Protein AF-A0A935D3E6-F1 (afdb_monomer_lite)

Structure (mmCIF, N/CA/C/O backbone):
data_AF-A0A935D3E6-F1
#
_entry.id   AF-A0A935D3E6-F1
#
loop_
_atom_site.group_PDB
_atom_site.id
_atom_site.type_symbol
_atom_site.label_atom_id
_atom_site.label_alt_id
_atom_site.label_comp_id
_atom_site.label_asym_id
_atom_site.label_entity_id
_atom_site.label_seq_id
_atom_site.pdbx_PDB_ins_code
_atom_site.Cartn_x
_atom_site.Cartn_y
_atom_site.Cartn_z
_atom_site.occupancy
_atom_site.B_iso_or_equiv
_atom_site.auth_seq_id
_atom_site.auth_comp_id
_atom_site.auth_asym_id
_atom_site.auth_atom_id
_atom_site.pdbx_PDB_model_num
ATOM 1 N N . MET A 1 1 ? -5.165 -22.686 18.728 1.00 29.72 1 MET A N 1
ATOM 2 C CA . MET A 1 1 ? -4.432 -23.888 19.200 1.00 29.72 1 MET A CA 1
ATOM 3 C C . MET A 1 1 ? -3.038 -23.470 19.650 1.00 29.72 1 MET A C 1
ATOM 5 O O . MET A 1 1 ? -2.345 -22.799 18.897 1.00 29.72 1 MET A O 1
ATOM 9 N N . ARG A 1 2 ? -2.690 -23.778 20.906 1.00 29.33 2 ARG A N 1
ATOM 10 C CA . ARG A 1 2 ? -1.507 -23.287 21.637 1.00 29.33 2 ARG A CA 1
ATOM 11 C C . ARG A 1 2 ? -0.188 -23.724 20.979 1.00 29.33 2 ARG A C 1
ATOM 13 O O . ARG A 1 2 ? -0.009 -24.909 20.715 1.00 29.33 2 ARG A O 1
ATOM 20 N N . LYS A 1 3 ? 0.756 -22.793 20.800 1.00 34.56 3 LYS A N 1
ATOM 21 C CA . LYS A 1 3 ? 2.188 -23.092 20.650 1.00 34.56 3 LYS A CA 1
ATOM 22 C C . LYS A 1 3 ? 2.952 -22.379 21.760 1.00 34.56 3 LYS A C 1
ATOM 24 O O . LYS A 1 3 ? 2.895 -21.163 21.886 1.00 34.56 3 LYS A O 1
ATOM 29 N N . SER A 1 4 ? 3.595 -23.198 22.580 1.00 35.12 4 SER A N 1
ATOM 30 C CA . SER A 1 4 ? 4.399 -22.864 23.747 1.00 35.12 4 SER A CA 1
ATOM 31 C C . SER A 1 4 ? 5.705 -22.176 23.359 1.00 35.12 4 SER A C 1
ATOM 33 O O . SER A 1 4 ? 6.450 -22.670 22.511 1.00 35.12 4 SER A O 1
ATOM 35 N N . TRP A 1 5 ? 5.994 -21.078 24.044 1.00 27.62 5 TRP A N 1
ATOM 36 C CA . TRP A 1 5 ? 7.284 -20.408 24.082 1.00 27.62 5 TRP A CA 1
ATOM 37 C C . TRP A 1 5 ? 7.993 -20.833 25.372 1.00 27.62 5 TRP A C 1
ATOM 39 O O . TRP A 1 5 ? 7.397 -20.705 26.435 1.00 27.62 5 TRP A O 1
ATOM 49 N N . LEU A 1 6 ? 9.201 -21.399 25.261 1.00 36.09 6 LEU A N 1
ATOM 50 C CA . LEU A 1 6 ? 10.349 -21.252 26.176 1.00 36.09 6 LEU A CA 1
ATOM 51 C C . LEU A 1 6 ? 11.446 -22.249 25.774 1.00 36.09 6 LEU A C 1
ATOM 53 O O . LEU A 1 6 ? 11.212 -23.448 25.627 1.00 36.09 6 LEU A O 1
ATOM 57 N N . GLY A 1 7 ? 12.650 -21.725 25.546 1.00 29.89 7 GLY A N 1
ATOM 58 C CA . GLY A 1 7 ? 13.807 -22.476 25.082 1.00 29.89 7 GLY A CA 1
ATOM 59 C C . GLY A 1 7 ? 14.902 -22.644 26.141 1.00 29.89 7 GLY A C 1
ATOM 60 O O . GLY A 1 7 ? 15.281 -21.678 26.786 1.00 29.89 7 GLY A O 1
ATOM 61 N N . ARG A 1 8 ? 15.471 -23.861 26.132 1.00 33.50 8 ARG A N 1
ATOM 62 C CA . ARG A 1 8 ? 16.902 -24.258 26.164 1.00 33.50 8 ARG A CA 1
ATOM 63 C C . ARG A 1 8 ? 17.737 -24.309 27.471 1.00 33.50 8 ARG A C 1
ATOM 65 O O . ARG A 1 8 ? 17.759 -23.387 28.270 1.00 33.50 8 ARG A O 1
ATOM 72 N N . VAL A 1 9 ? 18.607 -25.346 27.438 1.00 33.31 9 VAL A N 1
ATOM 73 C CA . VAL A 1 9 ? 19.883 -25.650 28.154 1.00 33.31 9 VAL A CA 1
ATOM 74 C C . VAL A 1 9 ? 19.744 -26.345 29.528 1.00 33.31 9 VAL A C 1
ATOM 76 O O . VAL A 1 9 ? 19.042 -25.830 30.377 1.00 33.31 9 VAL A O 1
ATOM 79 N N . GLY A 1 10 ? 20.377 -27.483 29.875 1.00 28.67 10 GLY A N 1
ATOM 80 C CA . GLY A 1 10 ? 21.282 -28.435 29.206 1.00 28.67 10 GLY A CA 1
ATOM 81 C C . GLY A 1 10 ? 21.818 -29.524 30.184 1.00 28.67 10 GLY A C 1
ATOM 82 O O . GLY A 1 10 ? 21.715 -29.361 31.392 1.00 28.67 10 GLY A O 1
ATOM 83 N N . LEU A 1 11 ? 22.439 -30.575 29.614 1.00 30.17 11 LEU A N 1
ATOM 84 C CA . LEU A 1 11 ? 23.416 -31.563 30.153 1.00 30.17 11 LEU A CA 1
ATOM 85 C C . LEU A 1 11 ? 23.023 -32.833 30.977 1.00 30.17 11 LEU A C 1
ATOM 87 O O . LEU A 1 11 ? 22.716 -32.788 32.158 1.00 30.17 11 LEU A O 1
ATOM 91 N N . VAL A 1 12 ? 23.167 -33.983 30.288 1.00 35.03 12 VAL A N 1
ATOM 92 C CA . VAL A 1 12 ? 23.831 -35.285 30.593 1.00 35.03 12 VAL A CA 1
ATOM 93 C C . VAL A 1 12 ? 24.153 -35.692 32.048 1.00 35.03 12 VAL A C 1
ATOM 95 O O . VAL A 1 12 ? 24.913 -35.014 32.730 1.00 35.03 12 VAL A O 1
ATOM 98 N N . GLY A 1 13 ? 23.778 -36.936 32.408 1.00 28.50 13 GLY A N 1
ATOM 99 C CA . GLY A 1 13 ? 24.487 -37.760 33.406 1.00 28.50 13 GLY A CA 1
ATOM 100 C C . GLY A 1 13 ? 23.639 -38.854 34.073 1.00 28.50 13 GLY A C 1
ATOM 101 O O . GLY A 1 13 ? 22.974 -38.594 35.066 1.00 28.50 13 GLY A O 1
ATOM 102 N N . LEU A 1 14 ? 23.677 -40.084 33.548 1.00 36.00 14 LEU A N 1
ATOM 103 C CA . LEU A 1 14 ? 23.120 -41.301 34.170 1.00 36.00 14 LEU A CA 1
ATOM 104 C C . LEU A 1 14 ? 24.262 -42.108 34.830 1.00 36.00 14 LEU A C 1
ATOM 106 O O . LEU A 1 14 ? 25.395 -42.009 34.364 1.00 36.00 14 LEU A O 1
ATOM 110 N N . VAL A 1 15 ? 23.908 -42.956 35.816 1.00 34.22 15 VAL A N 1
ATOM 111 C CA . VAL A 1 15 ? 24.715 -43.853 36.697 1.00 34.22 15 VAL A CA 1
ATOM 112 C C . VAL A 1 15 ? 24.998 -43.216 38.072 1.00 34.22 15 VAL A C 1
ATOM 114 O O . VAL A 1 15 ? 25.608 -42.164 38.136 1.00 34.22 15 VAL A O 1
ATOM 117 N N . GLY A 1 16 ? 24.640 -43.760 39.241 1.00 31.69 16 GLY A N 1
ATOM 118 C CA . GLY A 1 16 ? 23.977 -44.996 39.661 1.00 31.69 16 GLY A CA 1
ATOM 119 C C . GLY A 1 16 ? 24.201 -45.199 41.179 1.00 31.69 16 GLY A C 1
ATOM 120 O O . GLY A 1 16 ? 25.161 -44.666 41.730 1.00 31.69 16 GLY A O 1
ATOM 121 N N . SER A 1 17 ? 23.383 -46.056 41.802 1.00 32.25 17 SER A N 1
ATOM 122 C CA . SER A 1 17 ? 23.570 -46.718 43.119 1.00 32.25 17 SER A CA 1
ATOM 123 C C . SER A 1 17 ? 22.892 -46.111 44.359 1.00 32.25 17 SER A C 1
ATOM 125 O O . SER A 1 17 ? 22.979 -44.928 44.664 1.00 32.25 17 SER A O 1
ATOM 127 N N . ALA A 1 18 ? 22.211 -47.012 45.069 1.00 36.75 18 ALA A N 1
ATOM 128 C CA . ALA A 1 18 ? 21.289 -46.828 46.178 1.00 36.75 18 ALA A CA 1
ATOM 129 C C . ALA A 1 18 ? 21.960 -46.628 47.547 1.00 36.75 18 ALA A C 1
ATOM 131 O O . ALA A 1 18 ? 22.913 -47.337 47.857 1.00 36.75 18 ALA A O 1
ATOM 132 N N . VAL A 1 19 ? 21.352 -45.799 48.408 1.00 35.78 19 VAL A N 1
ATOM 133 C CA . VAL A 1 19 ? 21.358 -45.964 49.874 1.00 35.78 19 VAL A CA 1
ATOM 134 C C . VAL A 1 19 ? 20.002 -45.514 50.434 1.00 35.78 19 VAL A C 1
ATOM 136 O O . VAL A 1 19 ? 19.558 -44.390 50.217 1.00 35.78 19 VAL A O 1
ATOM 139 N N . LEU A 1 20 ? 19.351 -46.435 51.147 1.00 41.62 20 LEU A N 1
ATOM 140 C CA . LEU A 1 20 ? 18.170 -46.233 51.984 1.00 41.62 20 LEU A CA 1
ATOM 141 C C . LEU A 1 20 ? 18.471 -45.221 53.101 1.00 41.62 20 LEU A C 1
ATOM 143 O O . LEU A 1 20 ? 19.338 -45.464 53.936 1.00 41.62 20 LEU A O 1
ATOM 147 N N . GLY A 1 21 ? 17.716 -44.125 53.147 1.00 34.12 21 GLY A N 1
ATOM 148 C CA . GLY A 1 21 ? 17.751 -43.162 54.244 1.00 34.12 21 GLY A CA 1
ATOM 149 C C . GLY A 1 21 ? 16.425 -42.423 54.335 1.00 34.12 21 GLY A C 1
ATOM 150 O O . GLY A 1 21 ? 16.084 -41.641 53.454 1.00 34.12 21 GLY A O 1
ATOM 151 N N . SER A 1 22 ? 15.662 -42.719 55.384 1.00 44.81 22 SER A N 1
ATOM 152 C CA . SER A 1 22 ? 14.366 -42.128 55.707 1.00 44.81 22 SER A CA 1
ATOM 153 C C . SER A 1 22 ? 14.441 -40.599 55.745 1.00 44.81 22 SER A C 1
ATOM 155 O O . SER A 1 22 ? 14.956 -40.015 56.694 1.00 44.81 22 SER A O 1
ATOM 157 N N . GLY A 1 23 ? 13.897 -39.959 54.716 1.00 34.84 23 GLY A N 1
ATOM 158 C CA . GLY A 1 23 ? 13.690 -38.522 54.634 1.00 34.84 23 GLY A CA 1
ATOM 159 C C . GLY A 1 23 ? 12.299 -38.283 54.076 1.00 34.84 23 GLY A C 1
ATOM 160 O O . GLY A 1 23 ? 11.939 -38.839 53.042 1.00 34.84 23 GLY A O 1
ATOM 161 N N . VAL A 1 24 ? 11.505 -37.516 54.813 1.00 40.94 24 VAL A N 1
ATOM 162 C CA . VAL A 1 24 ? 10.175 -37.032 54.442 1.00 40.94 24 VAL A CA 1
ATOM 163 C C . VAL A 1 24 ? 10.158 -36.669 52.955 1.00 40.94 24 VAL A C 1
ATOM 165 O O . VAL A 1 24 ? 10.843 -35.736 52.539 1.00 40.94 24 VAL A O 1
ATOM 168 N N . LEU A 1 25 ? 9.381 -37.406 52.154 1.00 39.03 25 LEU A N 1
ATOM 169 C CA . LEU A 1 25 ? 8.974 -36.963 50.824 1.00 39.03 25 LEU A CA 1
ATOM 170 C C . LEU A 1 25 ? 8.091 -35.730 51.034 1.00 39.03 25 LEU A C 1
ATOM 172 O O . LEU A 1 25 ? 6.866 -35.820 51.089 1.00 39.03 25 LEU A O 1
ATOM 176 N N . ALA A 1 26 ? 8.730 -34.572 51.198 1.00 42.06 26 ALA A N 1
ATOM 177 C CA . ALA A 1 26 ? 8.132 -33.303 50.855 1.00 42.06 26 ALA A CA 1
ATOM 178 C C . ALA A 1 26 ? 7.821 -33.417 49.364 1.00 42.06 26 ALA A C 1
ATOM 180 O O . ALA A 1 26 ? 8.694 -33.233 48.518 1.00 42.06 26 ALA A O 1
ATOM 181 N N . GLY A 1 27 ? 6.595 -33.840 49.048 1.00 39.69 27 GLY A N 1
ATOM 182 C CA . GLY A 1 27 ? 6.067 -33.705 47.707 1.00 39.69 27 GLY A CA 1
ATOM 183 C C . GLY A 1 27 ? 6.248 -32.245 47.341 1.00 39.69 27 GLY A C 1
ATOM 184 O O . GLY A 1 27 ? 5.634 -31.381 47.966 1.00 39.69 27 GLY A O 1
ATOM 185 N N . CYS A 1 28 ? 7.152 -31.969 46.402 1.00 47.44 28 CYS A N 1
ATOM 186 C CA . CYS A 1 28 ? 7.252 -30.664 45.786 1.00 47.44 28 CYS A CA 1
ATOM 187 C C . CYS A 1 28 ? 5.848 -30.350 45.274 1.00 47.44 28 CYS A C 1
ATOM 189 O O . CYS A 1 28 ? 5.388 -30.955 44.304 1.00 47.44 28 CYS A O 1
ATOM 191 N N . ALA A 1 29 ? 5.136 -29.474 45.982 1.00 48.12 29 ALA A N 1
ATOM 192 C CA . ALA A 1 29 ? 3.941 -28.842 45.475 1.00 48.12 29 ALA A CA 1
ATOM 193 C C . ALA A 1 29 ? 4.409 -28.037 44.264 1.00 48.12 29 ALA A C 1
ATOM 195 O O . ALA A 1 29 ? 4.875 -26.911 44.407 1.00 48.12 29 ALA A O 1
ATOM 196 N N . GLY A 1 30 ? 4.413 -28.676 43.092 1.00 54.72 30 GLY A N 1
ATOM 197 C CA . GLY A 1 30 ? 4.689 -27.999 41.840 1.00 54.72 30 GLY A CA 1
ATOM 198 C C . GLY A 1 30 ? 3.721 -26.834 41.754 1.00 54.72 30 GLY A C 1
ATOM 199 O O . GLY A 1 30 ? 2.514 -27.033 41.930 1.00 54.72 30 GLY A O 1
ATOM 200 N N . GLU A 1 31 ? 4.261 -25.629 41.578 1.00 58.78 31 GLU A N 1
ATOM 201 C CA . GLU A 1 31 ? 3.466 -24.437 41.320 1.00 58.78 31 GLU A CA 1
ATOM 202 C C . GLU A 1 31 ? 2.494 -24.791 40.191 1.00 58.78 31 GLU A C 1
ATOM 204 O O . GLU A 1 31 ? 2.904 -25.164 39.091 1.00 58.78 31 GLU A O 1
ATOM 209 N N . ARG A 1 32 ? 1.198 -24.834 40.513 1.00 72.00 32 ARG A N 1
ATOM 210 C CA . ARG A 1 32 ? 0.170 -25.172 39.530 1.00 72.00 32 ARG A CA 1
ATOM 211 C C . ARG A 1 32 ? 0.182 -24.093 38.464 1.00 72.00 32 ARG A C 1
ATOM 213 O O . ARG A 1 32 ? 0.264 -22.919 38.816 1.00 72.00 32 ARG A O 1
ATOM 220 N N . ASP A 1 33 ? 0.009 -24.484 37.206 1.00 80.19 33 ASP A N 1
ATOM 221 C CA . ASP A 1 33 ? -0.129 -23.518 36.119 1.00 80.19 33 ASP A CA 1
ATOM 222 C C . ASP A 1 33 ? -1.155 -22.429 36.498 1.00 80.19 33 ASP A C 1
ATOM 224 O O . ASP A 1 33 ? -2.219 -22.756 37.047 1.00 80.19 33 ASP A O 1
ATOM 228 N N . PRO A 1 34 ? -0.847 -21.143 36.254 1.00 82.62 34 PRO A N 1
ATOM 229 C CA . PRO A 1 34 ? -1.747 -20.051 36.595 1.00 82.62 34 PRO A CA 1
ATOM 230 C C . PRO A 1 34 ? -3.110 -20.192 35.916 1.00 82.62 34 PRO A C 1
ATOM 232 O O . PRO A 1 34 ? -3.209 -20.533 34.735 1.00 82.62 34 PRO A O 1
ATOM 235 N N . ILE A 1 35 ? -4.176 -19.893 36.658 1.00 86.94 35 ILE A N 1
ATOM 236 C CA . ILE A 1 35 ? -5.536 -19.859 36.116 1.00 86.94 35 ILE A CA 1
ATOM 237 C C . ILE A 1 35 ? -5.714 -18.539 35.368 1.00 86.94 35 ILE A C 1
ATOM 239 O O . ILE A 1 35 ? -5.809 -17.481 35.985 1.00 86.94 35 ILE A O 1
ATOM 243 N N . ASP A 1 36 ? -5.780 -18.601 34.044 1.00 87.19 36 ASP A N 1
ATOM 244 C CA . ASP A 1 36 ? -5.978 -17.426 33.198 1.00 87.19 36 ASP A CA 1
ATOM 245 C C . ASP A 1 36 ? -7.469 -17.060 33.087 1.00 87.19 36 ASP A C 1
ATOM 247 O O . ASP A 1 36 ? -8.276 -17.858 32.604 1.00 87.19 36 ASP A O 1
ATOM 251 N N . ARG A 1 37 ? -7.841 -15.866 33.570 1.00 88.88 37 ARG A N 1
ATOM 252 C CA . ARG A 1 37 ? -9.196 -15.295 33.460 1.00 88.88 37 ARG A CA 1
ATOM 253 C C . ARG A 1 37 ? -9.287 -14.151 32.444 1.00 88.88 37 ARG A C 1
ATOM 255 O O . ARG A 1 37 ? -10.325 -13.484 32.381 1.00 88.88 37 ARG A O 1
ATOM 262 N N . THR A 1 38 ? -8.234 -13.908 31.664 1.00 87.69 38 THR A N 1
ATOM 263 C CA . THR A 1 38 ? -8.260 -12.904 30.596 1.00 87.69 38 THR A CA 1
ATOM 264 C C . THR A 1 38 ? -9.270 -13.284 29.516 1.00 87.69 38 THR A C 1
ATOM 266 O O . THR A 1 38 ? -9.507 -14.459 29.227 1.00 87.69 38 THR A O 1
ATOM 269 N N . GLN A 1 39 ? -9.926 -12.280 28.942 1.00 87.19 39 GLN A N 1
ATOM 270 C CA . GLN A 1 39 ? -10.925 -12.477 27.896 1.00 87.19 39 GLN A CA 1
ATOM 271 C C . GLN A 1 39 ? -10.264 -12.316 26.519 1.00 87.19 39 GLN A C 1
ATOM 273 O O . GLN A 1 39 ? -9.332 -11.533 26.367 1.00 87.19 39 GLN A O 1
ATOM 278 N N . GLN A 1 40 ? -10.762 -12.990 25.478 1.00 85.69 40 GLN A N 1
ATOM 279 C CA . GLN A 1 40 ? -10.201 -12.899 24.114 1.00 85.69 40 GLN A CA 1
ATOM 280 C C . GLN A 1 40 ? -10.164 -11.459 23.566 1.00 85.69 40 GLN A C 1
ATOM 282 O O . GLN A 1 40 ? -10.956 -10.631 23.987 1.00 85.69 40 GLN A O 1
ATOM 287 N N . GLY A 1 41 ? -9.312 -11.144 22.585 1.00 86.19 41 GLY A N 1
ATOM 288 C CA . GLY A 1 41 ? -9.282 -9.803 21.969 1.00 86.19 41 GLY A CA 1
ATOM 289 C C . GLY A 1 41 ? -8.489 -8.755 22.760 1.00 86.19 41 GLY A C 1
ATOM 290 O O . GLY A 1 41 ? -8.719 -7.556 22.609 1.00 86.19 41 GLY A O 1
ATOM 291 N N . VAL A 1 42 ? -7.558 -9.208 23.605 1.00 92.88 42 VAL A N 1
ATOM 292 C CA . VAL A 1 42 ? -6.542 -8.357 24.234 1.00 92.88 42 VAL A CA 1
ATOM 293 C C . VAL A 1 42 ? -5.583 -7.835 23.166 1.00 92.88 42 VAL A C 1
ATOM 295 O O . VAL A 1 42 ? -4.989 -8.620 22.428 1.00 92.88 42 VAL A O 1
ATOM 298 N N . LEU A 1 43 ? -5.397 -6.517 23.112 1.00 95.44 43 LEU A N 1
ATOM 299 C CA . LEU A 1 43 ? -4.457 -5.862 22.209 1.00 95.44 43 LEU A CA 1
ATOM 300 C C . LEU A 1 43 ? -3.382 -5.137 23.013 1.00 95.44 43 LEU A C 1
ATOM 302 O O . LEU A 1 43 ? -3.694 -4.327 23.888 1.00 95.44 43 LEU A O 1
ATOM 306 N N . ASN A 1 44 ? -2.114 -5.388 22.690 1.00 96.19 44 ASN A N 1
ATOM 307 C CA . ASN A 1 44 ? -1.012 -4.606 23.241 1.00 96.19 44 ASN A CA 1
ATOM 308 C C . ASN A 1 44 ? -1.011 -3.223 22.592 1.00 96.19 44 ASN A C 1
ATOM 310 O O . ASN A 1 44 ? -0.938 -3.112 21.367 1.00 96.19 44 ASN A O 1
ATOM 314 N N . LYS A 1 45 ? -1.041 -2.162 23.401 1.00 96.94 45 LYS A N 1
ATOM 315 C CA . LYS A 1 45 ? -0.997 -0.788 22.884 1.00 96.94 45 LYS A CA 1
ATOM 316 C C . LYS A 1 45 ? 0.272 -0.505 22.092 1.00 96.94 45 LYS A C 1
ATOM 318 O O . LYS A 1 45 ? 0.223 0.231 21.113 1.00 96.94 45 LYS A O 1
ATOM 323 N N . SER A 1 46 ? 1.374 -1.156 22.456 1.00 96.06 46 SER A N 1
ATOM 324 C CA . SER A 1 46 ? 2.656 -0.998 21.775 1.00 96.06 46 SER A CA 1
ATOM 325 C C . SER A 1 46 ? 2.663 -1.445 20.317 1.00 96.06 46 SER A C 1
ATOM 327 O O . SER A 1 46 ? 3.511 -1.012 19.541 1.00 96.06 46 SER A O 1
ATOM 329 N N . PHE A 1 47 ? 1.681 -2.251 19.903 1.00 95.81 47 PHE A N 1
ATOM 330 C CA . PHE A 1 47 ? 1.461 -2.536 18.490 1.00 95.81 47 PHE A CA 1
ATOM 331 C C . PHE A 1 47 ? 1.132 -1.260 17.690 1.00 95.81 47 PHE A C 1
ATOM 333 O O . PHE A 1 47 ? 1.502 -1.161 16.520 1.00 95.81 47 PHE A O 1
ATOM 340 N N . PHE A 1 48 ? 0.445 -0.302 18.316 1.00 96.50 48 PHE A N 1
ATOM 341 C CA . PHE A 1 48 ? -0.088 0.905 17.687 1.00 96.50 48 PHE A CA 1
ATOM 342 C C . PHE A 1 48 ? 0.771 2.152 17.938 1.00 96.50 48 PHE A C 1
ATOM 344 O O . PHE A 1 48 ? 0.878 2.976 17.036 1.00 96.50 48 PHE A O 1
ATOM 351 N N . VAL A 1 49 ? 1.361 2.281 19.136 1.00 95.56 49 VAL A N 1
ATOM 352 C CA . VAL A 1 49 ? 2.058 3.499 19.618 1.00 95.56 49 VAL A CA 1
ATOM 353 C C . VAL A 1 49 ? 3.457 3.218 20.198 1.00 95.56 49 VAL A C 1
ATOM 355 O O . VAL A 1 49 ? 3.902 3.854 21.142 1.00 95.56 49 VAL A O 1
ATOM 358 N N . GLY A 1 50 ? 4.136 2.181 19.700 1.00 93.19 50 GLY A N 1
ATOM 359 C CA . GLY A 1 50 ? 5.527 1.906 20.074 1.00 93.19 50 GLY A CA 1
ATOM 360 C C . GLY A 1 50 ? 5.712 1.364 21.497 1.00 93.19 50 GLY A C 1
ATOM 361 O O . GLY A 1 50 ? 4.768 1.139 22.253 1.00 93.19 50 GLY A O 1
ATOM 362 N N . ALA A 1 51 ? 6.957 1.062 21.870 1.00 92.56 51 ALA A N 1
ATOM 363 C CA . ALA A 1 51 ? 7.240 0.436 23.165 1.00 92.56 51 ALA A CA 1
ATOM 364 C C . ALA A 1 51 ? 7.014 1.397 24.344 1.00 92.56 51 ALA A C 1
ATOM 366 O O . ALA A 1 51 ? 6.622 0.963 25.429 1.00 92.56 51 ALA A O 1
ATOM 367 N N . ASN A 1 52 ? 7.257 2.691 24.131 1.00 93.81 52 ASN A N 1
ATOM 368 C CA . ASN A 1 52 ? 7.058 3.724 25.132 1.00 93.81 52 ASN A CA 1
ATOM 369 C C . ASN A 1 52 ? 5.732 4.456 24.895 1.00 93.81 52 ASN A C 1
ATOM 371 O O . ASN A 1 52 ? 5.664 5.366 24.085 1.00 93.81 52 ASN A O 1
ATOM 375 N N . LEU A 1 53 ? 4.699 4.120 25.670 1.00 93.94 53 LEU A N 1
ATOM 376 C CA . LEU A 1 53 ? 3.351 4.687 25.501 1.00 93.94 53 LEU A CA 1
ATOM 377 C C . LEU A 1 53 ? 3.260 6.213 25.719 1.00 93.94 53 LEU A C 1
ATOM 379 O O . LEU A 1 53 ? 2.229 6.810 25.411 1.00 93.94 53 LEU A O 1
ATOM 383 N N . GLU A 1 54 ? 4.289 6.839 26.30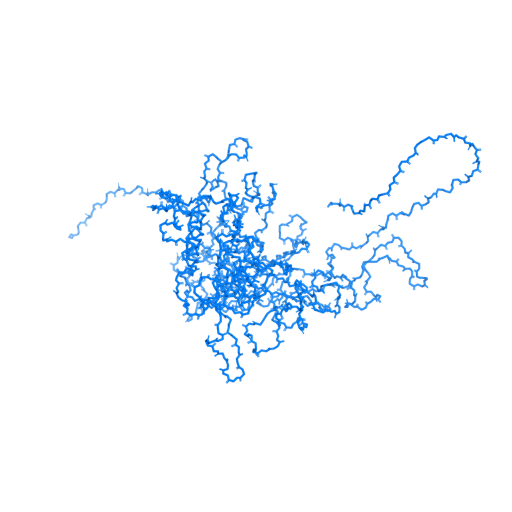0 1.00 90.69 54 GLU A N 1
ATOM 384 C CA . GLU A 1 54 ? 4.336 8.284 26.553 1.00 90.69 54 GLU A CA 1
ATOM 385 C C . GLU A 1 54 ? 5.162 9.056 25.505 1.00 90.69 54 GLU A C 1
ATOM 387 O O . GLU A 1 54 ? 5.001 10.276 25.389 1.00 90.69 54 GLU A O 1
ATOM 392 N N . ASP A 1 55 ? 6.016 8.371 24.732 1.00 93.88 55 ASP A N 1
ATOM 393 C CA . ASP A 1 55 ? 6.840 8.967 23.675 1.00 93.88 55 ASP A CA 1
ATOM 394 C C . ASP A 1 55 ? 6.290 8.591 22.297 1.00 93.88 55 ASP A C 1
ATOM 396 O O . ASP A 1 55 ? 6.166 7.427 21.957 1.00 93.88 55 ASP A O 1
ATOM 400 N N . PHE A 1 56 ? 5.965 9.601 21.493 1.00 93.81 56 PHE A N 1
ATOM 401 C CA . PHE A 1 56 ? 5.355 9.427 20.171 1.00 93.81 56 PHE A CA 1
ATOM 402 C C . PHE A 1 56 ? 6.387 9.310 19.041 1.00 93.81 56 PHE A C 1
ATOM 404 O O . PHE A 1 56 ? 6.028 9.175 17.865 1.00 93.81 56 PHE A O 1
ATOM 411 N N . ARG A 1 57 ? 7.674 9.524 19.347 1.00 94.94 57 ARG A N 1
ATOM 412 C CA . ARG A 1 57 ? 8.712 9.683 18.321 1.00 94.94 57 ARG A CA 1
ATOM 413 C C . ARG A 1 57 ? 8.908 8.411 17.514 1.00 94.94 57 ARG A C 1
ATOM 415 O O . ARG A 1 57 ? 9.062 8.515 16.301 1.00 94.94 57 ARG A O 1
ATOM 422 N N . ASP A 1 58 ? 8.866 7.254 18.165 1.00 92.00 58 ASP A N 1
ATOM 423 C CA . ASP A 1 58 ? 9.028 5.925 17.572 1.00 92.00 58 ASP A CA 1
ATOM 424 C C . ASP A 1 58 ? 7.692 5.214 17.287 1.00 92.00 58 ASP A C 1
ATOM 426 O O . ASP A 1 58 ? 7.689 4.023 16.966 1.00 92.00 58 ASP A O 1
ATOM 430 N N . ASP A 1 59 ? 6.565 5.936 17.352 1.00 95.12 59 ASP A N 1
ATOM 431 C CA . ASP A 1 59 ? 5.246 5.409 16.994 1.00 95.12 59 ASP A CA 1
ATOM 432 C C . ASP A 1 59 ? 5.271 4.758 15.597 1.00 95.12 59 ASP A C 1
ATOM 434 O O . ASP A 1 59 ? 5.702 5.396 14.625 1.00 95.12 59 ASP A O 1
ATOM 438 N N . PRO A 1 60 ? 4.747 3.529 15.443 1.00 95.06 60 PRO A N 1
ATOM 439 C CA . PRO A 1 60 ? 4.641 2.883 14.145 1.00 95.06 60 PRO A CA 1
ATOM 440 C C . PRO A 1 60 ? 3.760 3.659 13.153 1.00 95.06 60 PRO A C 1
ATOM 442 O O . PRO A 1 60 ? 2.690 4.170 13.487 1.00 95.06 60 PRO A O 1
ATOM 445 N N . GLU A 1 61 ? 4.191 3.685 11.893 1.00 95.25 61 GLU A N 1
ATOM 446 C CA . GLU A 1 61 ? 3.404 4.172 10.757 1.00 95.25 61 GLU A CA 1
ATOM 447 C C . GLU A 1 61 ? 2.777 2.984 10.020 1.00 95.25 61 GLU A C 1
ATOM 449 O O . GLU A 1 61 ? 3.400 1.929 9.920 1.00 95.25 61 GLU A O 1
ATOM 454 N N . PHE A 1 62 ? 1.567 3.141 9.486 1.00 95.12 62 PHE A N 1
ATOM 455 C CA . PHE A 1 62 ? 0.857 2.104 8.740 1.00 95.12 62 PHE A CA 1
ATOM 456 C C . PHE A 1 62 ? 0.394 2.615 7.377 1.00 95.12 62 PHE A C 1
ATOM 458 O O . PHE A 1 62 ? -0.119 3.727 7.285 1.00 95.12 62 PHE A O 1
ATOM 465 N N . ARG A 1 63 ? 0.488 1.783 6.337 1.00 92.12 63 ARG A N 1
ATOM 466 C CA . ARG A 1 63 ? -0.296 1.930 5.103 1.00 92.12 63 ARG A CA 1
ATOM 467 C C . ARG A 1 63 ? -1.679 1.338 5.310 1.00 92.12 63 ARG A C 1
ATOM 469 O O . ARG A 1 63 ? -1.819 0.294 5.946 1.00 92.12 63 ARG A O 1
ATOM 476 N N . THR A 1 64 ? -2.701 1.979 4.760 1.00 91.25 64 THR A N 1
ATOM 477 C CA . THR A 1 64 ? -4.075 1.493 4.879 1.00 91.25 64 THR A CA 1
ATOM 478 C C . THR A 1 64 ? -4.899 1.726 3.630 1.00 91.25 64 THR A C 1
ATOM 480 O O . THR A 1 64 ? -4.680 2.684 2.891 1.00 91.25 64 THR A O 1
ATOM 483 N N . LYS A 1 65 ? -5.831 0.804 3.394 1.00 86.50 65 LYS A N 1
ATOM 484 C CA . LYS A 1 65 ? -6.810 0.843 2.312 1.00 86.50 65 LYS A CA 1
ATOM 485 C C . LYS A 1 65 ? -8.065 0.102 2.763 1.00 86.50 65 LYS A C 1
ATOM 487 O O . LYS A 1 65 ? -7.970 -0.977 3.353 1.00 86.50 65 LYS A O 1
ATOM 492 N N . SER A 1 66 ? -9.227 0.672 2.472 1.00 85.50 66 SER A N 1
ATOM 493 C CA . SER A 1 66 ? -10.531 0.030 2.640 1.00 85.50 66 SER A CA 1
ATOM 494 C C . SER A 1 66 ? -11.006 -0.493 1.296 1.00 85.50 66 SER A C 1
ATOM 496 O O . SER A 1 66 ? -10.908 0.215 0.298 1.00 85.50 66 SER A O 1
ATOM 498 N N . PHE A 1 67 ? -11.526 -1.714 1.250 1.00 83.62 67 PHE A N 1
ATOM 499 C CA . PHE A 1 67 ? -12.028 -2.308 0.015 1.00 83.62 67 PHE A CA 1
ATOM 500 C C . PHE A 1 67 ? -13.393 -2.946 0.209 1.00 83.62 67 PHE A C 1
ATOM 502 O O . PHE A 1 67 ? -13.597 -3.659 1.192 1.00 83.62 67 PHE A O 1
ATOM 509 N N . ASN A 1 68 ? -14.284 -2.736 -0.752 1.00 84.12 68 ASN A N 1
ATOM 510 C CA . ASN A 1 68 ? -15.594 -3.356 -0.779 1.00 84.12 68 ASN A CA 1
ATOM 511 C C . ASN A 1 68 ? -15.494 -4.837 -1.168 1.00 84.12 68 ASN A C 1
ATOM 513 O O . ASN A 1 68 ? -15.174 -5.172 -2.309 1.00 84.12 68 ASN A O 1
ATOM 517 N N . ILE A 1 69 ? -15.759 -5.718 -0.207 1.00 86.94 69 ILE A N 1
ATOM 518 C CA . ILE A 1 69 ? -15.671 -7.175 -0.374 1.00 86.94 69 ILE A CA 1
ATOM 519 C C . ILE A 1 69 ? -17.029 -7.830 -0.649 1.00 86.94 69 ILE A C 1
ATOM 521 O O . ILE A 1 69 ? -17.059 -9.004 -1.005 1.00 86.94 69 ILE A O 1
ATOM 525 N N . ASP A 1 70 ? -18.132 -7.105 -0.454 1.00 86.81 70 ASP A N 1
ATOM 526 C CA . ASP A 1 70 ? -19.492 -7.619 -0.607 1.00 86.81 70 ASP A CA 1
ATOM 527 C C . ASP A 1 70 ? -20.486 -6.463 -0.783 1.00 86.81 70 ASP A C 1
ATOM 529 O O . ASP A 1 70 ? -20.461 -5.487 -0.026 1.00 86.81 70 ASP A O 1
ATOM 533 N N . SER A 1 71 ? -21.383 -6.586 -1.758 1.00 82.31 71 SER A N 1
ATOM 534 C CA . SER A 1 71 ? -22.426 -5.593 -2.025 1.00 82.31 71 SER A CA 1
ATOM 535 C C . SER A 1 71 ? -23.655 -6.238 -2.648 1.00 82.31 71 SER A C 1
ATOM 537 O O . SER A 1 71 ? -23.568 -7.237 -3.371 1.00 82.31 71 SER A O 1
ATOM 539 N N . ALA A 1 72 ? -24.818 -5.650 -2.379 1.00 79.75 72 ALA A N 1
ATOM 540 C CA . ALA A 1 72 ? -26.052 -6.067 -3.018 1.00 79.75 72 ALA A CA 1
ATOM 541 C C . ALA A 1 72 ? -26.049 -5.690 -4.510 1.00 79.75 72 ALA A C 1
ATOM 543 O O . ALA A 1 72 ? -25.509 -4.667 -4.926 1.00 79.75 72 ALA A O 1
ATOM 544 N N . ALA A 1 73 ? -26.719 -6.490 -5.342 1.00 75.19 73 ALA A N 1
ATOM 545 C CA . ALA A 1 73 ? -26.780 -6.246 -6.787 1.00 75.19 73 ALA A CA 1
ATOM 546 C C . ALA A 1 73 ? -27.451 -4.907 -7.162 1.00 75.19 73 ALA A C 1
ATOM 548 O O . ALA A 1 73 ? -27.274 -4.412 -8.279 1.00 75.19 73 ALA A O 1
ATOM 549 N N . ASN A 1 74 ? -28.259 -4.346 -6.256 1.00 73.12 74 ASN A N 1
ATOM 550 C CA . ASN A 1 74 ? -28.932 -3.067 -6.439 1.00 73.12 74 ASN A CA 1
ATOM 551 C C . ASN A 1 74 ? -28.140 -1.862 -5.925 1.00 73.12 74 ASN A C 1
ATOM 553 O O . ASN A 1 74 ? -28.632 -0.750 -6.094 1.00 73.12 74 ASN A O 1
ATOM 557 N N . THR A 1 75 ? -26.939 -2.049 -5.369 1.00 75.56 75 THR A N 1
ATOM 558 C CA . THR A 1 75 ? -26.073 -0.930 -4.994 1.00 75.56 75 THR A CA 1
ATOM 559 C C . THR A 1 75 ? -25.672 -0.158 -6.255 1.00 75.56 75 THR A C 1
ATOM 561 O O . THR A 1 75 ? -24.932 -0.663 -7.097 1.00 75.56 75 THR A O 1
ATOM 564 N N . ASP A 1 76 ? -26.232 1.040 -6.422 1.00 65.81 76 ASP A N 1
ATOM 565 C CA . ASP A 1 76 ? -25.961 2.000 -7.505 1.00 65.81 76 ASP A CA 1
ATOM 566 C C . ASP A 1 76 ? -24.896 3.033 -7.138 1.00 65.81 76 ASP A C 1
ATOM 568 O O . ASP A 1 76 ? -24.276 3.607 -8.023 1.00 65.81 76 ASP A O 1
ATOM 572 N N . ASN A 1 77 ? -24.599 3.208 -5.851 1.00 66.69 77 ASN A N 1
ATOM 573 C CA . ASN A 1 77 ? -23.472 4.026 -5.426 1.00 66.69 77 ASN A CA 1
ATOM 574 C C . ASN A 1 77 ? -22.148 3.423 -5.916 1.00 66.69 77 ASN A C 1
ATOM 576 O O . ASN A 1 77 ? -21.802 2.310 -5.512 1.00 66.69 77 ASN A O 1
ATOM 580 N N . TYR A 1 78 ? -21.384 4.183 -6.708 1.00 63.72 78 TYR A N 1
ATOM 581 C CA . TYR A 1 78 ? -20.088 3.768 -7.257 1.00 63.72 78 TYR A CA 1
ATOM 582 C C . TYR A 1 78 ? -19.191 3.074 -6.221 1.00 63.72 78 TYR A C 1
ATOM 584 O O . TYR A 1 78 ? -18.733 1.946 -6.414 1.00 63.72 78 TYR A O 1
ATOM 592 N N . SER A 1 79 ? -19.005 3.731 -5.083 1.00 63.78 79 SER A N 1
ATOM 593 C CA . SER A 1 79 ? -18.158 3.296 -3.972 1.00 63.78 79 SER A CA 1
ATOM 594 C C . SER A 1 79 ? -18.650 2.009 -3.312 1.00 63.78 79 SER A C 1
ATOM 596 O O . SER A 1 79 ? -17.871 1.207 -2.797 1.00 63.78 79 SER A O 1
ATOM 598 N N . GLY A 1 80 ? -19.968 1.818 -3.319 1.00 70.69 80 GLY A N 1
ATOM 599 C CA . GLY A 1 80 ? -20.655 0.666 -2.758 1.00 70.69 80 GLY A CA 1
ATOM 600 C C . GLY A 1 80 ? -20.659 -0.568 -3.653 1.00 70.69 80 GLY A C 1
ATOM 601 O O . GLY A 1 80 ? -21.104 -1.621 -3.209 1.00 70.69 80 GLY A O 1
ATOM 602 N N . THR A 1 81 ? -20.166 -0.483 -4.886 1.00 73.62 81 THR A N 1
ATOM 603 C CA . THR A 1 81 ? -20.083 -1.647 -5.775 1.00 73.62 81 THR A CA 1
ATOM 604 C C . THR A 1 81 ? -18.824 -2.479 -5.512 1.00 73.62 81 THR A C 1
ATOM 606 O O . THR A 1 81 ? -17.811 -1.970 -5.027 1.00 73.62 81 THR A O 1
ATOM 609 N N . ILE A 1 82 ? -18.852 -3.773 -5.857 1.00 76.25 82 ILE A N 1
ATOM 610 C CA . ILE A 1 82 ? -17.639 -4.608 -5.831 1.00 76.25 82 ILE A CA 1
ATOM 611 C C . ILE A 1 82 ? -16.556 -3.993 -6.712 1.00 76.25 82 ILE A C 1
ATOM 613 O O . ILE A 1 82 ? -16.758 -3.807 -7.911 1.00 76.25 82 ILE A O 1
ATOM 617 N N . GLY A 1 83 ? -15.389 -3.753 -6.114 1.00 67.88 83 GLY A N 1
ATOM 618 C CA . GLY A 1 83 ? -14.285 -3.030 -6.744 1.00 67.88 83 GLY A CA 1
ATOM 619 C C . GLY A 1 83 ? -14.074 -1.631 -6.163 1.00 67.88 83 GLY A C 1
ATOM 620 O O . GLY A 1 83 ? -12.950 -1.131 -6.228 1.00 67.88 83 GLY A O 1
ATOM 621 N N . GLY A 1 84 ? -15.097 -1.053 -5.524 1.00 73.69 84 GLY A N 1
ATOM 622 C CA . GLY A 1 84 ? -14.993 0.210 -4.799 1.00 73.69 84 GLY A CA 1
ATOM 623 C C . GLY A 1 84 ? -13.972 0.126 -3.665 1.00 73.69 84 GLY A C 1
ATOM 624 O O . GLY A 1 84 ? -13.924 -0.851 -2.906 1.00 73.69 84 GLY A O 1
ATOM 625 N N . ALA A 1 85 ? -13.114 1.137 -3.556 1.00 77.00 85 ALA A N 1
ATOM 626 C CA . ALA A 1 85 ? -12.084 1.186 -2.530 1.00 77.00 85 ALA A CA 1
ATOM 627 C C . ALA A 1 85 ? -11.760 2.623 -2.123 1.00 77.00 85 ALA A C 1
ATOM 629 O O . ALA A 1 85 ? -11.958 3.565 -2.883 1.00 77.00 85 ALA A O 1
ATOM 630 N N . SER A 1 86 ? -11.175 2.774 -0.939 1.00 77.44 86 SER A N 1
ATOM 631 C CA . SER A 1 86 ? -10.480 4.006 -0.590 1.00 77.44 86 SER A CA 1
ATOM 632 C C . SER A 1 86 ? -9.146 4.101 -1.330 1.00 77.44 86 SER A C 1
ATOM 634 O O . SER A 1 86 ? -8.570 3.096 -1.765 1.00 77.44 86 SER A O 1
ATOM 636 N N . ALA A 1 87 ? -8.602 5.314 -1.395 1.00 78.31 87 ALA A N 1
ATOM 637 C CA . ALA A 1 87 ? -7.193 5.491 -1.714 1.00 78.31 87 ALA A CA 1
ATOM 638 C C . ALA A 1 87 ? -6.303 4.804 -0.666 1.00 78.31 87 ALA A C 1
ATOM 640 O O . ALA A 1 87 ? -6.747 4.509 0.451 1.00 78.31 87 ALA A O 1
ATOM 641 N N . VAL A 1 88 ? -5.042 4.572 -1.033 1.00 83.56 88 VAL A N 1
ATOM 642 C CA . VAL A 1 88 ? -4.011 4.200 -0.061 1.00 83.56 88 VAL A CA 1
ATOM 643 C C . VAL A 1 88 ? -3.678 5.443 0.759 1.00 83.56 88 VAL A C 1
ATOM 645 O O . VAL A 1 88 ? -3.434 6.512 0.204 1.00 83.56 88 VAL A O 1
ATOM 648 N N . ASP A 1 89 ? -3.671 5.306 2.079 1.00 87.50 89 ASP A N 1
ATOM 649 C CA . ASP A 1 89 ? -3.291 6.372 3.005 1.00 87.50 89 ASP A CA 1
ATOM 650 C C . ASP A 1 89 ? -2.166 5.886 3.932 1.00 87.50 89 ASP A C 1
ATOM 652 O O . ASP A 1 89 ? -1.936 4.680 4.078 1.00 87.50 89 ASP A O 1
ATOM 656 N N . ARG A 1 90 ? -1.460 6.824 4.567 1.00 91.75 90 ARG A N 1
ATOM 657 C CA . ARG A 1 90 ? -0.487 6.535 5.628 1.00 91.75 90 ARG A CA 1
ATOM 658 C C . ARG A 1 90 ? -0.978 7.116 6.945 1.00 91.75 90 ARG A C 1
ATOM 660 O O . ARG A 1 90 ? -1.400 8.274 7.006 1.00 91.75 90 ARG A O 1
ATOM 667 N N . VAL A 1 91 ? -0.929 6.309 8.001 1.00 94.44 91 VAL A N 1
ATOM 668 C CA . VAL A 1 91 ? -1.486 6.651 9.308 1.00 94.44 91 VAL A CA 1
ATOM 669 C C . VAL A 1 91 ? -0.621 6.263 10.486 1.00 94.44 91 VAL A C 1
ATOM 671 O O . VAL A 1 91 ? 0.257 5.414 10.416 1.00 94.44 91 VAL A O 1
ATOM 674 N N . ARG A 1 92 ? -0.953 6.888 11.604 1.00 96.00 92 ARG A N 1
ATOM 675 C CA . ARG A 1 92 ? -0.457 6.656 12.955 1.00 96.00 92 ARG A CA 1
ATOM 676 C C . ARG A 1 92 ? -1.650 6.617 13.896 1.00 96.00 92 ARG A C 1
ATOM 678 O O . ARG A 1 92 ? -2.674 7.246 13.624 1.00 96.00 92 ARG A O 1
ATOM 685 N N . TRP A 1 93 ? -1.533 5.881 14.988 1.00 97.38 93 TRP A N 1
ATOM 686 C CA . TRP A 1 93 ? -2.650 5.681 15.902 1.00 97.38 93 TRP A CA 1
ATOM 687 C C . TRP A 1 93 ? -2.608 6.662 17.066 1.00 97.38 93 TRP A C 1
ATOM 689 O O . TRP A 1 93 ? -1.551 6.966 17.603 1.00 97.38 93 TRP A O 1
ATOM 699 N N . GLU A 1 94 ? -3.775 7.141 17.473 1.00 97.19 94 GLU A N 1
ATOM 700 C CA . GLU A 1 94 ? -3.975 7.879 18.713 1.00 97.19 94 GLU A CA 1
ATOM 701 C C . GLU A 1 94 ? -4.887 7.054 19.621 1.00 97.19 94 GLU A C 1
ATOM 703 O O . GLU A 1 94 ? -6.014 6.714 19.250 1.00 97.19 94 GLU A O 1
ATOM 708 N N . ILE A 1 95 ? -4.394 6.743 20.818 1.00 97.81 95 ILE A N 1
ATOM 709 C CA . ILE A 1 95 ? -5.154 6.045 21.854 1.00 97.81 95 ILE A CA 1
ATOM 710 C C . ILE A 1 95 ? -5.668 7.090 22.844 1.00 97.81 95 ILE A C 1
ATOM 712 O O . ILE A 1 95 ? -4.885 7.735 23.539 1.00 97.81 95 ILE A O 1
ATOM 716 N N . THR A 1 96 ? -6.986 7.230 22.927 1.00 97.12 96 THR A N 1
ATOM 717 C CA . THR A 1 96 ? -7.663 8.000 23.981 1.00 97.12 96 THR A CA 1
ATOM 718 C C . THR A 1 96 ? -8.318 7.043 24.977 1.00 97.12 96 THR A C 1
ATOM 720 O O . THR A 1 96 ? -8.219 5.832 24.815 1.00 97.12 96 THR A O 1
ATOM 723 N N . GLU A 1 97 ? -9.007 7.560 25.994 1.00 96.62 97 GLU A N 1
ATOM 724 C CA . GLU A 1 97 ? -9.680 6.715 26.990 1.00 96.62 97 GLU A CA 1
ATOM 725 C C . GLU A 1 97 ? -10.806 5.851 26.395 1.00 96.62 97 GLU A C 1
ATOM 727 O O . GLU A 1 97 ? -11.018 4.723 26.830 1.00 96.62 97 GLU A O 1
ATOM 732 N N . ASN A 1 98 ? -11.527 6.368 25.393 1.00 97.75 98 ASN A N 1
ATOM 733 C CA . ASN A 1 98 ? -12.730 5.720 24.852 1.00 97.75 98 ASN A CA 1
ATOM 734 C C . ASN A 1 98 ? -12.685 5.491 23.336 1.00 97.75 98 ASN A C 1
ATOM 736 O O . ASN A 1 98 ? -13.585 4.854 22.789 1.00 97.75 98 ASN A O 1
ATOM 740 N N . MET A 1 99 ? -11.672 6.016 22.645 1.00 97.62 99 MET A N 1
ATOM 741 C CA . MET A 1 99 ? -11.560 5.964 21.188 1.00 97.62 99 MET A CA 1
ATOM 742 C C . MET A 1 99 ? -10.131 5.669 20.739 1.00 97.62 99 MET A C 1
ATOM 744 O O . MET A 1 99 ? -9.171 6.253 21.246 1.00 97.62 99 MET A O 1
ATOM 748 N N . LEU A 1 100 ? -10.020 4.803 19.739 1.00 97.75 100 LEU A N 1
ATOM 749 C CA . LEU A 1 100 ? -8.820 4.538 18.963 1.00 97.75 100 LEU A CA 1
ATOM 750 C C . LEU A 1 100 ? -8.980 5.211 17.596 1.00 97.75 100 LEU A C 1
ATOM 752 O O . LEU A 1 100 ? -9.845 4.813 16.812 1.00 97.75 100 LEU A O 1
ATOM 756 N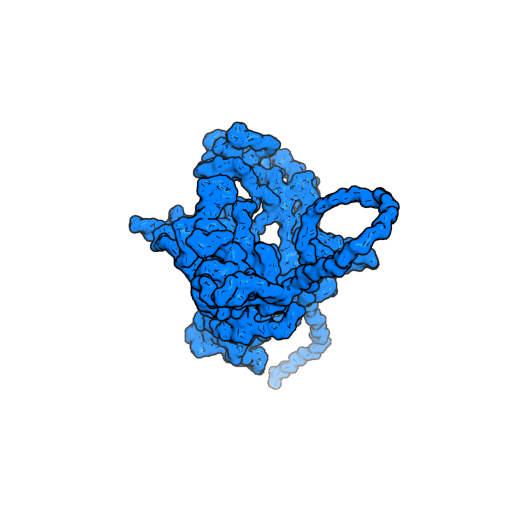 N . PHE A 1 101 ? -8.151 6.212 17.306 1.00 97.19 101 PHE A N 1
ATOM 757 C CA . PHE A 1 101 ? -8.181 6.930 16.031 1.00 97.19 101 PHE A CA 1
ATOM 758 C C . PHE A 1 101 ? -6.989 6.557 15.155 1.00 97.19 101 PHE A C 1
ATOM 760 O O . PHE A 1 101 ? -5.848 6.612 15.608 1.00 97.19 101 PHE A O 1
ATOM 767 N N . ALA A 1 102 ? -7.238 6.263 13.881 1.00 95.94 102 ALA A N 1
ATOM 768 C CA . ALA A 1 102 ? -6.205 6.295 12.853 1.00 95.94 102 ALA A CA 1
ATOM 769 C C . ALA A 1 102 ? -6.125 7.718 12.293 1.00 95.94 102 ALA A C 1
ATOM 771 O O . ALA A 1 102 ? -7.091 8.233 11.723 1.00 95.94 102 ALA A O 1
ATOM 772 N N . ARG A 1 103 ? -4.975 8.361 12.480 1.00 94.62 103 ARG A N 1
ATOM 773 C CA . ARG A 1 103 ? -4.690 9.743 12.089 1.00 94.62 103 ARG A CA 1
ATOM 774 C C . ARG A 1 103 ? -3.716 9.741 10.922 1.00 94.62 103 ARG A C 1
ATOM 776 O O . ARG A 1 103 ? -2.683 9.079 11.002 1.00 94.62 103 ARG A O 1
ATOM 783 N N . ARG A 1 104 ? -3.991 10.521 9.877 1.00 93.00 104 ARG A N 1
ATOM 784 C CA . ARG A 1 104 ? -3.063 10.705 8.754 1.00 93.00 104 ARG A CA 1
ATOM 785 C C . ARG A 1 104 ? -1.680 11.147 9.248 1.00 93.00 104 ARG A C 1
ATOM 787 O O . ARG A 1 104 ? -1.576 12.030 10.104 1.00 93.00 104 ARG A O 1
ATOM 794 N N . SER A 1 105 ? -0.633 10.512 8.729 1.00 94.12 105 SER A N 1
ATOM 795 C CA . SER A 1 105 ? 0.760 10.719 9.149 1.00 94.12 105 SER A CA 1
ATOM 796 C C . SER A 1 105 ? 1.539 11.707 8.276 1.00 94.12 105 SER A C 1
ATOM 798 O O . SER A 1 105 ? 2.708 11.948 8.554 1.00 94.12 105 SER A O 1
ATOM 800 N N . TYR A 1 106 ? 0.917 12.282 7.247 1.00 91.19 106 TYR A N 1
ATOM 801 C CA . TYR A 1 106 ? 1.507 13.291 6.365 1.00 91.19 106 TYR A CA 1
ATOM 802 C C . TYR A 1 106 ? 0.538 14.450 6.099 1.00 91.19 106 TYR A C 1
ATOM 804 O O . TYR A 1 106 ? -0.674 14.354 6.320 1.00 91.19 106 TYR A O 1
ATOM 812 N N . GLN A 1 107 ? 1.099 15.559 5.618 1.00 88.69 107 GLN A N 1
ATOM 813 C CA . GLN A 1 107 ? 0.344 16.748 5.255 1.00 88.69 107 GLN A CA 1
ATOM 814 C C . GLN A 1 107 ? -0.214 16.613 3.852 1.00 88.69 107 GLN A C 1
ATOM 816 O O . GLN A 1 107 ? 0.529 16.323 2.919 1.00 88.69 107 GLN A O 1
ATOM 821 N N . GLU A 1 108 ? -1.497 16.926 3.705 1.00 81.44 108 GLU A N 1
ATOM 822 C CA . GLU A 1 108 ? -2.121 17.045 2.390 1.00 81.44 108 GLU A CA 1
ATOM 823 C C . GLU A 1 108 ? -1.432 18.104 1.531 1.00 81.44 108 GLU A C 1
ATOM 825 O O . GLU A 1 108 ? -1.092 17.893 0.371 1.00 81.44 108 GLU A O 1
ATOM 830 N N . SER A 1 109 ? -1.203 19.255 2.152 1.00 87.94 109 SER A N 1
ATOM 831 C CA . SER A 1 109 ? -0.568 20.403 1.539 1.00 87.94 109 SER A CA 1
ATOM 832 C C . SER A 1 109 ? 0.591 20.828 2.432 1.00 87.94 109 SER A C 1
ATOM 834 O O . SER A 1 109 ? 0.382 21.562 3.404 1.00 87.94 109 SER A O 1
ATOM 836 N N . PRO A 1 110 ? 1.813 20.329 2.170 1.00 91.12 110 PRO A N 1
ATOM 837 C CA . PRO A 1 110 ? 2.970 20.606 3.008 1.00 91.12 110 PRO A CA 1
ATOM 838 C C . PRO A 1 110 ? 3.159 22.104 3.237 1.00 91.12 110 PRO A C 1
ATOM 840 O O . PRO A 1 110 ? 3.113 22.896 2.298 1.00 91.12 110 PRO A O 1
ATOM 843 N N . GLY A 1 111 ? 3.367 22.490 4.495 1.00 90.44 111 GLY A N 1
ATOM 844 C CA . GLY A 1 111 ? 3.548 23.888 4.892 1.00 90.44 111 GLY A CA 1
ATOM 845 C C . GLY A 1 111 ? 2.263 24.688 5.130 1.00 90.44 111 GLY A C 1
ATOM 846 O O . GLY A 1 111 ? 2.367 25.778 5.682 1.00 90.44 111 GLY A O 1
ATOM 847 N N . ALA A 1 112 ? 1.074 24.176 4.782 1.00 90.94 112 ALA A N 1
ATOM 848 C CA . ALA A 1 112 ? -0.190 24.889 5.016 1.00 90.94 112 ALA A CA 1
ATOM 849 C C . ALA A 1 112 ? -0.587 24.933 6.505 1.00 90.94 112 ALA A C 1
ATOM 851 O O . ALA A 1 112 ? -1.234 25.877 6.955 1.00 90.94 112 ALA A O 1
ATOM 852 N N . ASP A 1 113 ? -0.194 23.916 7.276 1.00 91.19 113 ASP A N 1
ATOM 853 C CA . ASP A 1 113 ? -0.400 23.832 8.723 1.00 91.19 113 ASP A CA 1
ATOM 854 C C . ASP A 1 113 ? 0.746 23.064 9.420 1.00 91.19 113 ASP A C 1
ATOM 856 O O . ASP A 1 113 ? 1.837 22.903 8.868 1.00 91.19 113 ASP A O 1
ATOM 860 N N . ASN A 1 114 ? 0.521 22.608 10.655 1.00 90.44 114 ASN A N 1
ATOM 861 C CA . ASN A 1 114 ? 1.434 21.752 11.419 1.00 90.44 114 ASN A CA 1
ATOM 862 C C . ASN A 1 114 ? 0.779 20.428 11.866 1.00 90.44 114 ASN A C 1
ATOM 864 O O . ASN A 1 114 ? 1.109 19.890 12.931 1.00 90.44 114 ASN A O 1
ATOM 868 N N . ARG A 1 115 ? -0.182 19.917 11.088 1.00 91.94 115 ARG A N 1
ATOM 869 C CA . ARG A 1 115 ? -0.936 18.697 11.403 1.00 91.94 115 ARG A CA 1
ATOM 870 C C . ARG A 1 115 ? -0.503 17.531 10.531 1.00 91.94 115 ARG A C 1
ATOM 872 O O . ARG A 1 115 ? -0.286 17.700 9.345 1.00 91.94 115 ARG A O 1
ATOM 879 N N . GLY A 1 116 ? -0.389 16.338 11.114 1.00 90.88 116 GLY A N 1
ATOM 880 C CA . GLY A 1 116 ? 0.023 15.139 10.382 1.00 90.88 116 GLY A CA 1
ATOM 881 C C . GLY A 1 116 ? 1.418 15.292 9.777 1.00 90.88 116 GLY A C 1
ATOM 882 O O . GLY A 1 116 ? 1.602 15.072 8.595 1.00 90.88 116 GLY A O 1
ATOM 883 N N . LEU A 1 117 ? 2.410 15.745 10.540 1.00 93.00 117 LEU A N 1
ATOM 884 C CA . LEU A 1 117 ? 3.760 15.904 9.994 1.00 93.00 117 LEU A CA 1
ATOM 885 C C . LEU A 1 117 ? 4.414 14.532 9.728 1.00 93.00 117 LEU A C 1
ATOM 887 O O . LEU A 1 117 ? 4.406 13.696 10.638 1.00 93.00 117 LEU A O 1
ATOM 891 N N . PRO A 1 118 ? 5.034 14.321 8.547 1.00 91.06 118 PRO A N 1
ATOM 892 C CA . PRO A 1 118 ? 5.716 13.070 8.232 1.00 91.06 118 PRO A CA 1
ATOM 893 C C . PRO A 1 118 ? 6.927 12.845 9.140 1.00 91.06 118 PRO A C 1
ATOM 895 O O . PRO A 1 118 ? 7.562 13.795 9.618 1.00 91.06 118 PRO A O 1
ATOM 898 N N . ARG A 1 119 ? 7.263 11.570 9.360 1.00 90.31 119 ARG A N 1
ATOM 899 C CA . ARG A 1 119 ? 8.494 11.178 10.057 1.00 90.31 119 ARG A CA 1
ATOM 900 C C . ARG A 1 119 ? 9.729 11.626 9.284 1.00 90.31 119 ARG A C 1
ATOM 902 O O . ARG A 1 119 ? 9.712 11.734 8.060 1.00 90.31 119 ARG A O 1
ATOM 909 N N . LYS A 1 120 ? 10.813 11.865 10.014 1.00 88.44 120 LYS A N 1
ATOM 910 C CA . LYS A 1 120 ? 12.113 12.259 9.468 1.00 88.44 120 LYS A CA 1
ATOM 911 C C . LYS A 1 120 ? 13.166 11.246 9.876 1.00 88.44 120 LYS A C 1
ATOM 913 O O . LYS A 1 120 ? 13.173 10.792 11.019 1.00 88.44 120 LYS A O 1
ATOM 918 N N . GLU A 1 121 ? 14.055 10.912 8.952 1.00 84.44 121 GLU A N 1
ATOM 919 C CA . GLU A 1 121 ? 15.231 10.108 9.263 1.00 84.44 121 GLU A CA 1
ATOM 920 C C . GLU A 1 121 ? 16.209 10.985 10.059 1.00 84.44 121 GLU A C 1
ATOM 922 O O . GLU A 1 121 ? 16.756 11.955 9.536 1.00 84.44 121 GLU A O 1
ATOM 927 N N . VAL A 1 122 ? 16.375 10.699 11.352 1.00 87.62 122 VAL A N 1
ATOM 928 C CA . VAL A 1 122 ? 17.273 11.458 12.249 1.00 87.62 122 VAL A CA 1
ATOM 929 C C . VAL A 1 122 ? 18.686 10.871 12.278 1.00 87.62 122 VAL A C 1
ATOM 931 O O . VAL A 1 122 ? 19.650 11.552 12.620 1.00 87.62 122 VAL A O 1
ATOM 934 N N . SER A 1 123 ? 18.811 9.602 11.899 1.00 83.06 123 SER A N 1
ATOM 935 C CA . SER A 1 123 ? 20.059 8.892 11.627 1.00 83.06 123 SER A CA 1
ATOM 936 C C . SER A 1 123 ? 19.748 7.720 10.691 1.00 83.06 123 SER A C 1
ATOM 938 O O . SER A 1 123 ? 18.597 7.288 10.687 1.00 83.06 123 SER A O 1
ATOM 940 N N . PRO A 1 124 ? 20.721 7.159 9.950 1.00 79.31 124 PRO A N 1
ATOM 941 C CA . PRO A 1 124 ? 20.461 6.063 9.014 1.00 79.31 124 PRO A CA 1
ATOM 942 C C . PRO A 1 124 ? 19.638 4.924 9.639 1.00 79.31 124 PRO A C 1
ATOM 944 O O . PRO A 1 124 ? 20.044 4.344 10.645 1.00 79.31 124 PRO A O 1
ATOM 947 N N . GLY A 1 125 ? 18.467 4.639 9.067 1.00 76.81 125 GLY A N 1
ATOM 948 C CA . GLY A 1 125 ? 17.528 3.610 9.527 1.00 76.81 125 GLY A CA 1
ATOM 949 C C . GLY A 1 125 ? 16.697 3.976 10.765 1.00 76.81 125 GLY A C 1
ATOM 950 O O . GLY A 1 125 ? 15.885 3.165 11.206 1.00 76.81 125 GLY A O 1
ATOM 951 N N . LYS A 1 126 ? 16.860 5.179 11.330 1.00 85.88 126 LYS A N 1
ATOM 952 C CA . LYS A 1 126 ? 16.091 5.666 12.482 1.00 85.88 126 LYS A CA 1
ATOM 953 C C . LYS A 1 126 ? 15.175 6.805 12.064 1.00 85.88 126 LYS A C 1
ATOM 955 O O . LYS A 1 126 ? 15.629 7.907 11.754 1.00 85.88 126 LYS A O 1
ATOM 960 N N . TRP A 1 127 ? 13.879 6.541 12.134 1.00 87.75 127 TRP A N 1
ATOM 961 C CA . TRP A 1 127 ? 12.840 7.491 11.773 1.00 87.75 127 TRP A CA 1
ATOM 962 C C . TRP A 1 127 ? 12.099 7.960 13.013 1.00 87.75 127 TRP A C 1
ATOM 964 O O . TRP A 1 127 ? 11.644 7.134 13.799 1.00 87.75 127 TRP A O 1
ATOM 974 N N . GLU A 1 128 ? 11.964 9.273 13.165 1.00 92.75 128 GLU A N 1
ATOM 975 C CA . GLU A 1 128 ? 11.232 9.870 14.275 1.00 92.75 128 GLU A CA 1
ATOM 976 C C . GLU A 1 128 ? 10.169 10.839 13.779 1.00 92.75 128 GLU A C 1
ATOM 978 O O . GLU A 1 128 ? 10.367 11.598 12.823 1.00 92.75 128 GLU A O 1
ATOM 983 N N . PHE A 1 129 ? 9.030 10.843 14.459 1.00 94.62 129 PHE A N 1
ATOM 984 C CA . PHE A 1 129 ? 7.998 11.832 14.216 1.00 94.62 129 PHE A CA 1
ATOM 985 C C . PHE A 1 129 ? 8.242 13.121 15.004 1.00 94.62 129 PHE A C 1
ATOM 987 O O . PHE A 1 129 ? 8.627 13.077 16.172 1.00 94.62 129 PHE A O 1
ATOM 994 N N . PRO A 1 130 ? 7.979 14.294 14.401 1.00 93.88 130 PRO A N 1
ATOM 995 C CA . PRO A 1 130 ? 8.254 15.577 15.043 1.00 93.88 130 PRO A CA 1
ATOM 996 C C . PRO A 1 130 ? 7.177 16.001 16.056 1.00 93.88 130 PRO A C 1
ATOM 998 O O . PRO A 1 130 ? 7.392 16.946 16.811 1.00 93.88 130 PRO A O 1
ATOM 1001 N N . GLY A 1 131 ? 6.019 15.335 16.080 1.00 92.75 131 GLY A N 1
ATOM 1002 C CA . GLY A 1 131 ? 4.914 15.658 16.980 1.00 92.75 131 GLY A CA 1
ATOM 1003 C C . GLY A 1 131 ? 3.948 14.492 17.189 1.00 92.75 131 GLY A C 1
ATOM 1004 O O . GLY A 1 131 ? 4.007 13.480 16.485 1.00 92.75 131 GLY A O 1
ATOM 1005 N N . LYS A 1 132 ? 3.040 14.666 18.157 1.00 93.94 132 LYS A N 1
ATOM 1006 C CA . LYS A 1 132 ? 1.938 13.735 18.446 1.00 93.94 132 LYS A CA 1
ATOM 1007 C C . LYS A 1 132 ? 1.009 13.557 17.231 1.00 93.94 132 LYS A C 1
ATOM 1009 O O . LYS A 1 132 ? 0.917 14.468 16.404 1.00 93.94 132 LYS A O 1
ATOM 1014 N N . PRO A 1 133 ? 0.285 12.429 17.123 1.00 94.75 133 PRO A N 1
ATOM 1015 C CA . PRO A 1 133 ? -0.708 12.220 16.070 1.00 94.75 133 PRO A CA 1
ATOM 1016 C C . PRO A 1 133 ? -1.826 13.274 16.138 1.00 94.75 133 PRO A C 1
ATOM 1018 O O . PRO A 1 133 ? -2.667 13.253 17.027 1.00 94.75 133 PRO A O 1
ATOM 1021 N N . ASN A 1 134 ? -1.835 14.213 15.190 1.00 94.31 134 ASN A N 1
ATOM 1022 C CA . ASN A 1 134 ? -2.815 15.306 15.110 1.00 94.31 134 ASN A CA 1
ATOM 1023 C C . ASN A 1 134 ? -3.373 15.522 13.688 1.00 94.31 134 ASN A C 1
ATOM 1025 O O . ASN A 1 134 ? -3.989 16.555 13.419 1.00 94.31 134 ASN A O 1
ATOM 1029 N N . GLY A 1 135 ? -3.135 14.573 12.776 1.00 92.38 135 GLY A N 1
ATOM 1030 C CA . GLY A 1 135 ? -3.658 14.602 11.410 1.00 92.38 135 GLY A CA 1
ATOM 1031 C C . GLY A 1 135 ? -5.167 14.344 11.327 1.00 92.38 135 GLY A C 1
ATOM 1032 O O . GLY A 1 135 ? -5.859 14.159 12.336 1.00 92.38 135 GLY A O 1
ATOM 1033 N N . THR A 1 136 ? -5.685 14.316 10.100 1.00 90.00 136 THR A N 1
ATOM 1034 C CA . THR A 1 136 ? -7.088 13.980 9.812 1.00 90.00 136 THR A CA 1
ATOM 1035 C C . THR A 1 136 ? -7.409 12.561 10.277 1.00 90.00 136 THR A C 1
ATOM 1037 O O . THR A 1 136 ? -6.598 11.654 10.101 1.00 90.00 136 THR A O 1
ATOM 1040 N N . ILE A 1 137 ? -8.578 12.372 10.888 1.00 90.50 137 ILE A N 1
ATOM 1041 C CA . ILE A 1 137 ? -9.068 11.050 11.294 1.00 90.50 137 ILE A CA 1
ATOM 1042 C C . ILE A 1 137 ? -9.563 10.326 10.044 1.00 90.50 137 ILE A C 1
ATOM 1044 O O . ILE A 1 137 ? -10.392 10.873 9.323 1.00 90.50 137 ILE A O 1
ATOM 1048 N N . ILE A 1 138 ? -9.078 9.108 9.817 1.00 87.75 138 ILE A N 1
ATOM 1049 C CA . ILE A 1 138 ? -9.533 8.249 8.712 1.00 87.75 138 ILE A CA 1
ATOM 1050 C C . ILE A 1 138 ? -10.210 6.954 9.193 1.00 87.75 138 ILE A C 1
ATOM 1052 O O . ILE A 1 138 ? -10.873 6.262 8.429 1.00 87.75 138 ILE A O 1
ATOM 1056 N N . ALA A 1 139 ? -10.033 6.596 10.466 1.00 91.06 139 ALA A N 1
ATOM 1057 C CA . ALA A 1 139 ? -10.748 5.501 11.109 1.00 91.06 139 ALA A CA 1
ATOM 1058 C C . ALA A 1 139 ? -10.910 5.806 12.598 1.00 91.06 139 ALA A C 1
ATOM 1060 O O . ALA A 1 139 ? -10.030 6.419 13.210 1.00 91.06 139 ALA A O 1
ATOM 1061 N N . ALA A 1 140 ? -12.030 5.382 13.173 1.00 94.25 140 ALA A N 1
ATOM 1062 C CA . ALA A 1 140 ? -12.362 5.631 14.567 1.00 94.25 140 ALA A CA 1
ATOM 1063 C C . ALA A 1 140 ? -13.104 4.428 15.159 1.00 94.25 140 ALA A C 1
ATOM 1065 O O . ALA A 1 140 ? -14.218 4.121 14.742 1.00 94.25 140 ALA A O 1
ATOM 1066 N N . TYR A 1 141 ? -12.505 3.781 16.157 1.00 96.25 141 TYR A N 1
ATOM 1067 C CA . TYR A 1 141 ? -13.073 2.611 16.832 1.00 96.25 141 TYR A CA 1
ATOM 1068 C C . TYR A 1 141 ? -13.225 2.877 18.324 1.00 96.25 141 TYR A C 1
ATOM 1070 O O . TYR A 1 141 ? -12.396 3.562 18.926 1.00 96.25 141 TYR A O 1
ATOM 1078 N N . ARG A 1 142 ? -14.273 2.330 18.942 1.00 97.31 142 ARG A N 1
ATOM 1079 C CA . ARG A 1 142 ? -14.485 2.492 20.384 1.00 97.31 142 ARG A CA 1
ATOM 1080 C C . ARG A 1 142 ? -13.525 1.602 21.160 1.00 97.31 142 ARG A C 1
ATOM 1082 O O . ARG A 1 142 ? -13.338 0.434 20.829 1.00 97.31 142 ARG A O 1
ATOM 1089 N N . ILE A 1 143 ? -12.961 2.133 22.234 1.00 97.94 143 ILE A N 1
ATOM 1090 C CA . ILE A 1 143 ? -12.217 1.347 23.215 1.00 97.94 143 ILE A CA 1
ATOM 1091 C C . ILE A 1 143 ? -13.194 0.931 24.311 1.00 97.94 143 ILE A C 1
ATOM 1093 O O . ILE A 1 143 ? -13.918 1.754 24.864 1.00 97.94 143 ILE A O 1
ATOM 1097 N N . VAL A 1 144 ? -13.238 -0.369 24.592 1.00 95.88 144 VAL A N 1
ATOM 1098 C CA . VAL A 1 144 ? -14.108 -0.970 25.610 1.00 95.88 144 VAL A CA 1
ATOM 1099 C C . VAL A 1 144 ? -13.482 -0.838 26.991 1.00 95.88 144 VAL A C 1
ATOM 1101 O O . VAL A 1 144 ? -14.174 -0.531 27.956 1.00 95.88 144 VAL A O 1
ATOM 1104 N N . ASN A 1 145 ? -12.180 -1.116 27.099 1.00 96.44 145 ASN A N 1
ATOM 1105 C CA . ASN A 1 145 ? -11.455 -1.031 28.361 1.00 96.44 145 ASN A CA 1
ATOM 1106 C C . ASN A 1 145 ? -9.939 -0.921 28.139 1.00 96.44 145 ASN A C 1
ATOM 1108 O O . ASN A 1 145 ? -9.405 -1.416 27.142 1.00 96.44 145 ASN A O 1
ATOM 1112 N N . HIS A 1 146 ? -9.252 -0.357 29.130 1.00 97.75 146 HIS A N 1
ATOM 1113 C CA . HIS A 1 146 ? -7.801 -0.385 29.289 1.00 97.75 146 HIS A CA 1
ATOM 1114 C C . HIS A 1 146 ? -7.449 -1.199 30.529 1.00 97.75 146 HIS A C 1
ATOM 1116 O O . HIS A 1 146 ? -7.999 -0.950 31.601 1.00 97.75 146 HIS A O 1
ATOM 1122 N N . PHE A 1 147 ? -6.511 -2.131 30.425 1.00 97.56 147 PHE A N 1
ATOM 1123 C CA . PHE A 1 147 ? -6.171 -3.024 31.533 1.00 97.56 147 PHE A CA 1
ATOM 1124 C C . PHE A 1 147 ? -4.734 -3.518 31.434 1.00 97.56 147 PHE A C 1
ATOM 1126 O O . PHE A 1 147 ? -4.086 -3.391 30.396 1.00 97.56 147 PHE A O 1
ATOM 1133 N N . ASP A 1 148 ? -4.260 -4.063 32.545 1.00 96.06 148 ASP A N 1
ATOM 1134 C CA . ASP A 1 148 ? -3.015 -4.798 32.641 1.00 96.06 148 ASP A CA 1
ATOM 1135 C C . ASP A 1 148 ? -3.288 -6.273 32.890 1.00 96.06 148 ASP A C 1
ATOM 1137 O O . ASP A 1 148 ? -4.059 -6.627 33.781 1.00 96.06 148 ASP A O 1
ATOM 1141 N N . VAL A 1 149 ? -2.635 -7.139 32.125 1.00 93.75 149 VAL A N 1
ATOM 1142 C CA . VAL A 1 149 ? -2.644 -8.580 32.383 1.00 93.75 149 VAL A CA 1
ATOM 1143 C C . VAL A 1 149 ? -1.575 -8.890 33.427 1.00 93.75 149 VAL A C 1
ATOM 1145 O O . VAL A 1 149 ? -0.380 -8.862 33.129 1.00 93.75 149 VAL A O 1
ATOM 1148 N N . ARG A 1 150 ? -1.999 -9.163 34.665 1.00 91.50 150 ARG A N 1
ATOM 1149 C CA . ARG A 1 150 ? -1.104 -9.464 35.796 1.00 91.50 150 ARG A CA 1
ATOM 1150 C C . ARG A 1 150 ? -1.681 -10.551 36.698 1.00 91.50 150 ARG A C 1
ATOM 1152 O O . ARG A 1 150 ? -2.870 -10.861 36.622 1.00 91.50 150 ARG A O 1
ATOM 1159 N N . ARG A 1 151 ? -0.838 -11.121 37.566 1.00 91.12 151 ARG A N 1
ATOM 1160 C CA . ARG A 1 151 ? -1.316 -11.971 38.662 1.00 91.12 151 ARG A CA 1
ATOM 1161 C C . ARG A 1 151 ? -2.176 -11.135 39.608 1.00 91.12 151 ARG A C 1
ATOM 1163 O O . ARG A 1 151 ? -1.823 -10.000 39.945 1.00 91.12 151 ARG A O 1
ATOM 1170 N N . ASP A 1 152 ? -3.317 -11.702 39.973 1.00 90.56 152 ASP A N 1
ATOM 1171 C CA . ASP A 1 152 ? -4.199 -11.177 41.003 1.00 90.56 152 ASP A CA 1
ATOM 1172 C C . ASP A 1 152 ? -3.465 -11.187 42.344 1.00 90.56 152 ASP A C 1
ATOM 1174 O O . ASP A 1 152 ? -2.546 -11.982 42.544 1.00 90.56 152 ASP A O 1
ATOM 1178 N N . TYR A 1 153 ? -3.839 -10.309 43.260 1.00 90.38 153 TYR A N 1
ATOM 1179 C CA . TYR A 1 153 ? -3.173 -10.209 44.553 1.00 90.38 153 TYR A CA 1
ATOM 1180 C C . TYR A 1 153 ? -4.149 -9.780 45.638 1.00 90.38 153 TYR A C 1
ATOM 1182 O O . TYR A 1 153 ? -5.152 -9.111 45.388 1.00 90.38 153 TYR A O 1
ATOM 1190 N N . ASN A 1 154 ? -3.849 -10.149 46.878 1.00 86.00 154 ASN A N 1
ATOM 1191 C CA . ASN A 1 154 ? -4.618 -9.657 48.009 1.00 86.00 154 ASN A CA 1
ATOM 1192 C C . ASN A 1 154 ? -4.304 -8.171 48.229 1.00 86.00 154 ASN A C 1
ATOM 1194 O O . ASN A 1 154 ? -3.190 -7.817 48.608 1.00 86.00 154 ASN A O 1
ATOM 1198 N N . SER A 1 155 ? -5.293 -7.296 48.043 1.00 85.12 155 SER A N 1
ATOM 1199 C CA . SER A 1 155 ? -5.121 -5.842 48.164 1.00 85.12 155 SER A CA 1
ATOM 1200 C C . SER A 1 155 ? -4.664 -5.365 49.548 1.00 85.12 155 SER A C 1
ATOM 1202 O O . SER A 1 155 ? -4.133 -4.263 49.656 1.00 85.12 155 SER A O 1
ATOM 1204 N N . SER A 1 156 ? -4.840 -6.178 50.597 1.00 84.81 156 SER A N 1
ATOM 1205 C CA . SER A 1 156 ? -4.424 -5.847 51.968 1.00 84.81 156 SER A CA 1
ATOM 1206 C C . SER A 1 156 ? -2.999 -6.298 52.305 1.00 84.81 156 SER A C 1
ATOM 1208 O O . SER A 1 156 ? -2.357 -5.670 53.141 1.00 84.81 156 SER A O 1
ATOM 1210 N N . THR A 1 157 ? -2.502 -7.380 51.690 1.00 86.81 157 THR A N 1
ATOM 1211 C CA . THR A 1 157 ? -1.192 -7.983 52.026 1.00 86.81 157 THR A CA 1
ATOM 1212 C C . THR A 1 157 ? -0.173 -7.933 50.887 1.00 86.81 157 THR A C 1
ATOM 1214 O O . THR A 1 157 ? 1.020 -8.064 51.140 1.00 86.81 157 THR A O 1
ATOM 1217 N N . GLY A 1 158 ? -0.614 -7.731 49.643 1.00 85.00 158 GLY A N 1
ATOM 1218 C CA . GLY A 1 158 ? 0.233 -7.746 48.448 1.00 85.00 158 GLY A CA 1
ATOM 1219 C C . GLY A 1 158 ? 0.613 -9.144 47.952 1.00 85.00 158 GLY A C 1
ATOM 1220 O O . GLY A 1 158 ? 1.336 -9.251 46.967 1.00 85.00 158 GLY A O 1
ATOM 1221 N N . GLU A 1 159 ? 0.142 -10.212 48.602 1.00 86.69 159 GLU A N 1
ATOM 1222 C CA . GLU A 1 159 ? 0.458 -11.588 48.208 1.00 86.69 159 GLU A CA 1
ATOM 1223 C C . GLU A 1 159 ? -0.187 -11.939 46.860 1.00 86.69 159 GLU A C 1
ATOM 1225 O O . GLU A 1 159 ? -1.407 -11.822 46.700 1.00 86.69 159 GLU A O 1
ATOM 1230 N N . GLU A 1 160 ? 0.632 -12.375 45.898 1.00 88.56 160 GLU A N 1
ATOM 1231 C CA . GLU A 1 160 ? 0.172 -12.796 44.574 1.00 88.56 160 GLU A CA 1
ATOM 1232 C C . GLU A 1 160 ? -0.572 -14.134 44.639 1.00 88.56 160 GLU A C 1
ATOM 1234 O O . GLU A 1 160 ? -0.136 -15.106 45.256 1.00 88.56 160 GLU A O 1
ATOM 1239 N N . MET A 1 161 ? -1.700 -14.198 43.943 1.00 87.50 161 MET A N 1
ATOM 1240 C CA . MET A 1 161 ? -2.502 -15.397 43.775 1.00 87.50 161 MET A CA 1
ATOM 1241 C C . MET A 1 161 ? -2.161 -16.105 42.461 1.00 87.50 161 MET A C 1
ATOM 1243 O O . MET A 1 161 ? -1.647 -15.524 41.502 1.00 87.50 161 MET A O 1
ATOM 1247 N N . ASN A 1 162 ? -2.513 -17.389 42.369 1.00 88.56 162 ASN A N 1
ATOM 1248 C CA . ASN A 1 162 ? -2.287 -18.191 41.165 1.00 88.56 162 ASN A CA 1
ATOM 1249 C C . ASN A 1 162 ? -3.332 -17.957 40.051 1.00 88.56 162 ASN A C 1
ATOM 1251 O O . ASN A 1 162 ? -3.740 -18.890 39.357 1.00 88.56 162 ASN A O 1
ATOM 1255 N N . VAL A 1 163 ? -3.822 -16.726 39.915 1.00 90.56 163 VAL A N 1
ATOM 1256 C CA . VAL A 1 163 ? -4.856 -16.343 38.947 1.00 90.56 163 VAL A CA 1
ATOM 1257 C C . VAL A 1 163 ? -4.366 -15.124 38.179 1.00 90.56 163 VAL A C 1
ATOM 1259 O O . VAL A 1 163 ? -3.921 -14.162 38.792 1.00 90.56 163 VAL A O 1
ATOM 1262 N N . ILE A 1 164 ? -4.438 -15.154 36.851 1.00 91.94 164 ILE A N 1
ATOM 1263 C CA . ILE A 1 164 ? -4.135 -14.008 35.987 1.00 91.94 164 ILE A CA 1
ATOM 1264 C C . ILE A 1 164 ? -5.450 -13.297 35.669 1.00 91.94 164 ILE A C 1
ATOM 1266 O O . ILE A 1 164 ? -6.421 -13.939 35.261 1.00 91.94 164 ILE A O 1
ATOM 1270 N N . VAL A 1 165 ? -5.487 -11.980 35.869 1.00 93.62 165 VAL A N 1
ATOM 1271 C CA . VAL A 1 165 ? -6.687 -11.147 35.717 1.00 93.62 165 VAL A CA 1
ATOM 1272 C C . VAL A 1 165 ? -6.403 -9.904 34.876 1.00 93.62 165 VAL A C 1
ATOM 1274 O O . VAL A 1 165 ? -5.259 -9.465 34.747 1.00 93.62 165 VAL A O 1
ATOM 1277 N N . GLU A 1 166 ? -7.465 -9.325 34.315 1.00 94.31 166 GLU A N 1
ATOM 1278 C CA . GLU A 1 166 ? -7.435 -8.002 33.687 1.00 94.31 166 GLU A CA 1
ATOM 1279 C C . GLU A 1 166 ? -7.593 -6.934 34.777 1.00 94.31 166 GLU A C 1
ATOM 1281 O O . GLU A 1 166 ? -8.697 -6.669 35.252 1.00 94.31 166 GLU A O 1
ATOM 1286 N N . ASN A 1 167 ? -6.486 -6.328 35.203 1.00 93.06 167 ASN A N 1
ATOM 1287 C CA . ASN A 1 167 ? -6.511 -5.262 36.197 1.00 93.06 167 ASN A CA 1
ATOM 1288 C C . ASN A 1 167 ? -6.769 -3.906 35.528 1.00 93.06 167 ASN A C 1
ATOM 1290 O O . ASN A 1 167 ? -5.974 -3.439 34.713 1.00 93.06 167 ASN A O 1
ATOM 1294 N N . SER A 1 168 ? -7.868 -3.252 35.898 1.00 92.44 168 SER A N 1
ATOM 1295 C CA . SER A 1 168 ? -8.247 -1.927 35.396 1.00 92.44 168 SER A CA 1
ATOM 1296 C C . SER A 1 168 ? -8.330 -0.869 36.503 1.00 92.44 168 SER A C 1
ATOM 1298 O O . SER A 1 168 ? -9.034 0.129 36.335 1.00 92.44 168 SER A O 1
ATOM 1300 N N . SER A 1 169 ? -7.652 -1.069 37.636 1.00 90.25 169 SER A N 1
ATOM 1301 C CA . SER A 1 169 ? -7.731 -0.188 38.815 1.00 90.25 169 SER A CA 1
ATOM 1302 C C . SER A 1 169 ? -6.393 0.411 39.234 1.00 90.25 169 SER A C 1
ATOM 1304 O O . SER A 1 169 ? -6.368 1.556 39.673 1.00 90.25 169 SER A O 1
ATOM 1306 N N . ASP A 1 170 ? -5.289 -0.324 39.090 1.00 90.75 170 ASP A N 1
ATOM 1307 C CA . ASP A 1 170 ? -4.041 0.013 39.793 1.00 90.75 170 ASP A CA 1
ATOM 1308 C C . ASP A 1 170 ? -3.290 1.182 39.151 1.00 90.75 170 ASP A C 1
ATOM 1310 O O . ASP A 1 170 ? -2.612 1.952 39.827 1.00 90.75 170 ASP A O 1
ATOM 1314 N N . ARG A 1 171 ? -3.399 1.304 37.826 1.00 92.62 171 ARG A N 1
ATOM 1315 C CA . ARG A 1 171 ? -2.753 2.351 37.027 1.00 92.62 171 ARG A CA 1
ATOM 1316 C C . ARG A 1 171 ? -3.795 3.174 36.285 1.00 92.62 171 ARG A C 1
ATOM 1318 O O . ARG A 1 171 ? -4.844 2.625 35.941 1.00 92.62 171 ARG A O 1
ATOM 1325 N N . PRO A 1 172 ? -3.544 4.455 35.979 1.00 95.19 172 PRO A N 1
ATOM 1326 C CA . PRO A 1 172 ? -4.415 5.212 35.089 1.00 95.19 172 PRO A CA 1
ATOM 1327 C C . PRO A 1 172 ? -4.413 4.607 33.678 1.00 95.19 172 PRO A C 1
ATOM 1329 O O . PRO A 1 172 ? -3.440 3.973 33.265 1.00 95.19 172 PRO A O 1
ATOM 1332 N N . TRP A 1 173 ? -5.500 4.805 32.925 1.00 95.06 173 TRP A N 1
ATOM 1333 C CA . TRP A 1 173 ? -5.735 4.118 31.649 1.00 95.06 173 TRP A CA 1
ATOM 1334 C C . TRP A 1 173 ? -4.576 4.261 30.653 1.00 95.06 173 TRP A C 1
ATOM 1336 O O . TRP A 1 173 ? -4.266 3.294 29.960 1.00 95.06 173 TRP A O 1
ATOM 1346 N N . TYR A 1 174 ? -3.906 5.418 30.606 1.00 93.38 174 TYR A N 1
ATOM 1347 C CA . TYR A 1 174 ? -2.839 5.718 29.646 1.00 93.38 174 TYR A CA 1
ATOM 1348 C C . TYR A 1 174 ? -1.531 4.960 29.928 1.00 93.38 174 TYR A C 1
ATOM 1350 O O . TYR A 1 174 ? -0.781 4.705 28.995 1.00 93.38 174 TYR A O 1
ATOM 1358 N N . GLN A 1 175 ? -1.302 4.500 31.165 1.00 95.38 175 GLN A N 1
ATOM 1359 C CA . GLN A 1 175 ? -0.118 3.706 31.543 1.00 95.38 175 GLN A CA 1
ATOM 1360 C C . GLN A 1 175 ? -0.325 2.190 31.409 1.00 95.38 175 GLN A C 1
ATOM 1362 O O . GLN A 1 175 ? 0.638 1.415 31.439 1.00 95.38 175 GLN A O 1
ATOM 1367 N N . ARG A 1 176 ? -1.581 1.753 31.269 1.00 96.00 176 ARG A N 1
ATOM 1368 C CA . ARG A 1 176 ? -1.930 0.337 31.102 1.00 96.00 176 ARG A CA 1
ATOM 1369 C C . ARG A 1 176 ? -1.467 -0.169 29.743 1.00 96.00 176 ARG A C 1
ATOM 1371 O O . ARG A 1 176 ? -1.618 0.541 28.747 1.00 96.00 176 ARG A O 1
ATOM 1378 N N . GLN A 1 177 ? -0.931 -1.383 29.706 1.00 96.94 177 GLN A N 1
ATOM 1379 C CA . GLN A 1 177 ? -0.243 -1.942 28.540 1.00 96.94 177 GLN A CA 1
ATOM 1380 C C . GLN A 1 177 ? -1.199 -2.521 27.500 1.00 96.94 177 GLN A C 1
ATOM 1382 O O . GLN A 1 177 ? -0.875 -2.548 26.309 1.00 96.94 177 GLN A O 1
ATOM 1387 N N . GLN A 1 178 ? -2.383 -2.959 27.930 1.00 97.38 178 GLN A N 1
ATOM 1388 C CA . GLN A 1 178 ? -3.374 -3.555 27.052 1.00 97.38 178 GLN A CA 1
ATOM 1389 C C . GLN A 1 178 ? -4.644 -2.712 26.931 1.00 97.38 178 GLN A C 1
ATOM 1391 O O . GLN A 1 178 ? -4.983 -1.866 27.768 1.00 97.38 178 GLN A O 1
ATOM 1396 N N . MET A 1 179 ? -5.349 -2.937 25.830 1.00 97.25 179 MET A N 1
ATOM 1397 C CA . MET A 1 179 ? -6.684 -2.416 25.589 1.00 97.25 179 MET A CA 1
ATOM 1398 C C . MET A 1 179 ? -7.537 -3.440 24.849 1.00 97.25 179 MET A C 1
ATOM 1400 O O . MET A 1 179 ? -7.028 -4.384 24.243 1.00 97.25 179 MET A O 1
ATOM 1404 N N . ARG A 1 180 ? -8.847 -3.220 24.879 1.00 95.94 180 ARG A N 1
ATOM 1405 C CA . ARG A 1 180 ? -9.831 -3.976 24.107 1.00 95.94 180 ARG A CA 1
ATOM 1406 C C . ARG A 1 180 ? -10.628 -3.005 23.257 1.00 95.94 180 ARG A C 1
ATOM 1408 O O . ARG A 1 180 ? -11.162 -2.032 23.783 1.00 95.94 180 ARG A O 1
ATOM 1415 N N . VAL A 1 181 ? -10.687 -3.272 21.961 1.00 96.25 181 VAL A N 1
ATOM 1416 C CA . VAL A 1 181 ? -11.327 -2.403 20.969 1.00 96.25 181 VAL A CA 1
ATOM 1417 C C . VAL A 1 181 ? -12.575 -3.092 20.440 1.00 96.25 181 VAL A C 1
ATOM 1419 O O . VAL A 1 181 ? -12.561 -4.291 20.162 1.00 96.25 181 VAL A O 1
ATOM 1422 N N . ASP A 1 182 ? -13.652 -2.327 20.321 1.00 95.00 182 ASP A N 1
ATOM 1423 C CA . ASP A 1 182 ? -14.860 -2.734 19.622 1.00 95.00 182 ASP A CA 1
ATOM 1424 C C . ASP A 1 182 ? -14.701 -2.419 18.131 1.00 95.00 182 ASP A C 1
ATOM 1426 O O . ASP A 1 182 ? -14.790 -1.268 17.699 1.00 95.00 182 ASP A O 1
ATOM 1430 N N . TRP A 1 183 ? -14.439 -3.467 17.352 1.00 94.25 183 TRP A N 1
ATOM 1431 C CA . TRP A 1 183 ? -14.270 -3.394 15.902 1.00 94.25 183 TRP A CA 1
ATOM 1432 C C . TRP A 1 183 ? -15.595 -3.405 15.135 1.00 94.25 183 TRP A C 1
ATOM 1434 O O . TRP A 1 183 ? -15.568 -3.403 13.907 1.00 94.25 183 TRP A O 1
ATOM 1444 N N . SER A 1 184 ? -16.742 -3.433 15.823 1.00 93.06 184 SER A N 1
ATOM 1445 C CA . SER A 1 184 ? -18.042 -3.648 15.181 1.00 93.06 184 SER A CA 1
ATOM 1446 C C . SER A 1 184 ? -18.490 -2.510 14.267 1.00 93.06 184 SER A C 1
ATOM 1448 O O . SER A 1 184 ? -19.307 -2.724 13.372 1.00 93.06 184 SER A O 1
ATOM 1450 N N . MET A 1 185 ? -17.958 -1.304 14.474 1.00 92.19 185 MET A N 1
ATOM 1451 C CA . MET A 1 185 ? -18.261 -0.113 13.684 1.00 92.19 185 MET A CA 1
ATOM 1452 C C . MET A 1 185 ? -17.016 0.752 13.521 1.00 92.19 185 MET A C 1
ATOM 1454 O O . MET A 1 185 ? -16.303 1.002 14.493 1.00 92.19 185 MET A O 1
ATOM 1458 N N . ASN A 1 186 ? -16.815 1.277 12.314 1.00 90.81 186 ASN A N 1
ATOM 1459 C CA . ASN A 1 186 ? -15.925 2.408 12.084 1.00 90.81 186 ASN A CA 1
ATOM 1460 C C . ASN A 1 186 ? -16.763 3.693 12.113 1.00 90.81 186 ASN A C 1
ATOM 1462 O O . ASN A 1 186 ? -17.677 3.856 11.309 1.00 90.81 186 ASN A O 1
ATOM 1466 N N . LEU A 1 187 ? -16.462 4.581 13.057 1.00 90.19 187 LEU A N 1
ATOM 1467 C CA . LEU A 1 187 ? -17.184 5.836 13.288 1.00 90.19 187 LEU A CA 1
ATOM 1468 C C . LEU A 1 187 ? -16.582 7.027 12.526 1.00 90.19 187 LEU A C 1
ATOM 1470 O O . LEU A 1 187 ? -16.993 8.161 12.755 1.00 90.19 187 LEU A O 1
ATOM 1474 N N . ALA A 1 188 ? -15.578 6.806 11.674 1.00 83.06 188 ALA A N 1
ATOM 1475 C CA . ALA A 1 188 ? -15.040 7.863 10.827 1.00 83.06 188 ALA A CA 1
ATOM 1476 C C . ALA A 1 188 ? -15.968 8.136 9.634 1.00 83.06 188 ALA A C 1
ATOM 1478 O O . ALA A 1 188 ? -16.348 7.211 8.918 1.00 83.06 188 ALA A O 1
ATOM 1479 N N . ASP A 1 189 ? -16.258 9.414 9.382 1.00 68.81 189 ASP A N 1
ATOM 1480 C CA . ASP A 1 189 ? -17.109 9.845 8.262 1.00 68.81 189 ASP A CA 1
ATOM 1481 C C . ASP A 1 189 ? -16.471 9.576 6.883 1.00 68.81 189 ASP A C 1
ATOM 1483 O O . ASP A 1 189 ? -17.167 9.427 5.879 1.00 68.81 189 ASP A O 1
ATOM 1487 N N . SER A 1 190 ? -15.137 9.512 6.807 1.00 68.94 190 SER A N 1
ATOM 1488 C CA . SER A 1 190 ? -14.387 9.226 5.578 1.00 68.94 190 SER A CA 1
ATOM 1489 C C . SER A 1 190 ? -13.093 8.481 5.890 1.00 68.94 190 SER A C 1
ATOM 1491 O O . SER A 1 190 ? -12.445 8.759 6.897 1.00 68.94 190 SER A O 1
ATOM 1493 N N . THR A 1 191 ? -12.695 7.571 4.997 1.00 64.25 191 THR A N 1
ATOM 1494 C CA . THR A 1 191 ? -11.484 6.748 5.143 1.00 64.25 191 THR A CA 1
ATOM 1495 C C . THR A 1 191 ? -10.315 7.174 4.250 1.00 64.25 191 THR A C 1
ATOM 1497 O O . THR A 1 191 ? -9.228 6.622 4.384 1.00 64.25 191 THR A O 1
ATOM 1500 N N . SER A 1 192 ? -10.490 8.170 3.368 1.00 60.56 192 SER A N 1
ATOM 1501 C CA . SER A 1 192 ? -9.391 8.683 2.525 1.00 60.56 192 SER A CA 1
ATOM 1502 C C . SER A 1 192 ? -9.496 10.156 2.105 1.00 60.56 192 SER A C 1
ATOM 1504 O O . SER A 1 192 ? -8.726 10.610 1.261 1.00 60.56 192 SER A O 1
ATOM 1506 N N . GLY A 1 193 ? -10.400 10.946 2.697 1.00 50.59 193 GLY A N 1
ATOM 1507 C CA . GLY A 1 193 ? -10.458 12.407 2.515 1.00 50.59 193 GLY A CA 1
ATOM 1508 C C . GLY A 1 193 ? -10.979 12.899 1.159 1.00 50.59 193 GLY A C 1
ATOM 1509 O O . GLY A 1 193 ? -11.262 14.085 1.028 1.00 50.59 193 GLY A O 1
ATOM 1510 N N . ASP A 1 194 ? -11.165 12.014 0.181 1.00 50.84 194 ASP A N 1
ATOM 1511 C CA . ASP A 1 194 ? -11.990 12.298 -0.988 1.00 50.84 194 ASP A CA 1
ATOM 1512 C C . ASP A 1 194 ? -13.447 11.999 -0.621 1.00 50.84 194 ASP A C 1
ATOM 1514 O O . ASP A 1 194 ? -13.907 10.853 -0.646 1.00 50.84 194 ASP A O 1
ATOM 1518 N N . THR A 1 195 ? -14.168 13.034 -0.190 1.00 37.97 195 THR A N 1
ATOM 1519 C CA . THR A 1 195 ? -15.591 12.940 0.161 1.00 37.97 195 THR A CA 1
ATOM 1520 C C . THR A 1 195 ? -16.480 12.649 -1.048 1.00 37.97 195 THR A C 1
ATOM 1522 O O . THR A 1 195 ? -17.691 12.590 -0.877 1.00 37.97 195 THR A O 1
ATOM 1525 N N . SER A 1 196 ? -15.917 12.478 -2.252 1.00 42.25 196 SER A N 1
ATOM 1526 C CA . SER A 1 196 ? -16.687 12.204 -3.465 1.00 42.25 196 SER A CA 1
ATOM 1527 C C . SER A 1 196 ? -16.634 10.757 -3.966 1.00 42.25 196 SER A C 1
ATOM 1529 O O . SER A 1 196 ? -17.454 10.427 -4.812 1.00 42.25 196 SER A O 1
ATOM 1531 N N . TRP A 1 197 ? -15.769 9.875 -3.433 1.00 42.59 197 TRP A N 1
ATOM 1532 C CA . TRP A 1 197 ? -15.573 8.534 -4.035 1.00 42.59 197 TRP A CA 1
ATOM 1533 C C . TRP A 1 197 ? -15.577 7.315 -3.102 1.00 42.59 197 TRP A C 1
ATOM 1535 O O . TRP A 1 197 ? -15.820 6.224 -3.599 1.00 42.59 197 TRP A O 1
ATOM 1545 N N . VAL A 1 198 ? -15.367 7.431 -1.780 1.00 43.53 198 VAL A N 1
ATOM 1546 C CA . VAL A 1 198 ? -15.644 6.278 -0.873 1.00 43.53 198 VAL A CA 1
ATOM 1547 C C . VAL A 1 198 ? -17.125 6.194 -0.517 1.00 43.53 198 VAL A C 1
ATOM 1549 O O . VAL A 1 198 ? -17.624 5.120 -0.194 1.00 43.53 198 VAL A O 1
ATOM 1552 N N . TRP A 1 199 ? -17.839 7.315 -0.626 1.00 44.84 199 TRP A N 1
ATOM 1553 C CA . TRP A 1 199 ? -19.284 7.362 -0.456 1.00 44.84 199 TRP A CA 1
ATOM 1554 C C . TRP A 1 199 ? -20.026 8.060 -1.599 1.00 44.84 199 TRP A C 1
ATOM 1556 O O . TRP A 1 199 ? -21.239 8.135 -1.514 1.00 44.84 199 TRP A O 1
ATOM 1566 N N . GLY A 1 200 ? -19.371 8.472 -2.692 1.00 41.56 200 GLY A N 1
ATOM 1567 C CA . GLY A 1 200 ? -20.032 9.145 -3.821 1.00 41.56 200 GLY A CA 1
ATOM 1568 C C . GLY A 1 200 ? -20.374 10.614 -3.538 1.00 41.56 200 GLY A C 1
ATOM 1569 O O . GLY A 1 200 ? -20.435 11.046 -2.386 1.00 41.56 200 GLY A O 1
ATOM 1570 N N . GLY A 1 201 ? -20.626 11.400 -4.587 1.00 43.03 201 GLY A N 1
ATOM 1571 C CA . GLY A 1 201 ? -21.181 12.747 -4.453 1.00 43.03 201 GLY A CA 1
ATOM 1572 C C . GLY A 1 201 ? -22.481 12.712 -3.643 1.00 43.03 201 GLY A C 1
ATOM 1573 O O . GLY A 1 201 ? -23.394 11.961 -3.956 1.00 43.03 201 GLY A O 1
ATOM 1574 N N . ASN A 1 202 ? -22.560 13.495 -2.563 1.00 46.75 202 ASN A N 1
ATOM 1575 C CA . ASN A 1 202 ? -23.696 13.568 -1.624 1.00 46.75 202 ASN A CA 1
ATOM 1576 C C . ASN A 1 202 ? -24.130 12.267 -0.924 1.00 46.75 202 ASN A C 1
ATOM 1578 O O . ASN A 1 202 ? -24.947 12.347 0.000 1.00 46.75 202 ASN A O 1
ATOM 1582 N N . ALA A 1 203 ? -23.620 11.096 -1.296 1.00 53.75 203 ALA A N 1
ATOM 1583 C CA . ALA A 1 203 ? -24.025 9.862 -0.659 1.00 53.75 203 ALA A CA 1
ATOM 1584 C C . ALA A 1 203 ? -23.268 9.646 0.662 1.00 53.75 203 ALA A C 1
ATOM 1586 O O . ALA A 1 203 ? -22.111 10.018 0.854 1.00 53.75 203 ALA A O 1
ATOM 1587 N N . LYS A 1 204 ? -24.013 9.139 1.646 1.00 62.69 204 LYS A N 1
ATOM 1588 C CA . LYS A 1 204 ? -23.582 8.995 3.036 1.00 62.69 204 LYS A CA 1
ATOM 1589 C C . LYS A 1 204 ? -23.659 7.525 3.409 1.00 62.69 204 LYS A C 1
ATOM 1591 O O . LYS A 1 204 ? -24.753 6.962 3.454 1.00 62.69 204 LYS A O 1
ATOM 1596 N N . GLY A 1 205 ? -22.514 6.915 3.697 1.00 74.00 205 GLY A N 1
ATOM 1597 C CA . GLY A 1 205 ? -22.478 5.618 4.360 1.00 74.00 205 GLY A CA 1
ATOM 1598 C C . GLY A 1 205 ? -22.861 5.783 5.824 1.00 74.00 205 GLY A C 1
ATOM 1599 O O . GLY A 1 205 ? -22.246 6.571 6.538 1.00 74.00 205 GLY A O 1
ATOM 1600 N N . THR A 1 206 ? -23.877 5.054 6.282 1.00 83.75 206 THR A N 1
ATOM 1601 C CA . THR A 1 206 ? -24.189 4.981 7.718 1.00 83.75 206 THR A CA 1
ATOM 1602 C C . THR A 1 206 ? -23.607 3.684 8.274 1.00 83.75 206 THR A C 1
ATOM 1604 O O . THR A 1 206 ? -23.964 2.618 7.766 1.00 83.75 206 THR A O 1
ATOM 1607 N N . PRO A 1 207 ? -22.703 3.733 9.269 1.00 87.44 207 PRO A N 1
ATOM 1608 C CA . PRO A 1 207 ? -22.102 2.529 9.825 1.00 87.44 207 PRO A CA 1
ATOM 1609 C C . PRO A 1 207 ? -23.157 1.665 10.518 1.00 87.44 207 PRO A C 1
ATOM 1611 O O . PRO A 1 207 ? -24.039 2.167 11.216 1.00 87.44 207 PRO A O 1
ATOM 1614 N N . ILE A 1 208 ? -23.039 0.353 10.340 1.00 89.12 208 ILE A N 1
ATOM 1615 C CA . ILE A 1 208 ? -23.888 -0.651 10.977 1.00 89.12 208 ILE A CA 1
ATOM 1616 C C . ILE A 1 208 ? -23.029 -1.451 11.944 1.00 89.12 208 ILE A C 1
ATOM 1618 O O . ILE A 1 208 ? -21.916 -1.856 11.603 1.00 89.12 208 ILE A O 1
ATOM 1622 N N . GLN A 1 209 ? -23.570 -1.734 13.128 1.00 91.00 209 GLN A N 1
ATOM 1623 C CA . GLN A 1 209 ? -22.928 -2.648 14.059 1.00 91.00 209 GLN A CA 1
ATOM 1624 C C . GLN A 1 209 ? -22.846 -4.051 13.458 1.00 91.00 209 GLN A C 1
ATOM 1626 O O . GLN A 1 209 ? -23.860 -4.711 13.234 1.00 91.00 209 GLN A O 1
ATOM 1631 N N . TYR A 1 210 ? -21.623 -4.511 13.219 1.00 89.69 210 TYR A N 1
ATOM 1632 C CA . TYR A 1 210 ? -21.361 -5.814 12.637 1.00 89.69 210 TYR A CA 1
ATOM 1633 C C . TYR A 1 210 ? -20.206 -6.511 13.341 1.00 89.69 210 TYR A C 1
ATOM 1635 O O . TYR A 1 210 ? -19.068 -6.061 13.280 1.00 89.69 210 TYR A O 1
ATOM 1643 N N . SER A 1 211 ? -20.502 -7.653 13.953 1.00 85.12 211 SER A N 1
ATOM 1644 C CA . SER A 1 211 ? -19.491 -8.533 14.528 1.00 85.12 211 SER A CA 1
ATOM 1645 C C . SER A 1 211 ? -19.766 -9.963 14.079 1.00 85.12 211 SER A C 1
ATOM 1647 O O . SER A 1 211 ? -20.862 -10.469 14.342 1.00 85.12 211 SER A O 1
ATOM 1649 N N . PRO A 1 212 ? -18.812 -10.639 13.422 1.00 81.25 212 PRO A N 1
ATOM 1650 C CA . PRO A 1 212 ? -18.966 -12.049 13.110 1.00 81.25 212 PRO A CA 1
ATOM 1651 C C . PRO A 1 212 ? -19.051 -12.869 14.400 1.00 81.25 212 PRO A C 1
ATOM 1653 O O . PRO A 1 212 ? -18.312 -12.647 15.358 1.00 81.25 212 PRO A O 1
ATOM 1656 N N . THR A 1 213 ? -19.979 -13.822 14.426 1.00 74.44 213 THR A N 1
ATOM 1657 C CA . THR A 1 213 ? -20.285 -14.641 15.610 1.00 74.44 213 THR A CA 1
ATOM 1658 C C . THR A 1 213 ? -19.507 -15.957 15.645 1.00 74.44 213 THR A C 1
ATOM 1660 O O . THR A 1 213 ? -19.630 -16.718 16.601 1.00 74.44 213 THR A O 1
ATOM 1663 N N . ASN A 1 214 ? -18.737 -16.255 14.595 1.00 80.50 214 ASN A N 1
ATOM 1664 C CA . ASN A 1 214 ? -17.999 -17.502 14.421 1.00 80.50 214 ASN A CA 1
ATOM 1665 C C . ASN A 1 214 ? -16.487 -17.227 14.384 1.00 80.50 214 ASN A C 1
ATOM 1667 O O . ASN A 1 214 ? -16.019 -16.404 13.601 1.00 80.50 214 ASN A O 1
ATOM 1671 N N . GLU A 1 215 ? -15.709 -17.961 15.183 1.00 76.75 215 GLU A N 1
ATOM 1672 C CA . GLU A 1 215 ? -14.241 -17.855 15.207 1.00 76.75 215 GLU A CA 1
ATOM 1673 C C . GLU A 1 215 ? -13.579 -18.236 13.866 1.00 76.75 215 GLU A C 1
ATOM 1675 O O . GLU A 1 215 ? -12.442 -17.845 13.601 1.00 76.75 215 GLU A O 1
ATOM 1680 N N . ASN A 1 216 ? -14.280 -18.972 12.999 1.00 84.00 216 ASN A N 1
ATOM 1681 C CA . ASN A 1 216 ? -13.801 -19.350 11.666 1.00 84.00 216 ASN A CA 1
ATOM 1682 C C . ASN A 1 216 ? -14.302 -18.428 10.543 1.00 84.00 216 ASN A C 1
ATOM 1684 O O . ASN A 1 216 ? -14.044 -18.712 9.376 1.00 84.00 216 ASN A O 1
ATOM 1688 N N . ASP A 1 217 ? -15.026 -17.355 10.869 1.00 88.62 217 ASP A N 1
ATOM 1689 C CA . ASP A 1 217 ? -15.507 -16.402 9.868 1.00 88.62 217 ASP A CA 1
ATOM 1690 C C . ASP A 1 217 ? -14.329 -15.676 9.190 1.00 88.62 217 ASP A C 1
ATOM 1692 O O . ASP A 1 217 ? -13.354 -15.291 9.845 1.00 88.62 217 ASP A O 1
ATOM 1696 N N . GLU A 1 218 ? -14.401 -15.476 7.874 1.00 88.00 218 GLU A N 1
ATOM 1697 C CA . GLU A 1 218 ? -13.384 -14.712 7.146 1.00 88.00 218 GLU A CA 1
ATOM 1698 C C . GLU A 1 218 ? -13.454 -13.218 7.465 1.00 88.00 218 GLU A C 1
ATOM 1700 O O . GLU A 1 218 ? -12.454 -12.523 7.328 1.00 88.00 218 GLU A O 1
ATOM 1705 N N . ASP A 1 219 ? -14.605 -12.732 7.928 1.00 91.38 219 ASP A N 1
ATOM 1706 C CA . ASP A 1 219 ? -14.831 -11.320 8.212 1.00 91.38 219 ASP A CA 1
ATOM 1707 C C . ASP A 1 219 ? -14.341 -10.913 9.609 1.00 91.38 219 ASP A C 1
ATOM 1709 O O . ASP A 1 219 ? -14.298 -9.720 9.925 1.00 91.38 219 ASP A O 1
ATOM 1713 N N . ARG A 1 220 ? -13.916 -11.872 10.449 1.00 90.88 220 ARG A N 1
ATOM 1714 C CA . ARG A 1 220 ? -13.411 -11.574 11.799 1.00 90.88 220 ARG A CA 1
ATOM 1715 C C . ARG A 1 220 ? -12.143 -10.718 11.760 1.00 90.88 220 ARG A C 1
ATOM 1717 O O . ARG A 1 220 ? -11.317 -10.943 10.869 1.00 90.88 220 ARG A O 1
ATOM 1724 N N . PRO A 1 221 ? -11.919 -9.850 12.768 1.00 92.50 221 PRO A N 1
ATOM 1725 C CA . PRO A 1 221 ? -10.642 -9.174 12.939 1.00 92.50 221 PRO A CA 1
ATOM 1726 C C . PRO A 1 221 ? -9.479 -10.167 12.903 1.00 92.50 221 PRO A C 1
ATOM 1728 O O . PRO A 1 221 ? -9.504 -11.210 13.572 1.00 92.50 221 PRO A O 1
ATOM 1731 N N . HIS A 1 222 ? -8.467 -9.856 12.105 1.00 93.00 222 HIS A N 1
ATOM 1732 C CA . HIS A 1 222 ? -7.285 -10.693 11.938 1.00 93.00 222 HIS A CA 1
ATOM 1733 C C . HIS A 1 222 ? -6.042 -9.866 12.193 1.00 93.00 222 HIS A C 1
ATOM 1735 O O . HIS A 1 222 ? -5.907 -8.770 11.669 1.00 93.00 222 HIS A O 1
ATOM 1741 N N . PHE A 1 223 ? -5.171 -10.392 13.048 1.00 93.50 223 PHE A N 1
ATOM 1742 C CA . PHE A 1 223 ? -3.969 -9.721 13.518 1.00 93.50 223 PHE A CA 1
ATOM 1743 C C . PHE A 1 223 ? -2.763 -10.620 13.276 1.00 93.50 223 PHE A C 1
ATOM 1745 O O . PHE A 1 223 ? -2.759 -11.802 13.625 1.00 93.50 223 PHE A O 1
ATOM 1752 N N . GLU A 1 224 ? -1.726 -10.014 12.725 1.00 93.31 224 GLU A N 1
ATOM 1753 C CA . GLU A 1 224 ? -0.381 -10.542 12.566 1.00 93.31 224 GLU A CA 1
ATOM 1754 C C . GLU A 1 224 ? 0.611 -9.557 13.210 1.00 93.31 224 GLU A C 1
ATOM 1756 O O . GLU A 1 224 ? 0.232 -8.513 13.736 1.00 93.31 224 GLU A O 1
ATOM 1761 N N . GLU A 1 225 ? 1.906 -9.866 13.184 1.00 89.12 225 GLU A N 1
ATOM 1762 C CA . GLU A 1 225 ? 2.935 -9.057 13.856 1.00 89.12 225 GLU A CA 1
ATOM 1763 C C . GLU A 1 225 ? 3.027 -7.604 13.341 1.00 89.12 225 GLU A C 1
ATOM 1765 O O . GLU A 1 225 ? 3.249 -6.674 14.121 1.00 89.12 225 GLU A O 1
ATOM 1770 N N . ALA A 1 226 ? 2.829 -7.411 12.034 1.00 91.25 226 ALA A N 1
ATOM 1771 C CA . ALA A 1 226 ? 2.952 -6.128 11.337 1.00 91.25 226 ALA A CA 1
ATOM 1772 C C . ALA A 1 226 ? 1.732 -5.804 10.456 1.00 91.25 226 ALA A C 1
ATOM 1774 O O . ALA A 1 226 ? 1.791 -4.910 9.619 1.00 91.25 226 ALA A O 1
ATOM 1775 N N . TYR A 1 227 ? 0.629 -6.533 10.615 1.00 95.19 227 TYR A N 1
ATOM 1776 C CA . TYR A 1 227 ? -0.561 -6.377 9.786 1.00 95.19 227 TYR A CA 1
ATOM 1777 C C . TYR A 1 227 ? -1.815 -6.657 10.598 1.00 95.19 227 TYR A C 1
ATOM 1779 O O . TYR A 1 227 ? -1.805 -7.526 11.469 1.00 95.19 227 TYR A O 1
ATOM 1787 N N . PHE A 1 228 ? -2.897 -5.953 10.295 1.00 96.06 228 PHE A N 1
ATOM 1788 C CA . PHE A 1 228 ? -4.220 -6.385 10.708 1.00 96.06 228 PHE A CA 1
ATOM 1789 C C . PHE A 1 228 ? -5.302 -5.889 9.750 1.00 96.06 228 PHE A C 1
ATOM 1791 O O . PHE A 1 228 ? -5.140 -4.866 9.081 1.00 96.06 228 PHE A O 1
ATOM 1798 N N . ASP A 1 229 ? -6.425 -6.596 9.720 1.00 95.31 229 ASP A N 1
ATOM 1799 C CA . ASP A 1 229 ? -7.626 -6.185 9.002 1.00 95.31 229 ASP A CA 1
ATOM 1800 C C . ASP A 1 229 ? -8.888 -6.361 9.834 1.00 95.31 229 ASP A C 1
ATOM 1802 O O . ASP A 1 229 ? -8.988 -7.241 10.695 1.00 95.31 229 ASP A O 1
ATOM 1806 N N . VAL A 1 230 ? -9.857 -5.489 9.563 1.00 94.62 230 VAL A N 1
ATOM 1807 C CA . VAL A 1 230 ? -11.184 -5.502 10.176 1.00 94.62 230 VAL A CA 1
ATOM 1808 C C . VAL A 1 230 ? -12.254 -5.290 9.117 1.00 94.62 230 VAL A C 1
ATOM 1810 O O . VAL A 1 230 ? -12.058 -4.542 8.156 1.00 94.62 230 VAL A O 1
ATOM 1813 N N . THR A 1 231 ? -13.392 -5.956 9.293 1.00 93.94 231 THR A N 1
ATOM 1814 C CA . THR A 1 231 ? -14.532 -5.855 8.379 1.00 93.94 231 THR A CA 1
ATOM 1815 C C . THR A 1 231 ? -15.628 -5.021 9.030 1.00 93.94 231 THR A C 1
ATOM 1817 O O . THR A 1 231 ? -16.080 -5.342 10.127 1.00 93.94 231 THR A O 1
ATOM 1820 N N . ASN A 1 232 ? -16.081 -3.970 8.352 1.00 91.50 232 ASN A N 1
ATOM 1821 C CA . ASN A 1 232 ? -17.182 -3.117 8.794 1.00 91.50 232 ASN A CA 1
ATOM 1822 C C . ASN A 1 232 ? -18.295 -3.088 7.746 1.00 91.50 232 ASN A C 1
ATOM 1824 O O . ASN A 1 232 ? -18.040 -3.224 6.548 1.00 91.50 232 ASN A O 1
ATOM 1828 N N . LYS A 1 233 ? -19.533 -2.898 8.205 1.00 90.44 233 LYS A N 1
ATOM 1829 C CA . LYS A 1 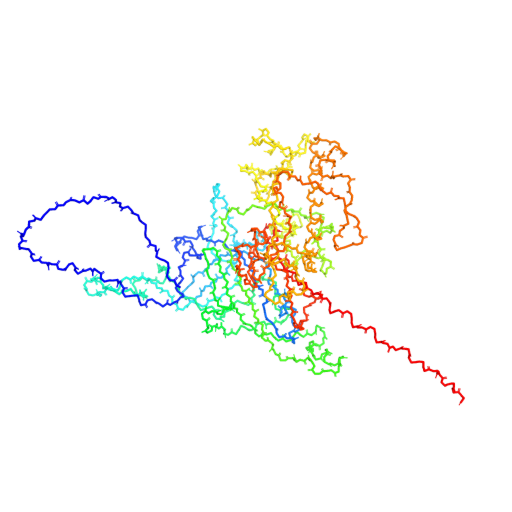233 ? -20.716 -2.786 7.352 1.00 90.44 233 LYS A CA 1
ATOM 1830 C C . LYS A 1 233 ? -21.258 -1.371 7.340 1.00 90.44 233 LYS A C 1
ATOM 1832 O O . LYS A 1 233 ? -21.222 -0.683 8.359 1.00 90.44 233 LYS A O 1
ATOM 1837 N N . PHE A 1 234 ? -21.810 -0.980 6.201 1.00 86.75 234 PHE A N 1
ATOM 1838 C CA . PHE A 1 234 ? -22.458 0.311 6.026 1.00 86.75 234 PHE A CA 1
ATOM 1839 C C . PHE A 1 234 ? -23.750 0.144 5.232 1.00 86.75 234 PHE A C 1
ATOM 1841 O O . PHE A 1 234 ? -23.816 -0.692 4.331 1.00 86.75 234 PHE A O 1
ATOM 1848 N N . THR A 1 235 ? -24.769 0.947 5.540 1.00 85.88 235 THR A N 1
ATOM 1849 C CA . THR A 1 235 ? -25.901 1.141 4.628 1.00 85.88 235 THR A CA 1
ATOM 1850 C C . THR A 1 235 ? -25.604 2.308 3.703 1.00 85.88 235 THR A C 1
ATOM 1852 O O . THR A 1 235 ? -25.242 3.390 4.177 1.00 85.88 235 THR A O 1
ATOM 1855 N N . LEU A 1 236 ? -25.833 2.104 2.412 1.00 79.25 236 LEU A N 1
ATOM 1856 C CA . LEU A 1 236 ? -25.730 3.122 1.382 1.00 79.25 236 LEU A CA 1
ATOM 1857 C C . LEU A 1 236 ? -27.089 3.436 0.787 1.00 79.25 236 LEU A C 1
ATOM 1859 O O . LEU A 1 236 ? -27.747 2.545 0.261 1.00 79.25 236 LEU A O 1
ATOM 1863 N N . ALA A 1 237 ? -27.487 4.702 0.858 1.00 77.44 237 ALA A N 1
ATOM 1864 C CA . ALA A 1 237 ? -28.626 5.199 0.100 1.00 77.44 237 ALA A CA 1
ATOM 1865 C C . ALA A 1 237 ? -28.256 5.360 -1.381 1.00 77.44 237 ALA A C 1
ATOM 1867 O O . ALA A 1 237 ? -27.097 5.642 -1.703 1.00 77.44 237 ALA A O 1
ATOM 1868 N N . SER A 1 238 ? -29.252 5.212 -2.257 1.00 72.88 238 SER A N 1
ATOM 1869 C CA . SER A 1 238 ? -29.093 5.498 -3.681 1.00 72.88 238 SER A CA 1
ATOM 1870 C C . SER A 1 238 ? -28.686 6.948 -3.916 1.00 72.88 238 SER A C 1
ATOM 1872 O O . SER A 1 238 ? -29.180 7.860 -3.247 1.00 72.88 238 SER A O 1
ATOM 1874 N N . GLU A 1 239 ? -27.793 7.156 -4.879 1.00 71.69 239 GLU A N 1
ATOM 1875 C CA . GLU A 1 239 ? -27.344 8.490 -5.268 1.00 71.69 239 GLU A CA 1
ATOM 1876 C C . GLU A 1 239 ? -28.468 9.238 -6.004 1.00 71.69 239 GLU A C 1
ATOM 1878 O O . GLU A 1 239 ? -29.177 8.681 -6.851 1.00 71.69 239 GLU A O 1
ATOM 1883 N N . GLU A 1 240 ? -28.663 10.513 -5.661 1.00 74.69 240 GLU A N 1
ATOM 1884 C CA . GLU A 1 240 ? -29.572 11.389 -6.398 1.00 74.69 240 GLU A CA 1
ATOM 1885 C C . GLU A 1 240 ? -28.871 11.932 -7.637 1.00 74.69 240 GLU A C 1
ATOM 1887 O O . GLU A 1 240 ? -27.784 12.505 -7.542 1.00 74.69 240 GLU A O 1
ATOM 1892 N N . MET A 1 241 ? -29.512 11.828 -8.804 1.00 69.06 241 MET A N 1
ATOM 1893 C CA . MET A 1 241 ? -28.913 12.376 -10.015 1.00 69.06 241 MET A CA 1
ATOM 1894 C C . MET A 1 241 ? -28.842 13.911 -9.949 1.00 69.06 241 MET A C 1
ATOM 1896 O O . MET A 1 241 ? -29.884 14.571 -9.782 1.00 69.06 241 MET A O 1
ATOM 1900 N N . PRO A 1 242 ? -27.651 14.507 -10.161 1.00 66.81 242 PRO A N 1
ATOM 1901 C CA . PRO A 1 242 ? -27.485 15.953 -10.178 1.00 66.81 242 PRO A CA 1
ATOM 1902 C C . PRO A 1 242 ? -28.448 16.629 -11.164 1.00 66.81 242 PRO A C 1
ATOM 1904 O O . PRO A 1 242 ? -28.544 16.251 -12.331 1.00 66.81 242 PRO A O 1
ATOM 1907 N N . GLY A 1 243 ? -29.174 17.641 -10.687 1.00 70.81 243 GLY A N 1
ATOM 1908 C CA . GLY A 1 243 ? -30.109 18.438 -11.490 1.00 70.81 243 GLY A CA 1
ATOM 1909 C C . GLY A 1 243 ? -31.544 17.906 -11.574 1.00 70.81 243 GLY A C 1
ATOM 1910 O O . GLY A 1 243 ? -32.426 18.675 -11.945 1.00 70.81 243 GLY A O 1
ATOM 1911 N N . TRP A 1 244 ? -31.802 16.650 -11.189 1.00 69.38 244 TRP A N 1
ATOM 1912 C CA . TRP A 1 244 ? -33.151 16.062 -11.220 1.00 69.38 244 TRP A CA 1
ATOM 1913 C C . TRP A 1 244 ? -33.746 15.835 -9.827 1.00 69.38 244 TRP A C 1
ATOM 1915 O O . TRP A 1 244 ? -34.967 15.826 -9.705 1.00 69.38 244 TRP A O 1
ATOM 1925 N N . GLY A 1 245 ? -32.917 15.672 -8.785 1.00 76.12 245 GLY A N 1
ATOM 1926 C CA . GLY A 1 245 ? -33.394 15.395 -7.417 1.00 76.12 245 GLY A CA 1
ATOM 1927 C C . GLY A 1 245 ? -34.162 14.073 -7.311 1.00 76.12 245 GLY A C 1
ATOM 1928 O O . GLY A 1 245 ? -35.035 13.914 -6.463 1.00 76.12 245 GLY A O 1
ATOM 1929 N N . ILE A 1 246 ? -33.891 13.151 -8.237 1.00 78.38 246 ILE A N 1
ATOM 1930 C CA . ILE A 1 246 ? -34.517 11.835 -8.324 1.00 78.38 246 ILE A CA 1
ATOM 1931 C C . ILE A 1 246 ? -33.399 10.797 -8.163 1.00 78.38 246 ILE A C 1
ATOM 1933 O O . ILE A 1 246 ? -32.367 10.927 -8.833 1.00 78.38 246 ILE A O 1
ATOM 1937 N N . PRO A 1 247 ? -33.585 9.770 -7.315 1.00 76.62 247 PRO A N 1
ATOM 1938 C CA . PRO A 1 247 ? -32.624 8.683 -7.175 1.00 76.62 247 PRO A CA 1
ATOM 1939 C C . PRO A 1 247 ? -32.371 7.953 -8.499 1.00 76.62 247 PRO A C 1
ATOM 1941 O O . PRO A 1 247 ? -33.313 7.679 -9.251 1.00 76.62 247 PRO A O 1
ATOM 1944 N N . GLU A 1 248 ? -31.117 7.585 -8.764 1.00 74.69 248 GLU A N 1
ATOM 1945 C CA . GLU A 1 248 ? -30.713 6.876 -9.988 1.00 74.69 248 GLU A CA 1
ATOM 1946 C C . GLU A 1 248 ? -31.556 5.612 -10.230 1.00 74.69 248 GLU A C 1
ATOM 1948 O O . GLU A 1 248 ? -32.042 5.362 -11.338 1.00 74.69 248 GLU A O 1
ATOM 1953 N N . CYS A 1 249 ? -31.833 4.859 -9.167 1.00 75.56 249 CYS A N 1
ATOM 1954 C CA . CYS A 1 249 ? -32.681 3.673 -9.199 1.00 75.56 249 CYS A CA 1
ATOM 1955 C C . CYS A 1 249 ? -34.088 3.903 -9.789 1.00 75.56 249 CYS A C 1
ATOM 1957 O O . CYS A 1 249 ? -34.582 3.040 -10.520 1.00 75.56 249 CYS A O 1
ATOM 1959 N N . VAL A 1 250 ? -34.723 5.057 -9.541 1.00 78.50 250 VAL A N 1
ATOM 1960 C CA . VAL A 1 250 ? -36.055 5.389 -10.087 1.00 78.50 250 VAL A CA 1
ATOM 1961 C C . VAL A 1 250 ? -35.971 5.591 -11.597 1.00 78.50 250 VAL A C 1
ATOM 1963 O O . VAL A 1 250 ? -36.835 5.136 -12.346 1.00 78.50 250 VAL A O 1
ATOM 1966 N N . ILE A 1 251 ? -34.909 6.250 -12.051 1.00 76.44 251 ILE A N 1
ATOM 1967 C CA . ILE A 1 251 ? -34.696 6.581 -13.459 1.00 76.44 251 ILE A CA 1
ATOM 1968 C C . ILE A 1 251 ? -34.383 5.323 -14.257 1.00 76.44 251 ILE A C 1
ATOM 1970 O O . ILE A 1 251 ? -34.971 5.101 -15.317 1.00 76.44 251 ILE A O 1
ATOM 1974 N N . ILE A 1 252 ? -33.523 4.454 -13.730 1.00 74.44 252 ILE A N 1
ATOM 1975 C CA . ILE A 1 252 ? -33.219 3.196 -14.406 1.00 74.44 252 ILE A CA 1
ATOM 1976 C C . ILE A 1 252 ? -34.448 2.278 -14.432 1.00 74.44 252 ILE A C 1
ATOM 1978 O O . ILE A 1 252 ? -34.722 1.659 -15.463 1.00 74.44 252 ILE A O 1
ATOM 1982 N N . GLY A 1 253 ? -35.233 2.231 -13.350 1.00 76.62 253 GLY A N 1
ATOM 1983 C CA . GLY A 1 253 ? -36.520 1.532 -13.336 1.00 76.62 253 GLY A CA 1
ATOM 1984 C C . GLY A 1 253 ? -37.483 2.051 -14.412 1.00 76.62 253 GLY A C 1
ATOM 1985 O O . GLY A 1 253 ? -38.087 1.253 -15.131 1.00 76.62 253 GLY A O 1
ATOM 1986 N N . TYR A 1 254 ? -37.569 3.376 -14.584 1.00 78.75 254 TYR A N 1
ATOM 1987 C CA . TYR A 1 254 ? -38.391 4.011 -15.618 1.00 78.75 254 TYR A CA 1
ATOM 1988 C C . TYR A 1 254 ? -37.947 3.639 -17.041 1.00 78.75 254 TYR A C 1
ATOM 1990 O O . TYR A 1 254 ? -38.778 3.226 -17.848 1.00 78.75 254 TYR A O 1
ATOM 1998 N N . PHE A 1 255 ? -36.648 3.734 -17.351 1.00 77.69 255 PHE A N 1
ATOM 1999 C CA . PHE A 1 255 ? -36.137 3.446 -18.698 1.00 77.69 255 PHE A CA 1
ATOM 2000 C C . PHE A 1 255 ? -36.147 1.958 -19.055 1.00 77.69 255 PHE A C 1
ATOM 2002 O O . PHE A 1 255 ? -36.391 1.611 -20.211 1.00 77.69 255 PHE A O 1
ATOM 2009 N N . ASN A 1 256 ? -35.905 1.073 -18.086 1.00 76.19 256 ASN A N 1
ATOM 2010 C CA . ASN A 1 256 ? -35.878 -0.367 -18.341 1.00 76.19 256 ASN A CA 1
ATOM 2011 C C . ASN A 1 256 ? -37.264 -1.019 -18.241 1.00 76.19 256 ASN A C 1
ATOM 2013 O O . ASN A 1 256 ? -37.434 -2.140 -18.718 1.00 76.19 256 ASN A O 1
ATOM 2017 N N . GLY A 1 257 ? -38.251 -0.348 -17.636 1.00 73.88 257 GLY A N 1
ATOM 2018 C CA . GLY A 1 257 ? -39.597 -0.894 -17.439 1.00 73.88 257 GLY A CA 1
ATOM 2019 C C . GLY A 1 257 ? -39.628 -2.123 -16.523 1.00 73.88 257 GLY A C 1
ATOM 2020 O O . GLY A 1 257 ? -40.529 -2.955 -16.636 1.00 73.88 257 GLY A O 1
ATOM 2021 N N . THR A 1 258 ? -38.633 -2.278 -15.645 1.00 70.38 258 THR A N 1
ATOM 2022 C CA . THR A 1 258 ? -38.473 -3.437 -14.756 1.00 70.38 258 THR A CA 1
ATOM 2023 C C . THR A 1 258 ? -38.405 -3.016 -13.291 1.00 70.38 258 THR A C 1
ATOM 2025 O O . THR A 1 258 ? -37.861 -1.971 -12.949 1.00 70.38 258 THR A O 1
ATOM 2028 N N . SER A 1 259 ? -38.865 -3.888 -12.391 1.00 67.25 259 SER A N 1
ATOM 2029 C CA . SER A 1 259 ? -38.680 -3.747 -10.938 1.00 67.25 259 SER A CA 1
ATOM 2030 C C . SER A 1 259 ? -37.316 -4.264 -10.460 1.00 67.25 259 SER A C 1
ATOM 2032 O O . SER A 1 259 ? -37.164 -4.656 -9.307 1.00 67.25 259 SER A O 1
ATOM 2034 N N . SER A 1 260 ? -36.321 -4.344 -11.349 1.00 66.62 260 SER A N 1
ATOM 2035 C CA . SER A 1 260 ? -34.983 -4.848 -11.008 1.00 66.62 260 SER A CA 1
ATOM 2036 C C . SER A 1 260 ? -34.116 -3.806 -10.289 1.00 66.62 260 SER A C 1
ATOM 2038 O O . SER A 1 260 ? -32.933 -4.051 -10.060 1.00 66.62 260 SER A O 1
ATOM 2040 N N . PHE A 1 261 ? -34.686 -2.636 -9.981 1.00 70.88 261 PHE A N 1
ATOM 2041 C CA . PHE A 1 261 ? -34.049 -1.536 -9.268 1.00 70.88 261 PHE A CA 1
ATOM 2042 C C . PHE A 1 261 ? -34.865 -1.201 -8.022 1.00 70.88 261 PHE A C 1
ATOM 2044 O O . PHE A 1 261 ? -35.978 -0.691 -8.118 1.00 70.88 261 PHE A O 1
ATOM 2051 N N . ASP A 1 262 ? -34.288 -1.519 -6.866 1.00 73.56 262 ASP A N 1
ATOM 2052 C CA . ASP A 1 262 ? -34.798 -1.140 -5.554 1.00 73.56 262 ASP A CA 1
ATOM 2053 C C . ASP A 1 262 ? -33.959 0.027 -5.022 1.00 73.56 262 ASP A C 1
ATOM 2055 O O . ASP A 1 262 ? -32.731 -0.067 -5.001 1.00 73.56 262 ASP A O 1
ATOM 2059 N N . CYS A 1 263 ? -34.645 1.102 -4.635 1.00 76.38 263 CYS A N 1
ATOM 2060 C CA . CYS A 1 263 ? -34.085 2.334 -4.075 1.00 76.38 263 CYS A CA 1
ATOM 2061 C C . CYS A 1 263 ? -33.869 2.272 -2.556 1.00 76.38 263 CYS A C 1
ATOM 2063 O O . CYS A 1 263 ? -33.475 3.261 -1.935 1.00 76.38 263 CYS A O 1
ATOM 2065 N N . THR A 1 264 ? -34.199 1.143 -1.931 1.00 79.69 264 THR A N 1
ATOM 2066 C CA . THR A 1 264 ? -33.959 0.920 -0.508 1.00 79.69 264 THR A CA 1
ATOM 2067 C C . THR A 1 264 ? -32.453 0.935 -0.236 1.00 79.69 264 THR A C 1
ATOM 2069 O O . THR A 1 264 ? -31.708 0.296 -0.984 1.00 79.69 264 THR A O 1
ATOM 2072 N N . PRO A 1 265 ? -31.985 1.612 0.834 1.00 80.56 265 PRO A N 1
ATOM 2073 C CA . PRO A 1 265 ? -30.576 1.607 1.188 1.00 80.56 265 PRO A CA 1
ATOM 2074 C C . PRO A 1 265 ? -30.003 0.191 1.286 1.00 80.56 265 PRO A C 1
ATOM 2076 O O . PRO A 1 265 ? -30.565 -0.677 1.956 1.00 80.56 265 PRO A O 1
ATOM 2079 N N . THR A 1 266 ? -28.874 -0.034 0.623 1.00 81.81 266 THR A N 1
ATOM 2080 C CA . THR A 1 266 ? -28.246 -1.353 0.508 1.00 81.81 266 THR A CA 1
ATOM 2081 C C . THR A 1 266 ? -27.112 -1.520 1.498 1.00 81.81 266 THR A C 1
ATOM 2083 O O . THR A 1 266 ? -26.363 -0.577 1.746 1.00 81.81 266 THR A O 1
ATOM 2086 N N . GLU A 1 267 ? -26.944 -2.728 2.022 1.00 86.56 267 GLU A N 1
ATOM 2087 C CA . GLU A 1 267 ? -25.788 -3.072 2.842 1.00 86.56 267 GLU A CA 1
ATOM 2088 C C . GLU A 1 267 ? -24.558 -3.351 1.968 1.00 86.56 267 GLU A C 1
ATOM 2090 O O . GLU A 1 267 ? -24.643 -4.047 0.954 1.00 86.56 267 GLU A O 1
ATOM 2095 N N . VAL A 1 268 ? -23.409 -2.832 2.397 1.00 85.75 268 VAL A N 1
ATOM 2096 C CA . VAL A 1 268 ? -22.094 -3.119 1.817 1.00 85.75 268 VAL A CA 1
ATOM 2097 C C . VAL A 1 268 ? -21.095 -3.472 2.912 1.00 85.75 268 VAL A C 1
ATOM 2099 O O . VAL A 1 268 ? -21.163 -2.936 4.025 1.00 85.75 268 VAL A O 1
ATOM 2102 N N . LYS A 1 269 ? -20.148 -4.361 2.601 1.00 89.19 269 LYS A N 1
ATOM 2103 C CA . LYS A 1 269 ? -19.052 -4.732 3.503 1.00 89.19 269 LYS A CA 1
ATOM 2104 C C . LYS A 1 269 ? -17.735 -4.170 3.003 1.00 89.19 269 LYS A C 1
ATOM 2106 O O . LYS A 1 269 ? -17.313 -4.451 1.883 1.00 89.19 269 LYS A O 1
ATOM 2111 N N . PHE A 1 270 ? -17.031 -3.474 3.883 1.00 87.75 270 PHE A N 1
ATOM 2112 C CA . PHE A 1 270 ? -15.672 -3.015 3.639 1.00 87.75 270 PHE A CA 1
ATOM 2113 C C . PHE A 1 270 ? -14.685 -3.730 4.552 1.00 87.75 270 PHE A C 1
ATOM 2115 O O . PHE A 1 270 ? -14.880 -3.784 5.765 1.00 87.75 270 PHE A O 1
ATOM 2122 N N . ARG A 1 271 ? -13.587 -4.221 3.973 1.00 91.31 271 ARG A N 1
ATOM 2123 C CA . ARG A 1 271 ? -12.403 -4.655 4.717 1.00 91.31 271 ARG A CA 1
ATOM 2124 C C . ARG A 1 271 ? -11.386 -3.525 4.746 1.00 91.31 271 ARG A C 1
ATOM 2126 O O . ARG A 1 271 ? -10.855 -3.153 3.698 1.00 91.31 271 ARG A O 1
ATOM 2133 N N . SER A 1 272 ? -11.125 -3.005 5.939 1.00 91.50 272 SER A N 1
ATOM 2134 C CA . SER A 1 272 ? -10.078 -2.020 6.210 1.00 91.50 272 SER A CA 1
ATOM 2135 C C . SER A 1 272 ? -8.819 -2.753 6.644 1.00 91.50 272 SER A C 1
ATOM 2137 O O . SER A 1 272 ? -8.804 -3.398 7.692 1.00 91.50 272 SER A O 1
ATOM 2139 N N . SER A 1 273 ? -7.774 -2.658 5.833 1.00 93.31 273 SER A N 1
ATOM 2140 C CA . SER A 1 273 ? -6.489 -3.317 6.065 1.00 93.31 273 SER A CA 1
ATOM 2141 C C . SER A 1 273 ? -5.434 -2.298 6.486 1.00 93.31 273 SER A C 1
ATOM 2143 O O . SER A 1 273 ? -5.404 -1.189 5.950 1.00 93.31 273 SER A O 1
ATOM 2145 N N . PHE A 1 274 ? -4.551 -2.681 7.406 1.00 95.06 274 PHE A N 1
ATOM 2146 C CA . PHE A 1 274 ? -3.476 -1.847 7.938 1.00 95.06 274 PHE A CA 1
ATOM 2147 C C . PHE A 1 274 ? -2.172 -2.638 7.981 1.00 95.06 274 PHE A C 1
ATOM 2149 O O . PHE A 1 274 ? -2.083 -3.669 8.643 1.00 95.06 274 PHE A O 1
ATOM 2156 N N . GLU A 1 275 ? -1.144 -2.135 7.314 1.00 94.62 275 GLU A N 1
ATOM 2157 C CA . GLU A 1 275 ? 0.185 -2.740 7.271 1.00 94.62 275 GLU A CA 1
ATOM 2158 C C . GLU A 1 275 ? 1.215 -1.779 7.841 1.00 94.62 275 GLU A C 1
ATOM 2160 O O . GLU A 1 275 ? 1.333 -0.647 7.378 1.00 94.62 275 GLU A O 1
ATOM 2165 N N . ARG A 1 276 ? 1.966 -2.227 8.845 1.00 94.44 276 ARG A N 1
ATOM 2166 C CA . ARG A 1 276 ? 3.014 -1.435 9.478 1.00 94.44 276 ARG A CA 1
ATOM 2167 C C . ARG A 1 276 ? 4.191 -1.265 8.521 1.00 94.44 276 ARG A C 1
ATOM 2169 O O . ARG A 1 276 ? 4.726 -2.245 8.013 1.00 94.44 276 ARG A O 1
ATOM 2176 N N . LEU A 1 277 ? 4.647 -0.027 8.375 1.00 90.94 277 LEU A N 1
ATOM 2177 C CA . LEU A 1 277 ? 5.892 0.301 7.699 1.00 90.94 277 LEU A CA 1
ATOM 2178 C C . LEU A 1 277 ? 7.092 -0.069 8.575 1.00 90.94 277 LEU A C 1
ATOM 2180 O O . LEU A 1 277 ? 7.157 0.275 9.757 1.00 90.94 277 LEU A O 1
ATOM 2184 N N . THR A 1 278 ? 8.075 -0.737 7.985 1.00 82.56 278 THR A N 1
ATOM 2185 C CA . THR A 1 278 ? 9.319 -1.137 8.640 1.00 82.56 278 THR A CA 1
ATOM 2186 C C . THR A 1 278 ? 10.369 -0.028 8.624 1.00 82.56 278 THR A C 1
ATOM 2188 O O . THR A 1 278 ? 11.336 -0.112 9.374 1.00 82.56 278 THR A O 1
ATOM 2191 N N . GLY A 1 279 ? 10.226 0.992 7.766 1.00 78.88 279 GLY A N 1
ATOM 2192 C CA . GLY A 1 279 ? 11.256 2.020 7.548 1.00 78.88 279 GLY A CA 1
ATOM 2193 C C . GLY A 1 279 ? 12.378 1.595 6.597 1.00 78.88 279 GLY A C 1
ATOM 2194 O O . GLY A 1 279 ? 13.331 2.349 6.418 1.00 78.88 279 GLY A O 1
ATOM 2195 N N . ASN A 1 280 ? 12.250 0.410 5.991 1.00 80.44 280 ASN A N 1
ATOM 2196 C CA . ASN A 1 280 ? 13.175 -0.136 4.993 1.00 80.44 280 ASN A CA 1
ATOM 2197 C C . ASN A 1 280 ? 12.506 -0.253 3.615 1.00 80.44 280 ASN A C 1
ATOM 2199 O O . ASN A 1 280 ? 13.013 -0.961 2.745 1.00 80.44 280 ASN A O 1
ATOM 2203 N N . GLU A 1 281 ? 11.345 0.381 3.429 1.00 85.44 281 GLU A N 1
ATOM 2204 C CA . GLU A 1 281 ? 10.674 0.436 2.137 1.00 85.44 281 GLU A CA 1
ATOM 2205 C C . GLU A 1 281 ? 11.602 1.105 1.121 1.00 85.44 281 GLU A C 1
ATOM 2207 O O . GLU A 1 281 ? 12.021 2.247 1.306 1.00 85.44 281 GLU A O 1
ATOM 2212 N N . ASP A 1 282 ? 11.930 0.379 0.053 1.00 91.19 282 ASP A N 1
ATOM 2213 C CA . ASP A 1 282 ? 12.821 0.852 -0.998 1.00 91.19 282 ASP A CA 1
ATOM 2214 C C . ASP A 1 282 ? 12.067 0.928 -2.328 1.00 91.19 282 ASP A C 1
ATOM 2216 O O . ASP A 1 282 ? 11.727 -0.089 -2.944 1.00 91.19 282 ASP A O 1
ATOM 2220 N N . PHE A 1 283 ? 11.782 2.154 -2.751 1.00 92.62 283 PHE A N 1
ATOM 2221 C CA . PHE A 1 283 ? 11.113 2.484 -3.999 1.00 92.62 283 PHE A CA 1
ATOM 2222 C C . PHE A 1 283 ? 11.659 3.817 -4.503 1.00 92.62 283 PHE A C 1
ATOM 2224 O O . PHE A 1 283 ? 11.784 4.746 -3.715 1.00 92.62 283 PHE A O 1
ATOM 2231 N N . GLU A 1 284 ? 11.981 3.887 -5.793 1.00 92.44 284 GLU A N 1
ATOM 2232 C CA . GLU A 1 284 ? 12.397 5.105 -6.501 1.00 92.44 284 GLU A CA 1
ATOM 2233 C C . GLU A 1 284 ? 11.137 5.805 -7.044 1.00 92.44 284 GLU A C 1
ATOM 2235 O O . GLU A 1 284 ? 10.550 5.302 -8.011 1.00 92.44 284 GLU A O 1
ATOM 2240 N N . PRO A 1 285 ? 10.680 6.921 -6.439 1.00 88.88 285 PRO A N 1
ATOM 2241 C CA . PRO A 1 285 ? 9.587 7.723 -6.965 1.00 88.88 285 PRO A CA 1
ATOM 2242 C C . PRO A 1 285 ? 9.967 8.314 -8.318 1.00 88.88 285 PRO A C 1
ATOM 2244 O O . PRO A 1 285 ? 11.099 8.748 -8.532 1.00 88.88 285 PRO A O 1
ATOM 2247 N N . PHE A 1 286 ? 8.998 8.391 -9.223 1.00 84.31 286 PHE A N 1
ATOM 2248 C CA . PHE A 1 286 ? 9.182 9.073 -10.499 1.00 84.31 286 PHE A CA 1
ATOM 2249 C C . PHE A 1 286 ? 8.298 10.314 -10.534 1.00 84.31 286 PHE A C 1
ATOM 2251 O O . PHE A 1 286 ? 7.080 10.203 -10.686 1.00 84.31 286 PHE A O 1
ATOM 2258 N N . GLU A 1 287 ? 8.907 11.488 -10.367 1.00 82.06 287 GLU A N 1
ATOM 2259 C CA . GLU A 1 287 ? 8.217 12.777 -10.445 1.00 82.06 287 GLU A CA 1
ATOM 2260 C C . GLU A 1 287 ? 7.949 13.173 -11.907 1.00 82.06 287 GLU A C 1
ATOM 2262 O O . GLU A 1 287 ? 8.853 13.170 -12.737 1.00 82.06 287 GLU A O 1
ATOM 2267 N N . GLU A 1 288 ? 6.710 13.570 -12.200 1.00 75.19 288 GLU A N 1
ATOM 2268 C CA . GLU A 1 288 ? 6.248 14.088 -13.490 1.00 75.19 288 GLU A CA 1
ATOM 2269 C C . GLU A 1 288 ? 5.461 15.394 -13.320 1.00 75.19 288 GLU A C 1
ATOM 2271 O O . GLU A 1 288 ? 4.313 15.562 -13.734 1.00 75.19 288 GLU A O 1
ATOM 2276 N N . SER A 1 289 ? 6.076 16.360 -12.649 1.00 73.50 289 SER A N 1
ATOM 2277 C CA . SER A 1 289 ? 5.430 17.649 -12.378 1.00 73.50 289 SER A CA 1
ATOM 2278 C C . SER A 1 289 ? 5.385 18.574 -13.596 1.00 73.50 289 SER A C 1
ATOM 2280 O O . SER A 1 289 ? 4.713 19.601 -13.557 1.00 73.50 289 SER A O 1
ATOM 2282 N N . LYS A 1 290 ? 6.114 18.250 -14.677 1.00 68.75 290 LYS A N 1
ATOM 2283 C CA . LYS A 1 290 ? 6.287 19.129 -15.849 1.00 68.75 290 LYS A CA 1
ATOM 2284 C C . LYS A 1 290 ? 5.640 18.598 -17.130 1.00 68.75 290 LYS A C 1
ATOM 2286 O O . LYS A 1 290 ? 5.399 19.398 -18.031 1.00 68.75 290 LYS A O 1
ATOM 2291 N N . ALA A 1 291 ? 5.304 17.312 -17.208 1.00 61.88 291 ALA A N 1
ATOM 2292 C CA . ALA A 1 291 ? 4.581 16.707 -18.323 1.00 61.88 291 ALA A CA 1
ATOM 2293 C C . ALA A 1 291 ? 3.400 15.853 -17.828 1.00 61.88 291 ALA A C 1
ATOM 2295 O O . ALA A 1 291 ? 3.282 14.673 -18.147 1.00 61.88 291 ALA A O 1
ATOM 2296 N N . GLN A 1 292 ? 2.456 16.491 -17.119 1.00 54.03 292 GLN A N 1
ATOM 2297 C CA . GLN A 1 292 ? 1.239 15.904 -16.513 1.00 54.03 292 GLN A CA 1
ATOM 2298 C C . GLN A 1 292 ? 0.337 15.081 -17.478 1.00 54.03 292 GLN A C 1
ATOM 2300 O O . GLN A 1 292 ? -0.694 14.547 -17.072 1.00 54.03 292 GLN A O 1
ATOM 2305 N N . ARG A 1 293 ? 0.668 15.001 -18.773 1.00 51.84 293 ARG A N 1
ATOM 2306 C CA . ARG A 1 293 ? -0.130 14.354 -19.824 1.00 51.84 293 ARG A CA 1
ATOM 2307 C C . ARG A 1 293 ? 0.640 13.358 -20.690 1.00 51.84 293 ARG A C 1
ATOM 2309 O O . ARG A 1 293 ? 0.023 12.848 -21.622 1.00 51.84 293 ARG A O 1
ATOM 2316 N N . ASP A 1 294 ? 1.919 13.077 -20.423 1.00 43.09 294 ASP A N 1
ATOM 2317 C CA . ASP A 1 294 ? 2.644 12.101 -21.242 1.00 43.09 294 ASP A CA 1
ATOM 2318 C C . ASP A 1 294 ? 2.309 10.660 -20.815 1.00 43.09 294 ASP A C 1
ATOM 2320 O O . ASP A 1 294 ? 2.272 10.290 -19.642 1.00 43.09 294 ASP A O 1
ATOM 2324 N N . ILE A 1 295 ? 1.887 9.879 -21.801 1.00 45.41 295 ILE A N 1
ATOM 2325 C CA . ILE A 1 295 ? 0.948 8.765 -21.653 1.00 45.41 295 ILE A CA 1
ATOM 2326 C C . ILE A 1 295 ? 1.721 7.479 -21.352 1.00 45.41 295 ILE A C 1
ATOM 2328 O O . ILE A 1 295 ? 1.945 6.665 -22.241 1.00 45.41 295 ILE A O 1
ATOM 2332 N N . VAL A 1 296 ? 2.108 7.251 -20.096 1.00 44.81 296 VAL A N 1
ATOM 2333 C CA . VAL A 1 296 ? 2.455 5.897 -19.627 1.00 44.81 296 VAL A CA 1
ATOM 2334 C C . VAL A 1 296 ? 1.868 5.679 -18.230 1.00 44.81 296 VAL A C 1
ATOM 2336 O O . VAL A 1 296 ? 2.363 6.201 -17.241 1.00 44.81 296 VAL A O 1
ATOM 2339 N N . GLY A 1 297 ? 0.774 4.913 -18.149 1.00 45.28 297 GLY A N 1
ATOM 2340 C CA . GLY A 1 297 ? 0.156 4.488 -16.880 1.00 45.28 297 GLY A CA 1
ATOM 2341 C C . GLY A 1 297 ? -1.100 5.253 -16.439 1.00 45.28 297 GLY A C 1
ATOM 2342 O O . GLY A 1 297 ? -1.747 4.835 -15.482 1.00 45.28 297 GLY A O 1
ATOM 2343 N N . ASN A 1 298 ? -1.499 6.317 -17.146 1.00 45.41 298 ASN A N 1
ATOM 2344 C CA . ASN A 1 298 ? -2.752 7.033 -16.882 1.00 45.41 298 ASN A CA 1
ATOM 2345 C C . ASN A 1 298 ? -3.926 6.345 -17.605 1.00 45.41 298 ASN A C 1
ATOM 2347 O O . ASN A 1 298 ? -4.023 6.382 -18.834 1.00 45.41 298 ASN A O 1
ATOM 2351 N N . TRP A 1 299 ? -4.806 5.685 -16.849 1.00 49.22 299 TRP A N 1
ATOM 2352 C CA . TRP A 1 299 ? -5.993 5.029 -17.397 1.00 49.22 299 TRP A CA 1
ATOM 2353 C C . TRP A 1 299 ? -7.033 6.094 -17.757 1.00 49.22 299 TRP A C 1
ATOM 2355 O O . TRP A 1 299 ? -7.572 6.776 -16.887 1.00 49.22 299 TRP A O 1
ATOM 2365 N N . GLY A 1 300 ? -7.284 6.245 -19.061 1.00 39.56 300 GLY A N 1
ATOM 2366 C CA . GLY A 1 300 ? -8.068 7.308 -19.699 1.00 39.56 300 GLY A CA 1
ATOM 2367 C C . GLY A 1 300 ? -9.563 7.371 -19.367 1.00 39.56 300 GLY A C 1
ATOM 2368 O O . GLY A 1 300 ? -10.373 7.432 -20.282 1.00 39.56 300 GLY A O 1
ATOM 2369 N N . ASN A 1 301 ? -9.929 7.402 -18.085 1.00 38.78 301 ASN A N 1
ATOM 2370 C CA . ASN A 1 301 ? -11.302 7.625 -17.632 1.00 38.78 301 ASN A CA 1
ATOM 2371 C C . ASN A 1 301 ? -11.492 8.922 -16.839 1.00 38.78 301 ASN A C 1
ATOM 2373 O O . ASN A 1 301 ? -12.542 9.544 -16.941 1.00 38.78 301 ASN A O 1
ATOM 2377 N N . ALA A 1 302 ? -10.473 9.371 -16.100 1.00 42.75 302 ALA A N 1
ATOM 2378 C CA . ALA A 1 302 ? -10.496 10.686 -15.453 1.00 42.75 302 ALA A CA 1
ATOM 2379 C C . ALA A 1 302 ? -9.480 11.664 -16.052 1.00 42.75 302 ALA A C 1
ATOM 2381 O O . ALA A 1 302 ? -9.647 12.872 -15.900 1.00 42.75 302 ALA A O 1
ATOM 2382 N N . GLY A 1 303 ? -8.426 11.169 -16.724 1.00 41.31 303 GLY A N 1
ATOM 2383 C CA . GLY A 1 303 ? -7.388 12.005 -17.345 1.00 41.31 303 GLY A CA 1
ATOM 2384 C C . GLY A 1 303 ? -6.745 13.017 -16.389 1.00 41.31 303 GLY A C 1
ATOM 2385 O O . GLY A 1 303 ? -6.103 13.963 -16.842 1.00 41.31 303 GLY A O 1
ATOM 2386 N N . ASN A 1 304 ? -6.943 12.847 -15.082 1.00 49.44 304 ASN A N 1
ATOM 2387 C CA . ASN A 1 304 ? -6.561 13.790 -14.058 1.00 49.44 304 ASN A CA 1
ATOM 2388 C C . ASN A 1 304 ? -5.836 13.015 -12.958 1.00 49.44 304 ASN A C 1
ATOM 2390 O O . ASN A 1 304 ? -6.236 11.923 -12.565 1.00 49.44 304 ASN A O 1
ATOM 2394 N N . THR A 1 305 ? -4.723 13.573 -12.507 1.00 51.78 305 THR A N 1
ATOM 2395 C CA . THR A 1 305 ? -3.954 13.054 -11.381 1.00 51.78 305 THR A CA 1
ATOM 2396 C C . THR A 1 305 ? -4.630 13.398 -10.052 1.00 51.78 305 THR A C 1
ATOM 2398 O O . THR A 1 305 ? -4.182 12.935 -9.024 1.00 51.78 305 THR A O 1
ATOM 2401 N N . PHE A 1 306 ? -5.707 14.192 -10.032 1.00 57.16 306 PHE A N 1
ATOM 2402 C CA . PHE A 1 306 ? -6.323 14.706 -8.802 1.00 57.16 306 PHE A CA 1
ATOM 2403 C C . PHE A 1 306 ? -7.071 13.642 -7.985 1.00 57.16 306 PHE A C 1
ATOM 2405 O O . PHE A 1 306 ? -7.257 13.826 -6.783 1.00 57.16 306 PHE A O 1
ATOM 2412 N N . ASN A 1 307 ? -7.472 12.528 -8.602 1.00 60.50 307 ASN A N 1
ATOM 2413 C CA . ASN A 1 307 ? -8.217 11.476 -7.916 1.00 60.50 307 ASN A CA 1
ATOM 2414 C C . ASN A 1 307 ? -7.275 10.494 -7.201 1.00 60.50 307 ASN A C 1
ATOM 2416 O O . ASN A 1 307 ? -6.561 9.719 -7.841 1.00 60.50 307 ASN A O 1
ATOM 2420 N N . ARG A 1 308 ? -7.344 10.451 -5.865 1.00 66.25 308 ARG A N 1
ATOM 2421 C CA . ARG A 1 308 ? -6.480 9.590 -5.028 1.00 66.25 308 ARG A CA 1
ATOM 2422 C C . ARG A 1 308 ? -6.723 8.091 -5.198 1.00 66.25 308 ARG A C 1
ATOM 2424 O O . ARG A 1 308 ? -5.894 7.268 -4.821 1.00 66.25 308 ARG A O 1
ATOM 2431 N N . GLU A 1 309 ? -7.890 7.721 -5.712 1.00 62.44 309 GLU A N 1
ATOM 2432 C CA . GLU A 1 309 ? -8.265 6.325 -5.929 1.00 62.44 309 GLU A CA 1
ATOM 2433 C C . GLU A 1 309 ? -7.491 5.691 -7.098 1.00 62.44 309 GLU A C 1
ATOM 2435 O O . GLU A 1 309 ? -7.198 4.492 -7.064 1.00 62.44 309 GLU A O 1
ATOM 2440 N N . TYR A 1 310 ? -7.151 6.488 -8.116 1.00 64.44 310 TYR A N 1
ATOM 2441 C CA . TYR A 1 310 ? -6.594 6.014 -9.388 1.00 64.44 310 TYR A CA 1
ATOM 2442 C C . TYR A 1 310 ? -5.115 6.365 -9.579 1.00 64.44 310 TYR A C 1
ATOM 2444 O O . TYR A 1 310 ? -4.560 6.149 -10.656 1.00 64.44 310 TYR A O 1
ATOM 2452 N N . GLY A 1 311 ? -4.466 6.890 -8.544 1.00 66.38 311 GLY A N 1
ATOM 2453 C CA . GLY A 1 311 ? -3.045 7.196 -8.567 1.00 66.38 311 GLY A CA 1
ATOM 2454 C C . GLY A 1 311 ? -2.610 8.026 -7.369 1.00 66.38 311 GLY A C 1
ATOM 2455 O O . GLY A 1 311 ? -3.352 8.184 -6.400 1.00 66.38 311 GLY A O 1
ATOM 2456 N N . ALA A 1 312 ? -1.391 8.550 -7.439 1.00 68.56 312 ALA A N 1
ATOM 2457 C CA . ALA A 1 312 ? -0.871 9.496 -6.464 1.00 68.56 312 ALA A CA 1
ATOM 2458 C C . ALA A 1 312 ? -1.373 10.911 -6.798 1.00 68.56 312 ALA A C 1
ATOM 2460 O O . ALA A 1 312 ? -1.012 11.444 -7.854 1.00 68.56 312 ALA A O 1
ATOM 2461 N N . PRO A 1 313 ? -2.191 11.534 -5.929 1.00 69.94 313 PRO A N 1
ATOM 2462 C CA . PRO A 1 313 ? -2.619 12.907 -6.139 1.00 69.94 313 PRO A CA 1
ATOM 2463 C C . PRO A 1 313 ? -1.423 13.862 -6.132 1.00 69.94 313 PRO A C 1
ATOM 2465 O O . PRO A 1 313 ? -0.487 13.648 -5.357 1.00 69.94 313 PRO A O 1
ATOM 2468 N N . PRO A 1 314 ? -1.433 14.933 -6.949 1.00 76.00 314 PRO A N 1
ATOM 2469 C CA . PRO A 1 314 ? -0.423 15.962 -6.856 1.00 76.00 314 PRO A CA 1
ATOM 2470 C C . PRO A 1 314 ? -0.386 16.543 -5.448 1.00 76.00 314 PRO A C 1
ATOM 2472 O O . PRO A 1 314 ? -1.411 16.957 -4.905 1.00 76.00 314 PRO A O 1
ATOM 2475 N N . ILE A 1 315 ? 0.809 16.608 -4.878 1.00 80.75 315 ILE A N 1
ATOM 2476 C CA . ILE A 1 315 ? 1.054 17.288 -3.616 1.00 80.75 315 ILE A CA 1
ATOM 2477 C C . ILE A 1 315 ? 1.436 18.723 -3.945 1.00 80.75 315 ILE A C 1
ATOM 2479 O O . ILE A 1 315 ? 2.539 18.984 -4.428 1.00 80.75 315 ILE A O 1
ATOM 2483 N N . THR A 1 316 ? 0.543 19.663 -3.653 1.00 85.88 316 THR A N 1
ATOM 2484 C CA . THR A 1 316 ? 0.831 21.094 -3.782 1.00 85.88 316 THR A CA 1
ATOM 2485 C C . THR A 1 316 ? 1.213 21.664 -2.424 1.00 85.88 316 THR A C 1
ATOM 2487 O O . THR A 1 316 ? 0.379 21.800 -1.527 1.00 85.88 316 THR A O 1
ATOM 2490 N N . ALA A 1 317 ? 2.495 21.996 -2.260 1.00 90.31 317 ALA A N 1
ATOM 2491 C CA . ALA A 1 317 ? 2.962 22.632 -1.035 1.00 90.31 317 ALA A CA 1
ATOM 2492 C C . ALA A 1 317 ? 2.563 24.115 -0.991 1.00 90.31 317 ALA A C 1
ATOM 2494 O O . ALA A 1 317 ? 2.578 24.824 -2.001 1.00 90.31 317 ALA A O 1
ATOM 2495 N N . TRP A 1 318 ? 2.227 24.583 0.207 1.00 93.19 318 TRP A N 1
ATOM 2496 C CA . TRP A 1 318 ? 1.876 25.969 0.471 1.00 93.19 318 TRP A CA 1
ATOM 2497 C C . TRP A 1 318 ? 3.132 26.813 0.703 1.00 93.19 318 TRP A C 1
ATOM 2499 O O . TRP A 1 318 ? 4.107 26.394 1.332 1.00 93.19 318 TRP A O 1
ATOM 2509 N N . ASP A 1 319 ? 3.123 28.026 0.169 1.00 92.38 319 ASP A N 1
ATOM 2510 C CA . ASP A 1 319 ? 4.125 29.053 0.396 1.00 92.38 319 ASP A CA 1
ATOM 2511 C C . ASP A 1 319 ? 3.529 30.218 1.205 1.00 92.38 319 ASP A C 1
ATOM 2513 O O . ASP A 1 319 ? 2.477 30.728 0.821 1.00 92.38 319 ASP A O 1
ATOM 2517 N N . PRO A 1 320 ? 4.191 30.701 2.272 1.00 91.19 320 PRO A N 1
ATOM 2518 C CA . PRO A 1 320 ? 3.680 31.828 3.050 1.00 91.19 320 PRO A CA 1
ATOM 2519 C C . PRO A 1 320 ? 3.509 33.139 2.281 1.00 91.19 320 PRO A C 1
ATOM 2521 O O . PRO A 1 320 ? 2.683 33.964 2.664 1.00 91.19 320 PRO A O 1
ATOM 2524 N N . GLN A 1 321 ? 4.291 33.350 1.224 1.00 93.88 321 GLN A N 1
ATOM 2525 C CA . GLN A 1 321 ? 4.265 34.562 0.415 1.00 93.88 321 GLN A CA 1
ATOM 2526 C C . GLN A 1 321 ? 3.362 34.414 -0.817 1.00 93.88 321 GLN A C 1
ATOM 2528 O O . GLN A 1 321 ? 2.711 35.382 -1.205 1.00 93.88 321 GLN A O 1
ATOM 2533 N N . TYR A 1 322 ? 3.313 33.224 -1.422 1.00 92.06 322 TYR A N 1
ATOM 2534 C CA . TYR A 1 322 ? 2.646 32.997 -2.713 1.00 92.06 322 TYR A CA 1
ATOM 2535 C C . TYR A 1 322 ? 1.452 32.030 -2.669 1.00 92.06 322 TYR A C 1
ATOM 2537 O O . TYR A 1 322 ? 0.772 31.860 -3.678 1.00 92.06 322 TYR A O 1
ATOM 2545 N N . GLY A 1 323 ? 1.168 31.402 -1.529 1.00 92.56 323 GLY A N 1
ATOM 2546 C CA . GLY A 1 323 ? 0.127 30.384 -1.406 1.00 92.56 323 GLY A CA 1
ATOM 2547 C C . GLY A 1 323 ? 0.477 29.094 -2.152 1.00 92.56 323 GLY A C 1
ATOM 2548 O O . GLY A 1 323 ? 1.612 28.622 -2.107 1.00 92.56 323 GLY A O 1
ATOM 2549 N N . TYR A 1 324 ? -0.504 28.494 -2.822 1.00 90.12 324 TYR A N 1
ATOM 2550 C CA . TYR A 1 324 ? -0.306 27.291 -3.634 1.00 90.12 324 TYR A CA 1
ATOM 2551 C C . TYR A 1 324 ? 0.261 27.659 -5.004 1.00 90.12 324 TYR A C 1
ATOM 2553 O O . TYR A 1 324 ? -0.312 28.492 -5.702 1.00 90.12 324 TYR A O 1
ATOM 2561 N N . THR A 1 325 ? 1.380 27.043 -5.393 1.00 85.75 325 THR A N 1
ATOM 2562 C CA . THR A 1 325 ? 2.035 27.330 -6.677 1.00 85.75 325 THR A CA 1
ATOM 2563 C C . THR A 1 325 ? 2.381 26.056 -7.439 1.00 85.75 325 THR A C 1
ATOM 2565 O O . THR A 1 325 ? 2.728 25.031 -6.847 1.00 85.75 325 THR A O 1
ATOM 2568 N N . ASP A 1 326 ? 2.355 26.138 -8.769 1.00 81.56 326 ASP A N 1
ATOM 2569 C CA . ASP A 1 326 ? 2.742 25.032 -9.654 1.00 81.56 326 ASP A CA 1
ATOM 2570 C C . ASP A 1 326 ? 4.202 24.620 -9.432 1.00 81.56 326 ASP A C 1
ATOM 2572 O O . ASP A 1 326 ? 4.518 23.437 -9.406 1.00 81.56 326 ASP A O 1
ATOM 2576 N N . ALA A 1 327 ? 5.088 25.585 -9.154 1.00 84.25 327 ALA A N 1
ATOM 2577 C CA . ALA A 1 327 ? 6.498 25.331 -8.844 1.00 84.25 327 ALA A CA 1
ATOM 2578 C C . ALA A 1 327 ? 6.705 24.454 -7.593 1.00 84.25 327 ALA A C 1
ATOM 2580 O O . ALA A 1 327 ? 7.764 23.850 -7.426 1.00 84.25 327 ALA A O 1
ATOM 2581 N N . LYS A 1 328 ? 5.706 24.404 -6.706 1.00 86.56 328 LYS A N 1
ATOM 2582 C CA . LYS A 1 328 ? 5.675 23.576 -5.497 1.00 86.56 328 LYS A CA 1
ATOM 2583 C C . LYS A 1 328 ? 4.721 22.384 -5.606 1.00 86.56 328 LYS A C 1
ATOM 2585 O O . LYS A 1 328 ? 4.522 21.683 -4.611 1.00 86.56 328 LYS A O 1
ATOM 2590 N N . THR A 1 329 ? 4.126 22.171 -6.775 1.00 84.81 329 THR A N 1
ATOM 2591 C CA . THR A 1 329 ? 3.274 21.018 -7.051 1.00 84.81 329 THR A CA 1
ATOM 2592 C C . THR A 1 329 ? 4.131 19.866 -7.534 1.00 84.81 329 THR A C 1
ATOM 2594 O O . THR A 1 329 ? 4.912 20.019 -8.469 1.00 84.81 329 THR A O 1
ATOM 2597 N N . LYS A 1 330 ? 3.978 18.717 -6.879 1.00 81.81 330 LYS A N 1
ATOM 2598 C CA . LYS A 1 330 ? 4.664 17.478 -7.227 1.00 81.81 330 LYS A CA 1
ATOM 2599 C C . LYS A 1 330 ? 3.656 16.424 -7.629 1.00 81.81 330 LYS A C 1
ATOM 2601 O O . LYS A 1 330 ? 2.750 16.150 -6.850 1.00 81.81 330 LYS A O 1
ATOM 2606 N N . ALA A 1 331 ? 3.818 15.820 -8.798 1.00 79.81 331 ALA A N 1
ATOM 2607 C CA . ALA A 1 331 ? 3.017 14.676 -9.223 1.00 79.81 331 ALA A CA 1
ATOM 2608 C C . ALA A 1 331 ? 3.928 13.463 -9.412 1.00 79.81 331 ALA A C 1
ATOM 2610 O O . ALA A 1 331 ? 4.967 13.585 -10.051 1.00 79.81 331 ALA A O 1
ATOM 2611 N N . PHE A 1 332 ? 3.551 12.303 -8.874 1.00 80.44 332 PHE A N 1
ATOM 2612 C CA . PHE A 1 332 ? 4.307 11.062 -9.055 1.00 80.44 332 PHE A CA 1
ATOM 2613 C C . PHE A 1 332 ? 3.575 10.119 -10.006 1.00 80.44 332 PHE A C 1
ATOM 2615 O O . PHE A 1 332 ? 2.352 9.970 -9.913 1.00 80.44 332 PHE A O 1
ATOM 2622 N N . TYR A 1 333 ? 4.310 9.425 -10.881 1.00 77.94 333 TYR A N 1
ATOM 2623 C CA . TYR A 1 333 ? 3.726 8.274 -11.561 1.00 77.94 333 TYR A CA 1
ATOM 2624 C C . TYR A 1 333 ? 3.364 7.213 -10.542 1.00 77.94 333 TYR A C 1
ATOM 2626 O O . TYR A 1 333 ? 4.082 6.945 -9.580 1.00 77.94 333 TYR A O 1
ATOM 2634 N N . SER A 1 334 ? 2.236 6.580 -10.810 1.00 77.75 334 SER A N 1
ATOM 2635 C CA . SER A 1 334 ? 1.759 5.480 -10.003 1.00 77.75 334 SER A CA 1
ATOM 2636 C C . SER A 1 334 ? 2.292 4.181 -10.614 1.00 77.75 334 SER A C 1
ATOM 2638 O O . SER A 1 334 ? 1.906 3.824 -11.727 1.00 77.75 334 SER A O 1
ATOM 2640 N N . LEU A 1 335 ? 3.258 3.540 -9.949 1.00 80.44 335 LEU A N 1
ATOM 2641 C CA . LEU A 1 335 ? 4.060 2.452 -10.527 1.00 80.44 335 LEU A CA 1
ATOM 2642 C C . LEU A 1 335 ? 4.190 1.266 -9.577 1.00 80.44 335 LEU A C 1
ATOM 2644 O O . LEU A 1 335 ? 4.384 1.423 -8.373 1.00 80.44 335 LEU A O 1
ATOM 2648 N N . HIS A 1 336 ? 4.196 0.058 -10.137 1.00 86.00 336 HIS A N 1
ATOM 2649 C CA . HIS A 1 336 ? 4.617 -1.123 -9.395 1.00 86.00 336 HIS A CA 1
ATOM 2650 C C . HIS A 1 336 ? 6.087 -1.029 -8.979 1.00 86.00 336 HIS A C 1
ATOM 2652 O O . HIS A 1 336 ? 6.968 -0.745 -9.794 1.00 86.00 336 HIS A O 1
ATOM 2658 N N . ASN A 1 337 ? 6.370 -1.386 -7.729 1.00 90.12 337 ASN A N 1
ATOM 2659 C CA . ASN A 1 337 ? 7.733 -1.616 -7.281 1.00 90.12 337 ASN A CA 1
ATOM 2660 C C . ASN A 1 337 ? 8.222 -2.988 -7.759 1.00 90.12 337 ASN A C 1
ATOM 2662 O O . ASN A 1 337 ? 8.077 -3.993 -7.066 1.00 90.12 337 ASN A O 1
ATOM 2666 N N . ILE A 1 338 ? 8.787 -3.015 -8.962 1.00 93.12 338 ILE A N 1
ATOM 2667 C CA . ILE A 1 338 ? 9.288 -4.231 -9.617 1.00 93.12 338 ILE A CA 1
ATOM 2668 C C . ILE A 1 338 ? 10.756 -4.528 -9.298 1.00 93.12 338 ILE A C 1
ATOM 2670 O O . ILE A 1 338 ? 11.350 -5.402 -9.922 1.00 93.12 338 ILE A O 1
ATOM 2674 N N . TRP A 1 339 ? 11.372 -3.806 -8.359 1.00 94.75 339 TRP A N 1
ATOM 2675 C CA . TRP A 1 339 ? 12.784 -3.967 -8.014 1.00 94.75 339 TRP A CA 1
ATOM 2676 C C . TRP A 1 339 ? 12.940 -4.483 -6.586 1.00 94.75 339 TRP A C 1
ATOM 2678 O O . TRP A 1 339 ? 12.207 -4.100 -5.674 1.00 94.75 339 TRP A O 1
ATOM 2688 N N . THR A 1 340 ? 13.908 -5.378 -6.383 1.00 93.94 340 THR A N 1
ATOM 2689 C CA . THR A 1 340 ? 14.242 -5.872 -5.035 1.00 93.94 340 THR A CA 1
ATOM 2690 C C . THR A 1 340 ? 14.954 -4.793 -4.217 1.00 93.94 340 THR A C 1
ATOM 2692 O O . THR A 1 340 ? 14.719 -4.677 -3.019 1.00 93.94 340 THR A O 1
ATOM 2695 N N . LYS A 1 341 ? 15.816 -4.008 -4.875 1.00 94.94 341 LYS A N 1
ATOM 2696 C CA . LYS A 1 341 ? 16.512 -2.844 -4.322 1.00 94.94 341 LYS A CA 1
ATOM 2697 C C . LYS A 1 341 ? 16.629 -1.791 -5.428 1.00 94.94 341 LYS A C 1
ATOM 2699 O O . LYS A 1 341 ? 17.006 -2.135 -6.551 1.00 94.94 341 LYS A O 1
ATOM 2704 N N . SER A 1 342 ? 16.285 -0.546 -5.125 1.00 95.94 342 SER A N 1
ATOM 2705 C CA . SER A 1 342 ? 16.352 0.606 -6.032 1.00 95.94 342 SER A CA 1
ATOM 2706 C C . SER A 1 342 ? 17.457 1.580 -5.641 1.00 95.94 342 SER A C 1
ATOM 2708 O O . SER A 1 342 ? 18.024 2.215 -6.528 1.00 95.94 342 SER A O 1
ATOM 2710 N N . HIS A 1 343 ? 17.812 1.655 -4.356 1.00 95.69 343 HIS A N 1
ATOM 2711 C CA . HIS A 1 343 ? 18.804 2.602 -3.848 1.00 95.69 343 HIS A CA 1
ATOM 2712 C C . HIS A 1 343 ? 20.098 1.944 -3.370 1.00 95.69 343 HIS A C 1
ATOM 2714 O O . HIS A 1 343 ? 20.150 0.773 -3.009 1.00 95.69 343 HIS A O 1
ATOM 2720 N N . GLN A 1 344 ? 21.166 2.728 -3.351 1.00 94.94 344 GLN A N 1
ATOM 2721 C CA . GLN A 1 344 ? 22.407 2.460 -2.642 1.00 94.94 344 GLN A CA 1
ATOM 2722 C C . GLN A 1 344 ? 22.336 3.064 -1.237 1.00 94.94 344 GLN A C 1
ATOM 2724 O O . GLN A 1 344 ? 21.626 4.038 -0.991 1.00 94.94 344 GLN A O 1
ATOM 2729 N N . ASP A 1 345 ? 23.159 2.556 -0.322 1.00 90.56 345 ASP A N 1
ATOM 2730 C CA . ASP A 1 345 ? 23.308 3.116 1.027 1.00 90.56 345 ASP A CA 1
ATOM 2731 C C . ASP A 1 345 ? 24.264 4.330 1.010 1.00 90.56 345 ASP A C 1
ATOM 2733 O O . ASP A 1 345 ? 25.262 4.394 1.734 1.00 90.56 345 ASP A O 1
ATOM 2737 N N . LYS A 1 346 ? 23.989 5.280 0.106 1.00 93.12 346 LYS A N 1
ATOM 2738 C CA . LYS A 1 346 ? 24.755 6.512 -0.120 1.00 93.12 346 LYS A CA 1
ATOM 2739 C C . LYS A 1 346 ? 23.815 7.693 -0.273 1.00 93.12 346 LYS A C 1
ATOM 2741 O O . LYS A 1 346 ? 22.946 7.674 -1.136 1.00 93.12 346 LYS A O 1
ATOM 2746 N N . ALA A 1 347 ? 24.010 8.701 0.572 1.00 92.69 347 ALA A N 1
ATOM 2747 C CA . ALA A 1 347 ? 23.226 9.924 0.539 1.00 92.69 347 ALA A CA 1
ATOM 2748 C C . ALA A 1 347 ? 23.650 10.819 -0.629 1.00 92.69 347 ALA A C 1
ATOM 2750 O O . ALA A 1 347 ? 24.827 10.867 -0.987 1.00 92.69 347 ALA A O 1
ATOM 2751 N N . CYS A 1 348 ? 22.692 11.554 -1.173 1.00 94.50 348 CYS A N 1
ATOM 2752 C CA . CYS A 1 348 ? 22.915 12.561 -2.197 1.00 94.50 348 CYS A CA 1
ATOM 2753 C C . CYS A 1 348 ? 21.892 13.689 -2.042 1.00 94.50 348 CYS A C 1
ATOM 2755 O O . CYS A 1 348 ? 20.856 13.529 -1.395 1.00 94.50 348 CYS A O 1
ATOM 2757 N N . THR A 1 349 ? 22.194 14.844 -2.624 1.00 95.50 349 THR A N 1
ATOM 2758 C CA . THR A 1 349 ? 21.325 16.030 -2.566 1.00 95.50 349 THR A CA 1
ATOM 2759 C C . THR A 1 349 ? 21.065 16.656 -3.929 1.00 95.50 349 THR A C 1
ATOM 2761 O O . THR A 1 349 ? 20.197 17.519 -4.043 1.00 95.50 349 THR A O 1
ATOM 2764 N N . S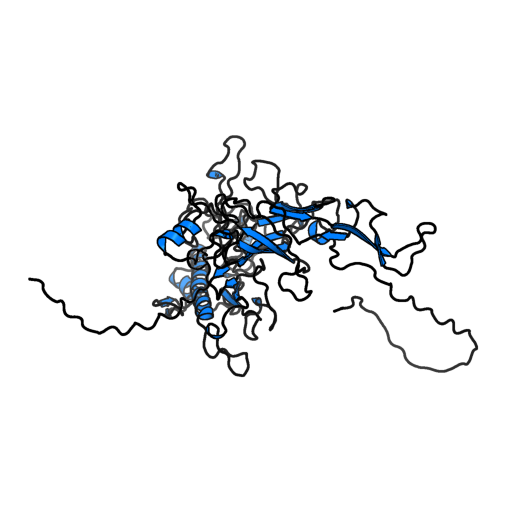ER A 1 350 ? 21.804 16.245 -4.961 1.00 94.38 350 SER A N 1
ATOM 2765 C CA . SER A 1 350 ? 21.730 16.821 -6.299 1.00 94.38 350 SER A CA 1
ATOM 2766 C C . SER A 1 350 ? 21.837 15.741 -7.367 1.00 94.38 350 SER A C 1
ATOM 2768 O O . SER A 1 350 ? 22.708 14.875 -7.283 1.00 94.38 350 SER A O 1
ATOM 2770 N N . ASN A 1 351 ? 20.982 15.829 -8.388 1.00 94.25 351 ASN A N 1
ATOM 2771 C CA . ASN A 1 351 ? 21.013 14.968 -9.573 1.00 94.25 351 ASN A CA 1
ATOM 2772 C C . ASN A 1 351 ? 21.724 15.629 -10.772 1.00 94.25 351 ASN A C 1
ATOM 2774 O O . ASN A 1 351 ? 21.338 15.419 -11.917 1.00 94.25 351 ASN A O 1
ATOM 2778 N N . VAL A 1 352 ? 22.704 16.494 -10.507 1.00 95.75 352 VAL A N 1
ATOM 2779 C CA . VAL A 1 352 ? 23.524 17.129 -11.551 1.00 95.75 352 VAL A CA 1
ATOM 2780 C C . VAL A 1 352 ? 24.522 16.115 -12.126 1.00 95.75 352 VAL A C 1
ATOM 2782 O O . VAL A 1 352 ? 25.062 15.296 -11.382 1.00 95.75 352 VAL A O 1
ATOM 2785 N N . ASP A 1 353 ? 24.706 16.180 -13.443 1.00 95.06 353 ASP A N 1
ATOM 2786 C CA . ASP A 1 353 ? 25.614 15.384 -14.281 1.00 95.06 353 ASP A CA 1
ATOM 2787 C C . ASP A 1 353 ? 26.356 16.384 -15.190 1.00 95.06 353 ASP A C 1
ATOM 2789 O O . ASP A 1 353 ? 25.924 16.663 -16.313 1.00 95.06 353 ASP A O 1
ATOM 2793 N N . ASP A 1 354 ? 27.379 17.051 -14.639 1.00 95.81 354 ASP A N 1
ATOM 2794 C CA . ASP A 1 354 ? 28.084 18.153 -15.314 1.00 95.81 354 ASP A CA 1
ATOM 2795 C C . ASP A 1 354 ? 28.991 17.657 -16.453 1.00 95.81 354 ASP A C 1
ATOM 2797 O O . ASP A 1 354 ? 29.204 18.369 -17.441 1.00 95.81 354 ASP A O 1
ATOM 2801 N N . ASP A 1 355 ? 29.529 16.439 -16.341 1.00 93.81 355 ASP A N 1
ATOM 2802 C CA . ASP A 1 355 ? 30.374 15.828 -17.371 1.00 93.81 355 ASP A CA 1
ATOM 2803 C C . ASP A 1 355 ? 29.575 15.085 -18.462 1.00 93.81 355 ASP A C 1
ATOM 2805 O O . ASP A 1 355 ? 30.138 14.659 -19.485 1.00 93.81 355 ASP A O 1
ATOM 2809 N N . ALA A 1 356 ? 28.249 15.020 -18.296 1.00 94.38 356 ALA A N 1
ATOM 2810 C CA . ALA A 1 356 ? 27.302 14.370 -19.186 1.00 94.38 356 ALA A CA 1
ATOM 2811 C C . ALA A 1 356 ? 27.696 12.913 -19.478 1.00 94.38 356 ALA A C 1
ATOM 2813 O O . ALA A 1 356 ? 27.585 12.447 -20.627 1.00 94.38 356 ALA A O 1
ATOM 2814 N N . ASP A 1 357 ? 28.217 12.198 -18.478 1.00 93.38 357 ASP A N 1
ATOM 2815 C CA . ASP A 1 357 ? 28.575 10.783 -18.574 1.00 93.38 357 ASP A CA 1
ATOM 2816 C C . ASP A 1 357 ? 27.386 9.842 -18.335 1.00 93.38 357 ASP A C 1
ATOM 2818 O O . ASP A 1 357 ? 27.511 8.627 -18.521 1.00 93.38 357 ASP A O 1
ATOM 2822 N N . GLY A 1 358 ? 26.219 10.396 -17.996 1.00 93.00 358 GLY A N 1
ATOM 2823 C CA . GLY A 1 358 ? 25.011 9.642 -17.711 1.00 93.00 358 GLY A CA 1
ATOM 2824 C C . GLY A 1 358 ? 24.934 9.162 -16.263 1.00 93.00 358 GLY A C 1
ATOM 2825 O O . GLY A 1 358 ? 24.081 8.335 -15.950 1.00 93.00 358 GLY A O 1
ATOM 2826 N N . SER A 1 359 ? 25.777 9.633 -15.356 1.00 96.19 359 SER A N 1
ATOM 2827 C CA . SER A 1 359 ? 25.665 9.400 -13.918 1.00 96.19 359 SER A CA 1
ATOM 2828 C C . SER A 1 359 ? 25.612 10.745 -13.212 1.00 96.19 359 SER A C 1
ATOM 2830 O O . SER A 1 359 ? 26.293 11.679 -13.598 1.00 96.19 359 SER A O 1
ATOM 2832 N N . ALA A 1 360 ? 24.817 10.861 -12.149 1.00 96.81 360 ALA A N 1
ATOM 2833 C CA . ALA A 1 360 ? 24.912 12.068 -11.335 1.00 96.81 360 ALA A CA 1
ATOM 2834 C C . ALA A 1 360 ? 26.280 12.096 -10.636 1.00 96.81 360 ALA A C 1
ATOM 2836 O O . ALA A 1 360 ? 26.688 11.076 -10.076 1.00 96.81 360 ALA A O 1
ATOM 2837 N N . ASP A 1 361 ? 26.956 13.243 -10.593 1.00 96.00 361 ASP A N 1
ATOM 2838 C CA . ASP A 1 361 ? 28.347 13.360 -10.118 1.00 96.00 361 ASP A CA 1
ATOM 2839 C C . ASP A 1 361 ? 28.521 12.856 -8.672 1.00 96.00 361 ASP A C 1
ATOM 2841 O O . ASP A 1 361 ? 29.466 12.136 -8.323 1.00 96.00 361 ASP A O 1
ATOM 2845 N N . GLN A 1 362 ? 27.544 13.169 -7.811 1.00 96.00 362 GLN A N 1
ATOM 2846 C CA . GLN A 1 362 ? 27.505 12.691 -6.421 1.00 96.00 362 GLN A CA 1
ATOM 2847 C C . GLN A 1 362 ? 27.295 11.172 -6.315 1.00 96.00 362 GLN A C 1
ATOM 2849 O O . GLN A 1 362 ? 27.660 10.562 -5.310 1.00 96.00 362 GLN A O 1
ATOM 2854 N N . CYS A 1 363 ? 26.715 10.565 -7.349 1.00 97.12 363 CYS A N 1
ATOM 2855 C CA . CYS A 1 363 ? 26.358 9.153 -7.411 1.00 97.12 363 CYS A CA 1
ATOM 2856 C C . CYS A 1 363 ? 27.236 8.336 -8.364 1.00 97.12 363 CYS A C 1
ATOM 2858 O O . CYS A 1 363 ? 27.027 7.126 -8.489 1.00 97.12 363 CYS A O 1
ATOM 2860 N N . ALA A 1 364 ? 28.246 8.953 -8.980 1.00 96.00 364 ALA A N 1
ATOM 2861 C CA . ALA A 1 364 ? 29.232 8.265 -9.794 1.00 96.00 364 ALA A CA 1
ATOM 2862 C C . ALA A 1 364 ? 29.883 7.115 -9.009 1.00 96.00 364 ALA A C 1
ATOM 2864 O O . ALA A 1 364 ? 30.056 7.171 -7.786 1.00 96.00 364 ALA A O 1
ATOM 2865 N N . ASN A 1 365 ? 30.271 6.051 -9.711 1.00 95.75 365 ASN A N 1
ATOM 2866 C CA . ASN A 1 365 ? 30.833 4.854 -9.076 1.00 95.75 365 ASN A CA 1
ATOM 2867 C C . ASN A 1 365 ? 32.127 5.159 -8.297 1.00 95.75 365 ASN A C 1
ATOM 2869 O O . ASN A 1 365 ? 32.394 4.537 -7.271 1.00 95.75 365 ASN A O 1
ATOM 2873 N N . THR A 1 366 ? 32.905 6.148 -8.742 1.00 94.00 366 THR A N 1
ATOM 2874 C CA . THR A 1 366 ? 34.097 6.659 -8.044 1.00 94.00 366 THR A CA 1
ATOM 2875 C C . THR A 1 366 ? 33.753 7.363 -6.729 1.00 94.00 366 THR A C 1
ATOM 2877 O O . THR A 1 366 ? 34.492 7.219 -5.758 1.00 94.00 366 THR A O 1
ATOM 2880 N N . SER A 1 367 ? 32.620 8.066 -6.679 1.00 93.25 367 SER A N 1
ATOM 2881 C CA . SER A 1 367 ? 32.115 8.786 -5.502 1.00 93.25 367 SER A CA 1
ATOM 2882 C C . SER A 1 367 ? 31.472 7.844 -4.480 1.00 93.25 367 SER A C 1
ATOM 2884 O O . SER A 1 367 ? 31.679 7.966 -3.272 1.00 93.25 367 SER A O 1
ATOM 2886 N N . THR A 1 368 ? 30.696 6.869 -4.955 1.00 95.00 368 THR A N 1
ATOM 2887 C CA . THR A 1 368 ? 29.938 5.937 -4.105 1.00 95.00 368 THR A CA 1
ATOM 2888 C C . THR A 1 368 ? 30.738 4.696 -3.707 1.00 95.00 368 THR A C 1
ATOM 2890 O O . THR A 1 368 ? 30.451 4.080 -2.677 1.00 95.00 368 THR A O 1
ATOM 2893 N N . GLY A 1 369 ? 31.748 4.326 -4.499 1.00 94.88 369 GLY A N 1
ATOM 2894 C CA . GLY A 1 369 ? 32.467 3.057 -4.391 1.00 94.88 369 GLY A CA 1
ATOM 2895 C C . GLY A 1 369 ? 31.702 1.864 -4.977 1.00 94.88 369 GLY A C 1
ATOM 2896 O O . GLY A 1 369 ? 32.089 0.718 -4.727 1.00 94.88 369 GLY A O 1
ATOM 2897 N N . TYR A 1 370 ? 30.616 2.102 -5.722 1.00 96.12 370 TYR A N 1
ATOM 2898 C CA . TYR A 1 370 ? 29.815 1.048 -6.338 1.00 96.12 370 TYR A CA 1
ATOM 2899 C C . TYR A 1 370 ? 30.601 0.300 -7.425 1.00 96.12 370 TYR A C 1
ATOM 2901 O O . TYR A 1 370 ? 31.273 0.901 -8.261 1.00 96.12 370 TYR A O 1
ATOM 2909 N N . LYS A 1 371 ? 30.522 -1.035 -7.413 1.00 93.25 371 LYS A N 1
ATOM 2910 C CA . LYS A 1 371 ? 31.251 -1.928 -8.331 1.00 93.25 371 LYS A CA 1
ATOM 2911 C C . LYS A 1 371 ? 30.290 -2.623 -9.295 1.00 93.25 371 LYS A C 1
ATOM 2913 O O . LYS A 1 371 ? 30.192 -3.847 -9.291 1.00 93.25 371 LYS A O 1
ATOM 2918 N N . GLY A 1 372 ? 29.566 -1.833 -10.076 1.00 93.75 372 GLY A N 1
ATOM 2919 C CA . GLY A 1 372 ? 28.638 -2.317 -11.095 1.00 93.75 372 GLY A CA 1
ATOM 2920 C C . GLY A 1 372 ? 28.654 -1.433 -12.334 1.00 93.75 372 GLY A C 1
ATOM 2921 O O . GLY A 1 372 ? 29.645 -0.753 -12.621 1.00 93.75 372 GLY A O 1
ATOM 2922 N N . SER A 1 373 ? 27.545 -1.450 -13.056 1.00 95.12 373 SER A N 1
ATOM 2923 C CA . SER A 1 373 ? 27.277 -0.580 -14.190 1.00 95.12 373 SER A CA 1
ATOM 2924 C C . SER A 1 373 ? 27.365 0.899 -13.790 1.00 95.12 373 SER A C 1
ATOM 2926 O O . SER A 1 373 ? 27.251 1.270 -12.620 1.00 95.12 373 SER A O 1
ATOM 2928 N N . LYS A 1 374 ? 27.591 1.775 -14.769 1.00 95.12 374 LYS A N 1
ATOM 2929 C CA . LYS A 1 374 ? 27.392 3.222 -14.595 1.00 95.12 374 LYS A CA 1
ATOM 2930 C C . LYS A 1 374 ? 25.905 3.558 -14.697 1.00 95.12 374 LYS A C 1
ATOM 2932 O O . LYS A 1 374 ? 25.120 2.724 -15.156 1.00 95.12 374 LYS A O 1
ATOM 2937 N N . GLY A 1 375 ? 25.527 4.784 -14.348 1.00 94.81 375 GLY A N 1
ATOM 2938 C CA . GLY A 1 375 ? 24.168 5.279 -14.573 1.00 94.81 375 GLY A CA 1
ATOM 2939 C C . GLY A 1 375 ? 23.397 5.665 -13.321 1.00 94.81 375 GLY A C 1
ATOM 2940 O O . GLY A 1 375 ? 22.266 6.133 -13.443 1.00 94.81 375 GLY A O 1
ATOM 2941 N N . SER A 1 376 ? 23.986 5.499 -12.137 1.00 96.88 376 SER A N 1
ATOM 2942 C CA . SER A 1 376 ? 23.382 5.898 -10.864 1.00 96.88 376 SER A CA 1
ATOM 2943 C C . SER A 1 376 ? 22.939 7.364 -10.903 1.00 96.88 376 SER A C 1
ATOM 2945 O O . SER A 1 376 ? 23.664 8.237 -11.383 1.00 96.88 376 SER A O 1
ATOM 2947 N N . GLN A 1 377 ? 21.736 7.632 -10.412 1.00 95.88 377 GLN A N 1
ATOM 2948 C CA . GLN A 1 377 ? 21.150 8.969 -10.296 1.00 95.88 377 GLN A CA 1
ATOM 2949 C C . GLN A 1 377 ? 20.958 9.304 -8.817 1.00 95.88 377 GLN A C 1
ATOM 2951 O O . GLN A 1 377 ? 20.921 8.404 -7.981 1.00 95.88 377 GLN A O 1
ATOM 2956 N N . CYS A 1 378 ? 20.840 10.578 -8.474 1.00 96.06 378 CYS A N 1
ATOM 2957 C CA . CYS A 1 378 ? 20.369 10.986 -7.163 1.00 96.06 378 CYS A CA 1
ATOM 2958 C C . CYS A 1 378 ? 18.840 11.027 -7.146 1.00 96.06 378 CYS A C 1
ATOM 2960 O O . CYS A 1 378 ? 18.232 11.867 -7.813 1.00 96.06 378 CYS A O 1
ATOM 2962 N N . ASP A 1 379 ? 18.220 10.160 -6.347 1.00 94.31 379 ASP A N 1
ATOM 2963 C CA . ASP A 1 379 ? 16.819 10.325 -5.981 1.00 94.31 379 ASP A CA 1
ATOM 2964 C C . ASP A 1 379 ? 16.733 11.447 -4.944 1.00 94.31 379 ASP A C 1
ATOM 2966 O O . ASP A 1 379 ? 17.066 11.268 -3.772 1.00 94.31 379 ASP A O 1
ATOM 2970 N N . VAL A 1 380 ? 16.310 12.630 -5.383 1.00 91.31 380 VAL A N 1
ATOM 2971 C CA . VAL A 1 380 ? 16.210 13.826 -4.533 1.00 91.31 380 VAL A CA 1
ATOM 2972 C C . VAL A 1 380 ? 15.017 13.792 -3.571 1.00 91.31 380 VAL A C 1
ATOM 2974 O O . VAL A 1 380 ? 14.949 14.620 -2.663 1.00 91.31 380 VAL A O 1
ATOM 2977 N N . HIS A 1 381 ? 14.075 12.860 -3.744 1.00 88.25 381 HIS A N 1
ATOM 2978 C CA . HIS A 1 381 ? 12.939 12.682 -2.836 1.00 88.25 381 HIS A CA 1
ATOM 2979 C C . HIS A 1 381 ? 13.314 11.820 -1.642 1.00 88.25 381 HIS A C 1
ATOM 2981 O O . HIS A 1 381 ? 12.924 12.123 -0.514 1.00 88.25 381 HIS A O 1
ATOM 2987 N N . ILE A 1 382 ? 14.087 10.768 -1.898 1.00 88.81 382 ILE A N 1
ATOM 2988 C CA . ILE A 1 382 ? 14.598 9.860 -0.871 1.00 88.81 382 ILE A CA 1
ATOM 2989 C C . ILE A 1 382 ? 15.938 10.358 -0.303 1.00 88.81 382 ILE A C 1
ATOM 2991 O O . ILE A 1 382 ? 16.276 10.060 0.842 1.00 88.81 382 ILE A O 1
ATOM 2995 N N . GLY A 1 383 ? 16.695 11.144 -1.071 1.00 91.31 383 GLY A N 1
ATOM 2996 C CA . GLY A 1 383 ? 18.021 11.650 -0.709 1.00 91.31 383 GLY A CA 1
ATOM 2997 C C . GLY A 1 383 ? 19.119 10.591 -0.814 1.00 91.31 383 GLY A C 1
ATOM 2998 O O . GLY A 1 383 ? 20.100 10.649 -0.068 1.00 91.31 383 GLY A O 1
ATOM 2999 N N . LYS A 1 384 ? 18.952 9.592 -1.691 1.00 93.25 384 LYS A N 1
ATOM 3000 C CA . LYS A 1 384 ? 19.885 8.467 -1.859 1.00 93.25 384 LYS A CA 1
ATOM 3001 C C . LYS A 1 384 ? 20.238 8.243 -3.325 1.00 93.25 384 LYS A C 1
ATOM 3003 O O . LYS A 1 384 ? 19.416 8.425 -4.217 1.00 93.25 384 LYS A O 1
ATOM 3008 N N . CYS A 1 385 ? 21.468 7.808 -3.574 1.00 96.69 385 CYS A N 1
ATOM 3009 C CA . CYS A 1 385 ? 21.883 7.393 -4.907 1.00 96.69 385 CYS A CA 1
ATOM 3010 C C . CYS A 1 385 ? 21.145 6.121 -5.319 1.00 96.69 385 CYS A C 1
ATOM 3012 O O . CYS A 1 385 ? 21.016 5.192 -4.525 1.00 96.69 385 CYS A O 1
ATOM 3014 N N . THR A 1 386 ? 20.696 6.046 -6.563 1.00 97.38 386 THR A N 1
ATOM 3015 C CA . THR A 1 386 ? 20.014 4.878 -7.110 1.00 97.38 386 THR A CA 1
ATOM 3016 C C . THR A 1 386 ? 21.016 3.815 -7.555 1.00 97.38 386 THR A C 1
ATOM 3018 O O . THR A 1 386 ? 22.183 4.094 -7.841 1.00 97.38 386 THR A O 1
ATOM 3021 N N . LEU A 1 387 ? 20.576 2.560 -7.594 1.00 97.31 387 LEU A N 1
ATOM 3022 C CA . LEU A 1 387 ? 21.269 1.503 -8.321 1.00 97.31 387 LEU A CA 1
ATOM 3023 C C . LEU A 1 387 ? 21.002 1.681 -9.824 1.00 97.31 387 LEU A C 1
ATOM 3025 O O . LEU A 1 387 ? 19.850 1.952 -10.187 1.00 97.31 387 LEU A O 1
ATOM 3029 N N . PRO A 1 388 ? 21.996 1.478 -10.704 1.00 96.44 388 PRO A N 1
ATOM 3030 C CA . PRO A 1 388 ? 21.758 1.403 -12.142 1.00 96.44 388 PRO A CA 1
ATOM 3031 C C . PRO A 1 388 ? 20.711 0.333 -12.455 1.00 96.44 388 PRO A C 1
ATOM 3033 O O . PRO A 1 388 ? 20.766 -0.776 -11.922 1.00 96.44 388 PRO A O 1
ATOM 3036 N N . VAL A 1 389 ? 19.745 0.641 -13.316 1.00 95.12 389 VAL A N 1
ATOM 3037 C CA . VAL A 1 389 ? 18.622 -0.250 -13.652 1.00 95.12 389 VAL A CA 1
ATOM 3038 C C . VAL A 1 389 ? 19.106 -1.567 -14.267 1.00 95.12 389 VAL A C 1
ATOM 3040 O O . VAL A 1 389 ? 18.470 -2.611 -14.096 1.00 95.12 389 VAL A O 1
ATOM 3043 N N . ARG A 1 390 ? 20.255 -1.544 -14.952 1.00 95.50 390 ARG A N 1
ATOM 3044 C CA . ARG A 1 390 ? 20.918 -2.749 -15.480 1.00 95.50 390 ARG A CA 1
ATOM 3045 C C . ARG A 1 390 ? 21.317 -3.748 -14.394 1.00 95.50 390 ARG A C 1
ATOM 3047 O O . ARG A 1 390 ? 21.297 -4.948 -14.656 1.00 95.50 390 ARG A O 1
ATOM 3054 N N . ASP A 1 391 ? 21.578 -3.267 -13.183 1.00 96.56 391 ASP A N 1
ATOM 3055 C CA . ASP A 1 391 ? 22.041 -4.082 -12.059 1.00 96.56 391 ASP A CA 1
ATOM 3056 C C . ASP A 1 391 ? 20.923 -4.400 -11.051 1.00 96.56 391 ASP A C 1
ATOM 3058 O O . ASP A 1 391 ? 21.128 -5.169 -10.108 1.00 96.56 391 ASP A O 1
ATOM 3062 N N . ARG A 1 392 ? 19.723 -3.827 -11.224 1.00 96.56 392 ARG A N 1
ATOM 3063 C CA . ARG A 1 392 ? 18.583 -4.100 -10.342 1.00 96.56 392 ARG A CA 1
ATOM 3064 C C . ARG A 1 392 ? 17.993 -5.472 -10.649 1.00 96.56 392 ARG A C 1
ATOM 3066 O O . ARG A 1 392 ? 17.647 -5.772 -11.790 1.00 96.56 392 ARG A O 1
ATOM 3073 N N . GLN A 1 393 ? 17.828 -6.283 -9.606 1.00 96.19 393 GLN A N 1
ATOM 3074 C CA . GLN A 1 393 ? 17.112 -7.556 -9.675 1.00 96.19 393 GLN A CA 1
ATOM 3075 C C . GLN A 1 393 ? 15.596 -7.313 -9.649 1.00 96.19 393 GLN A C 1
ATOM 3077 O O . GLN A 1 393 ? 15.093 -6.639 -8.739 1.00 96.19 393 GLN A O 1
ATOM 3082 N N . ILE A 1 394 ? 14.873 -7.932 -10.588 1.00 95.06 394 ILE A N 1
ATOM 3083 C CA . ILE A 1 394 ? 13.404 -7.940 -10.604 1.00 95.06 394 ILE A CA 1
ATOM 3084 C C . ILE A 1 394 ? 12.839 -8.539 -9.305 1.00 95.06 394 ILE A C 1
ATOM 3086 O O . ILE A 1 394 ? 13.289 -9.577 -8.812 1.00 95.06 394 ILE A O 1
ATOM 3090 N N . LYS A 1 395 ? 11.826 -7.866 -8.763 1.00 93.88 395 LYS A N 1
ATOM 3091 C CA . LYS A 1 395 ? 10.922 -8.338 -7.715 1.00 93.88 395 LYS A CA 1
ATOM 3092 C C . LYS A 1 395 ? 9.568 -8.620 -8.358 1.00 93.88 395 LYS A C 1
ATOM 3094 O O . LYS A 1 395 ? 8.888 -7.692 -8.787 1.00 93.88 395 LYS A O 1
ATOM 3099 N N . THR A 1 396 ? 9.190 -9.893 -8.402 1.00 94.56 396 THR A N 1
ATOM 3100 C CA . THR A 1 396 ? 7.906 -10.342 -8.950 1.00 94.56 396 THR A CA 1
ATOM 3101 C C . THR A 1 396 ? 6.742 -9.701 -8.207 1.00 94.56 396 THR A C 1
ATOM 3103 O O . THR A 1 396 ? 6.674 -9.752 -6.978 1.00 94.56 396 THR A O 1
ATOM 3106 N N . VAL A 1 397 ? 5.793 -9.148 -8.953 1.00 92.50 397 VAL A N 1
ATOM 3107 C CA . VAL A 1 397 ? 4.532 -8.626 -8.429 1.00 92.50 397 VAL A CA 1
ATOM 3108 C C . VAL A 1 397 ? 3.453 -9.696 -8.590 1.00 92.50 397 VAL A C 1
ATOM 3110 O O . VAL A 1 397 ? 3.077 -10.055 -9.703 1.00 92.50 397 VAL A O 1
ATOM 3113 N N . GLY A 1 398 ? 2.953 -10.223 -7.473 1.00 92.62 398 GLY A N 1
ATOM 3114 C CA . GLY A 1 398 ? 1.866 -11.204 -7.479 1.00 92.62 398 GLY A CA 1
ATOM 3115 C C . GLY A 1 398 ? 0.493 -10.554 -7.670 1.00 92.62 398 GLY A C 1
ATOM 3116 O O . GLY A 1 398 ? 0.240 -9.478 -7.125 1.00 92.62 398 GLY A O 1
ATOM 3117 N N . TYR A 1 399 ? -0.394 -11.221 -8.407 1.00 92.44 399 TYR A N 1
ATOM 3118 C CA . TYR A 1 399 ? -1.820 -10.906 -8.521 1.00 92.44 399 TYR A CA 1
ATOM 3119 C C . TYR A 1 399 ? -2.644 -12.108 -8.061 1.00 92.44 399 TYR A C 1
ATOM 3121 O O . TYR A 1 399 ? -2.685 -13.136 -8.734 1.00 92.44 399 TYR A O 1
ATOM 3129 N N . TRP A 1 400 ? -3.288 -11.984 -6.903 1.00 93.00 400 TRP A N 1
ATOM 3130 C CA . TRP A 1 400 ? -4.054 -13.048 -6.272 1.00 93.00 400 TRP A CA 1
ATOM 3131 C C . TRP A 1 400 ? -5.456 -13.151 -6.854 1.00 93.00 400 TRP A C 1
ATOM 3133 O O . TRP A 1 400 ? -6.176 -12.159 -6.959 1.00 93.00 400 TRP A O 1
ATOM 3143 N N . LEU A 1 401 ? -5.860 -14.372 -7.178 1.00 93.06 401 LEU A N 1
ATOM 3144 C CA . LEU A 1 401 ? -7.252 -14.685 -7.470 1.00 93.06 401 LEU A CA 1
ATOM 3145 C C . LEU A 1 401 ? -8.081 -14.598 -6.178 1.00 93.06 401 LEU A C 1
ATOM 3147 O O . LEU A 1 401 ? -7.576 -14.817 -5.072 1.00 93.06 401 LEU A O 1
ATOM 3151 N N . ASN A 1 402 ? -9.365 -14.271 -6.284 1.00 90.19 402 ASN A N 1
ATOM 3152 C CA . ASN A 1 402 ? -10.298 -14.434 -5.168 1.00 90.19 402 ASN A CA 1
ATOM 3153 C C . ASN A 1 402 ? -10.931 -15.832 -5.183 1.00 90.19 402 ASN A C 1
ATOM 3155 O O . ASN A 1 402 ? -10.942 -16.508 -6.212 1.00 90.19 402 ASN A O 1
ATOM 3159 N N . LYS A 1 403 ? -11.487 -16.250 -4.040 1.00 88.50 403 LYS A N 1
ATOM 3160 C CA . LYS A 1 403 ? -12.070 -17.590 -3.848 1.00 88.50 403 LYS A CA 1
ATOM 3161 C C . LYS A 1 403 ? -13.215 -17.903 -4.818 1.00 88.50 403 LYS A C 1
ATOM 3163 O O . LYS A 1 403 ? -13.480 -19.066 -5.091 1.00 88.50 403 LYS A O 1
ATOM 3168 N N . GLU A 1 404 ? -13.898 -16.876 -5.321 1.00 87.88 404 GLU A N 1
ATOM 3169 C CA . GLU A 1 404 ? -15.000 -17.007 -6.273 1.00 87.88 404 GLU A CA 1
ATOM 3170 C C . GLU A 1 404 ? -14.529 -17.300 -7.701 1.00 87.88 404 GLU A C 1
ATOM 3172 O O . GLU A 1 404 ? -15.366 -17.584 -8.559 1.00 87.88 404 GLU A O 1
ATOM 3177 N N . THR A 1 405 ? -13.223 -17.216 -7.976 1.00 90.94 405 THR A N 1
ATOM 3178 C CA . THR A 1 405 ? -12.688 -17.458 -9.316 1.00 90.94 405 THR A CA 1
ATOM 3179 C C . THR A 1 405 ? -12.978 -18.898 -9.751 1.00 90.94 405 THR A C 1
ATOM 3181 O O . THR A 1 405 ? -12.531 -19.839 -9.089 1.00 90.94 405 THR A O 1
ATOM 3184 N N . PRO A 1 406 ? -13.720 -19.101 -10.854 1.00 92.06 406 PRO A N 1
ATOM 3185 C CA . PRO A 1 406 ? -14.100 -20.428 -11.311 1.00 92.06 406 PRO A CA 1
ATOM 3186 C C . PRO A 1 406 ? -12.879 -21.174 -11.843 1.00 92.06 406 PRO A C 1
ATOM 3188 O O . PRO A 1 406 ? -12.074 -20.626 -12.599 1.00 92.06 406 PRO A O 1
ATOM 3191 N N . VAL A 1 407 ? -12.765 -22.450 -11.475 1.00 89.44 407 VAL A N 1
ATOM 3192 C CA . VAL A 1 407 ? -11.631 -23.307 -11.850 1.00 89.44 407 VAL A CA 1
ATOM 3193 C C . VAL A 1 407 ? -11.532 -23.455 -13.370 1.00 89.44 407 VAL A C 1
ATOM 3195 O O . VAL A 1 407 ? -10.434 -23.560 -13.906 1.00 89.44 407 VAL A O 1
ATOM 3198 N N . GLU A 1 408 ? -12.660 -23.386 -14.076 1.00 90.19 408 GLU A N 1
ATOM 3199 C CA . GLU A 1 408 ? -12.753 -23.473 -15.534 1.00 90.19 408 GLU A CA 1
ATOM 3200 C C . GLU A 1 408 ? -12.078 -22.306 -16.268 1.00 90.19 408 GLU A C 1
ATOM 3202 O O . GLU A 1 408 ? -11.800 -22.421 -17.461 1.00 90.19 408 GLU A O 1
ATOM 3207 N N . LEU A 1 409 ? -11.833 -21.182 -15.584 1.00 90.75 409 LEU A N 1
ATOM 3208 C CA . LEU A 1 409 ? -11.097 -20.042 -16.137 1.00 90.75 409 LEU A CA 1
ATOM 3209 C C . LEU A 1 409 ? -9.608 -20.048 -15.765 1.00 90.75 409 LEU A C 1
ATOM 3211 O O . LEU A 1 409 ? -8.875 -19.195 -16.266 1.00 90.75 409 LEU A O 1
ATOM 3215 N N . THR A 1 410 ? -9.186 -20.986 -14.912 1.00 93.06 410 THR A N 1
ATOM 3216 C CA . THR A 1 410 ? -7.801 -21.123 -14.437 1.00 93.06 410 THR A CA 1
ATOM 3217 C C . THR A 1 410 ? -7.041 -22.214 -15.184 1.00 93.06 410 THR A C 1
ATOM 3219 O O . THR A 1 410 ? -7.637 -23.038 -15.882 1.00 93.06 410 THR A O 1
ATOM 3222 N N . ASP A 1 411 ? -5.722 -22.247 -15.002 1.00 93.19 411 ASP A N 1
ATOM 3223 C CA . ASP A 1 411 ? -4.850 -23.283 -15.554 1.00 93.19 411 ASP A CA 1
ATOM 3224 C C . ASP A 1 411 ? -5.334 -24.700 -15.205 1.00 93.19 411 ASP A C 1
ATOM 3226 O O . ASP A 1 411 ? -5.699 -24.994 -14.057 1.00 93.19 411 ASP A O 1
ATOM 3230 N N . THR A 1 412 ? -5.231 -25.612 -16.175 1.00 92.38 412 THR A N 1
ATOM 3231 C CA . THR A 1 412 ? -5.366 -27.055 -15.928 1.00 92.38 412 THR A CA 1
ATOM 3232 C C . THR A 1 412 ? -4.012 -27.656 -15.571 1.00 92.38 412 THR A C 1
ATOM 3234 O O . THR A 1 412 ? -2.984 -27.296 -16.149 1.00 92.38 412 THR A O 1
ATOM 3237 N N . VAL A 1 413 ? -4.013 -28.600 -14.631 1.00 92.06 413 VAL A N 1
ATOM 3238 C CA . VAL A 1 413 ? -2.802 -29.272 -14.150 1.00 92.06 413 VAL A CA 1
ATOM 3239 C C . VAL A 1 413 ? -2.854 -30.773 -14.398 1.00 92.06 413 VAL A C 1
ATOM 3241 O O . VAL A 1 413 ? -3.919 -31.392 -14.362 1.00 92.06 413 VAL A O 1
ATOM 3244 N N . ALA A 1 414 ? -1.683 -31.368 -14.611 1.00 91.31 414 ALA A N 1
ATOM 3245 C CA . ALA A 1 414 ? -1.516 -32.810 -14.689 1.00 91.31 414 ALA A CA 1
ATOM 3246 C C . ALA A 1 414 ? -1.862 -33.489 -13.350 1.00 91.31 414 ALA A C 1
ATOM 3248 O O . ALA A 1 414 ? -1.998 -32.851 -12.305 1.00 91.31 414 ALA A O 1
ATOM 3249 N N . ALA A 1 415 ? -1.941 -34.822 -13.366 1.00 88.50 415 ALA A N 1
ATOM 3250 C CA . ALA A 1 415 ? -2.250 -35.630 -12.182 1.00 88.50 415 ALA A CA 1
ATOM 3251 C C . ALA A 1 415 ? -1.248 -35.452 -11.019 1.00 88.50 415 ALA A C 1
ATOM 3253 O O . ALA A 1 415 ? -1.557 -35.813 -9.886 1.00 88.50 415 ALA A O 1
ATOM 3254 N N . ASP A 1 416 ? -0.059 -34.899 -11.285 1.00 87.62 416 ASP A N 1
ATOM 3255 C CA . ASP A 1 416 ? 0.942 -34.568 -10.267 1.00 87.62 416 ASP A CA 1
ATOM 3256 C C . ASP A 1 416 ? 0.612 -33.295 -9.461 1.00 87.62 416 ASP A C 1
ATOM 3258 O O . ASP A 1 416 ? 1.265 -33.031 -8.449 1.00 87.62 416 ASP A O 1
ATOM 3262 N N . GLY A 1 417 ? -0.380 -32.507 -9.900 1.00 82.62 417 GLY A N 1
ATOM 3263 C CA . GLY A 1 417 ? -0.778 -31.232 -9.301 1.00 82.62 417 GLY A CA 1
ATOM 3264 C C . GLY A 1 417 ? 0.275 -30.122 -9.408 1.00 82.62 417 GLY A C 1
ATOM 3265 O O . GLY A 1 417 ? 0.185 -29.126 -8.690 1.00 82.62 417 GLY A O 1
ATOM 3266 N N . LYS A 1 418 ? 1.296 -30.301 -10.253 1.00 87.75 418 LYS A N 1
ATOM 3267 C CA . LYS A 1 418 ? 2.469 -29.417 -10.367 1.00 87.75 418 LYS A CA 1
ATOM 3268 C C . LYS A 1 418 ? 2.733 -28.958 -11.791 1.00 87.75 418 LYS A C 1
ATOM 3270 O O . LYS A 1 418 ? 3.273 -27.874 -11.978 1.00 87.75 418 LYS A O 1
ATOM 3275 N N . THR A 1 419 ? 2.385 -29.767 -12.781 1.00 89.38 419 THR A N 1
ATOM 3276 C CA . THR A 1 419 ? 2.676 -29.454 -14.177 1.00 89.38 419 THR A CA 1
ATOM 3277 C C . THR A 1 419 ? 1.444 -28.847 -14.832 1.00 89.38 419 THR A C 1
ATOM 3279 O O . THR A 1 419 ? 0.415 -29.512 -14.932 1.00 89.38 419 THR A O 1
ATOM 3282 N N . VAL A 1 420 ? 1.541 -27.599 -15.296 1.00 91.56 420 VAL A N 1
ATOM 3283 C CA . VAL A 1 420 ? 0.469 -26.948 -16.066 1.00 91.56 420 VAL A CA 1
ATOM 3284 C C . VAL A 1 420 ? 0.370 -27.608 -17.443 1.00 91.56 420 VAL A C 1
ATOM 3286 O O . VAL A 1 420 ? 1.347 -27.646 -18.190 1.00 91.56 420 VAL A O 1
ATOM 3289 N N . THR A 1 421 ? -0.802 -28.150 -17.775 1.00 92.56 421 THR A N 1
ATOM 3290 C CA . THR A 1 421 ? -1.072 -28.818 -19.062 1.00 92.56 421 THR A CA 1
ATOM 3291 C C . THR A 1 421 ? -1.682 -27.882 -20.092 1.00 92.56 421 THR A C 1
ATOM 3293 O O . THR A 1 421 ? -1.421 -28.021 -21.284 1.00 92.56 421 THR A O 1
ATOM 3296 N N . GLN A 1 422 ? -2.489 -26.928 -19.637 1.00 91.88 422 GLN A N 1
ATOM 3297 C CA . GLN A 1 422 ? -3.086 -25.893 -20.471 1.00 91.88 422 GLN A CA 1
ATOM 3298 C C . GLN A 1 422 ? -3.235 -24.631 -19.632 1.00 91.88 422 GLN A C 1
ATOM 3300 O O . GLN A 1 422 ? -3.769 -24.700 -18.524 1.00 91.88 422 GLN A O 1
ATOM 3305 N N . VAL A 1 423 ? -2.788 -23.512 -20.196 1.00 91.31 423 VAL A N 1
ATOM 3306 C CA . VAL A 1 423 ? -2.920 -22.188 -19.590 1.00 91.31 423 VAL A CA 1
ATOM 3307 C C . VAL A 1 423 ? -4.391 -21.759 -19.590 1.00 91.31 423 VAL A C 1
ATOM 3309 O O . VAL A 1 423 ? -5.091 -21.938 -20.592 1.00 91.31 423 VAL A O 1
ATOM 3312 N N . GLY A 1 424 ? -4.862 -21.235 -18.463 1.00 91.38 424 GLY A N 1
ATOM 3313 C CA . GLY A 1 424 ? -6.199 -20.694 -18.272 1.00 91.38 424 GLY A CA 1
ATOM 3314 C C . GLY A 1 424 ? -6.336 -19.283 -18.834 1.00 91.38 424 GLY A C 1
ATOM 3315 O O . GLY A 1 424 ? -5.361 -18.570 -19.073 1.00 91.38 424 GLY A O 1
ATOM 3316 N N . ALA A 1 425 ? -7.580 -18.863 -19.060 1.00 88.31 425 ALA A N 1
ATOM 3317 C CA . ALA A 1 425 ? -7.867 -17.552 -19.641 1.00 88.31 425 ALA A CA 1
ATOM 3318 C C . ALA A 1 425 ? -7.417 -16.396 -18.728 1.00 88.31 425 ALA A C 1
ATOM 3320 O O . ALA A 1 425 ? -7.061 -15.323 -19.214 1.00 88.31 425 ALA A O 1
ATOM 3321 N N . ILE A 1 426 ? -7.434 -16.598 -17.406 1.00 87.69 426 ILE A N 1
ATOM 3322 C CA . ILE A 1 426 ? -7.012 -15.572 -16.446 1.00 87.69 426 ILE A CA 1
ATOM 3323 C C . ILE A 1 426 ? -5.483 -15.458 -16.415 1.00 87.69 426 ILE A C 1
ATOM 3325 O O . ILE A 1 426 ? -4.938 -14.355 -16.394 1.00 87.69 426 ILE A O 1
ATOM 3329 N N . GLU A 1 427 ? -4.772 -16.579 -16.451 1.00 91.00 427 GLU A N 1
ATOM 3330 C CA . GLU A 1 427 ? -3.314 -16.629 -16.443 1.00 91.00 427 GLU A CA 1
ATOM 3331 C C . GLU A 1 427 ? -2.723 -16.123 -17.757 1.00 91.00 427 GLU A C 1
ATOM 3333 O O . GLU A 1 427 ? -1.704 -15.432 -17.732 1.00 91.00 427 GLU A O 1
ATOM 3338 N N . GLU A 1 428 ? -3.396 -16.354 -18.886 1.00 89.94 428 GLU A N 1
ATOM 3339 C CA . GLU A 1 428 ? -3.027 -15.781 -20.184 1.00 89.94 428 GLU A CA 1
ATOM 3340 C C . GLU A 1 428 ? -2.975 -14.242 -20.138 1.00 89.94 428 GLU A C 1
ATOM 3342 O O . GLU A 1 428 ? -2.064 -13.633 -20.713 1.00 89.94 428 GLU A O 1
ATOM 3347 N N . MET A 1 429 ? -3.880 -13.595 -19.385 1.00 85.06 429 MET A N 1
ATOM 3348 C CA . MET A 1 429 ? -3.808 -12.148 -19.150 1.00 85.06 429 MET A CA 1
ATOM 3349 C C . MET A 1 429 ? -2.514 -11.773 -18.425 1.00 85.06 429 MET A C 1
ATOM 3351 O O . MET A 1 429 ? -1.814 -10.859 -18.859 1.00 85.06 429 MET A O 1
ATOM 3355 N N . THR A 1 430 ? -2.173 -12.461 -17.337 1.00 88.06 430 THR A N 1
ATOM 3356 C CA . THR A 1 430 ? -0.961 -12.150 -16.567 1.00 88.06 430 THR A CA 1
ATOM 3357 C C . THR A 1 430 ? 0.313 -12.425 -17.365 1.00 88.06 430 THR A C 1
ATOM 3359 O O . THR A 1 430 ? 1.226 -11.605 -17.338 1.00 88.06 430 THR A O 1
ATOM 3362 N N . ILE A 1 431 ? 0.354 -13.511 -18.141 1.00 91.44 431 ILE A N 1
ATOM 3363 C CA . ILE A 1 431 ? 1.461 -13.831 -19.055 1.00 91.44 431 ILE A CA 1
ATOM 3364 C C . ILE A 1 431 ? 1.641 -12.717 -20.092 1.00 91.44 431 ILE A C 1
ATOM 3366 O O . ILE A 1 431 ? 2.759 -12.275 -20.344 1.00 91.44 431 ILE A O 1
ATOM 3370 N N . THR A 1 432 ? 0.541 -12.212 -20.651 1.00 90.31 432 THR A N 1
ATOM 3371 C CA . THR A 1 432 ? 0.554 -11.086 -21.596 1.00 90.31 432 THR A CA 1
ATOM 3372 C C . THR A 1 432 ? 1.148 -9.829 -20.957 1.00 90.31 432 THR A C 1
ATOM 3374 O O . THR A 1 432 ? 2.022 -9.191 -21.543 1.00 90.31 432 THR A O 1
ATOM 3377 N N . TRP A 1 433 ? 0.721 -9.472 -19.741 1.00 88.50 433 TRP A N 1
ATOM 3378 C CA . TRP A 1 433 ? 1.289 -8.326 -19.020 1.00 88.50 433 TRP A CA 1
ATOM 3379 C C . TRP A 1 433 ? 2.764 -8.526 -18.673 1.00 88.50 433 TRP A C 1
ATOM 3381 O O . TRP A 1 433 ? 3.545 -7.586 -18.811 1.00 88.50 433 TRP A O 1
ATOM 3391 N N . ASP A 1 434 ? 3.161 -9.737 -18.286 1.00 92.56 434 ASP A N 1
ATOM 3392 C CA . ASP A 1 434 ? 4.559 -10.079 -18.025 1.00 92.56 434 ASP A CA 1
ATOM 3393 C C . ASP A 1 434 ? 5.433 -9.905 -19.278 1.00 92.56 434 ASP A C 1
ATOM 3395 O O . ASP A 1 434 ? 6.491 -9.284 -19.195 1.00 92.56 434 ASP A O 1
ATOM 3399 N N . GLN A 1 435 ? 4.973 -10.353 -20.455 1.00 92.75 435 GLN A N 1
ATOM 3400 C CA . GLN A 1 435 ? 5.679 -10.139 -21.728 1.00 92.75 435 GLN A CA 1
ATOM 3401 C C . GLN A 1 435 ? 5.913 -8.644 -21.998 1.00 92.75 435 GLN A C 1
ATOM 3403 O O . GLN A 1 435 ? 7.039 -8.225 -22.278 1.00 92.75 435 GLN A O 1
ATOM 3408 N N . LEU A 1 436 ? 4.863 -7.827 -21.873 1.00 90.75 436 LEU A N 1
ATOM 3409 C CA . LEU A 1 436 ? 4.945 -6.384 -22.110 1.00 90.75 436 LEU A CA 1
ATOM 3410 C C . LEU A 1 436 ? 5.886 -5.698 -21.112 1.00 90.75 436 LEU A C 1
ATOM 3412 O O . LEU A 1 436 ? 6.717 -4.878 -21.506 1.00 90.75 436 LEU A O 1
ATOM 3416 N N . LEU A 1 437 ? 5.808 -6.064 -19.832 1.00 91.94 437 LEU A N 1
ATOM 3417 C CA . LEU A 1 437 ? 6.639 -5.469 -18.788 1.00 91.94 437 LEU A CA 1
ATOM 3418 C C . LEU A 1 437 ? 8.099 -5.900 -18.877 1.00 91.94 437 LEU A C 1
ATOM 3420 O O . LEU A 1 437 ? 8.980 -5.070 -18.657 1.00 91.94 437 LEU A O 1
ATOM 3424 N N . LYS A 1 438 ? 8.381 -7.147 -19.266 1.00 94.50 438 LYS A N 1
ATOM 3425 C CA . LYS A 1 438 ? 9.745 -7.585 -19.590 1.00 94.50 438 LYS A CA 1
ATOM 3426 C C . LYS A 1 438 ? 10.333 -6.748 -20.715 1.00 94.50 438 LYS A C 1
ATOM 3428 O O . LYS A 1 438 ? 11.468 -6.290 -20.593 1.00 94.50 438 LYS A O 1
ATOM 3433 N N . SER A 1 439 ? 9.553 -6.472 -21.764 1.00 93.94 439 SER A N 1
ATOM 3434 C CA . SER A 1 439 ? 9.986 -5.560 -22.826 1.00 93.94 439 SER A CA 1
ATOM 3435 C C . SER A 1 439 ? 10.263 -4.158 -22.285 1.00 93.94 439 SER A C 1
ATOM 3437 O O . SER A 1 439 ? 11.300 -3.593 -22.612 1.00 93.94 439 SER A O 1
ATOM 3439 N N . SER A 1 440 ? 9.400 -3.602 -21.427 1.00 92.62 440 SER A N 1
ATOM 3440 C CA . SER A 1 440 ? 9.636 -2.285 -20.813 1.00 92.62 440 SER A CA 1
ATOM 3441 C C . SER A 1 440 ? 10.905 -2.254 -19.953 1.00 92.62 440 SER A C 1
ATOM 3443 O O . SER A 1 440 ? 11.675 -1.295 -20.021 1.00 92.62 440 SER A O 1
ATOM 3445 N N . VAL A 1 441 ? 11.162 -3.311 -19.176 1.00 95.31 441 VAL A N 1
ATOM 3446 C CA . VAL A 1 441 ? 12.387 -3.463 -18.378 1.00 95.31 441 VAL A CA 1
ATOM 3447 C C . VAL A 1 441 ? 13.621 -3.526 -19.280 1.00 95.31 441 VAL A C 1
ATOM 3449 O O . VAL A 1 441 ? 14.586 -2.797 -19.043 1.00 95.31 441 VAL A O 1
ATOM 3452 N N . ALA A 1 442 ? 13.584 -4.344 -20.334 1.00 96.50 442 ALA A N 1
ATOM 3453 C CA . ALA A 1 442 ? 14.661 -4.455 -21.314 1.00 96.50 442 ALA A CA 1
ATOM 3454 C C . ALA A 1 442 ? 14.947 -3.106 -21.994 1.00 96.50 442 ALA A C 1
ATOM 3456 O O . ALA A 1 442 ? 16.101 -2.683 -22.056 1.00 96.50 442 ALA A O 1
ATOM 3457 N N . THR A 1 443 ? 13.906 -2.376 -22.405 1.00 95.62 443 THR A N 1
ATOM 3458 C CA . THR A 1 443 ? 14.042 -1.031 -22.978 1.00 95.62 443 THR A CA 1
ATOM 3459 C C . THR A 1 443 ? 14.650 -0.045 -21.980 1.00 95.62 443 THR A C 1
ATOM 3461 O O . THR A 1 443 ? 15.544 0.714 -22.347 1.00 95.62 443 THR A O 1
ATOM 3464 N N . ARG A 1 444 ? 14.232 -0.058 -20.706 1.00 94.12 444 ARG A N 1
ATOM 3465 C CA . ARG A 1 444 ? 14.805 0.836 -19.683 1.00 94.12 444 ARG A CA 1
ATOM 3466 C C . ARG A 1 444 ? 16.302 0.572 -19.483 1.00 94.12 444 ARG A C 1
ATOM 3468 O O . ARG A 1 444 ? 17.081 1.518 -19.380 1.00 94.12 444 ARG A O 1
ATOM 3475 N N . ARG A 1 445 ? 16.713 -0.699 -19.486 1.00 96.94 445 ARG A N 1
ATOM 3476 C CA . ARG A 1 445 ? 18.125 -1.110 -19.404 1.00 96.94 445 ARG A CA 1
ATOM 3477 C C . ARG A 1 445 ? 18.925 -0.719 -20.653 1.00 96.94 445 ARG A C 1
ATOM 3479 O O . ARG A 1 445 ? 20.051 -0.240 -20.522 1.00 96.94 445 ARG A O 1
ATOM 3486 N N . GLU A 1 446 ? 18.338 -0.847 -21.844 1.00 96.94 446 GLU A N 1
ATOM 3487 C CA . GLU A 1 446 ? 18.942 -0.384 -23.102 1.00 96.94 446 GLU A CA 1
ATOM 3488 C C . GLU A 1 446 ? 19.182 1.131 -23.083 1.00 96.94 446 GLU A C 1
ATOM 3490 O O . GLU A 1 446 ? 20.277 1.594 -23.409 1.00 96.94 446 GLU A O 1
ATOM 3495 N N . VAL A 1 447 ? 18.173 1.908 -22.680 1.00 95.94 447 VAL A N 1
ATOM 3496 C CA . VAL A 1 447 ? 18.265 3.372 -22.607 1.00 95.94 447 VAL A CA 1
ATOM 3497 C C . VAL A 1 447 ? 19.359 3.797 -21.632 1.00 95.94 447 VAL A C 1
ATOM 3499 O O . VAL A 1 447 ? 20.135 4.693 -21.955 1.00 95.94 447 VAL A O 1
ATOM 3502 N N . GLU A 1 448 ? 19.475 3.137 -20.478 1.00 96.38 448 GLU A N 1
ATOM 3503 C CA . GLU A 1 448 ? 20.557 3.411 -19.530 1.00 96.38 448 GLU A CA 1
ATOM 3504 C C . GLU A 1 448 ? 21.938 3.107 -20.124 1.00 96.38 448 GLU A C 1
ATOM 3506 O O . GLU A 1 448 ? 22.809 3.966 -20.049 1.00 96.38 448 GLU A O 1
ATOM 3511 N N . CYS A 1 449 ? 22.116 1.955 -20.782 1.00 97.25 449 CYS A N 1
ATOM 3512 C CA . CYS A 1 449 ? 23.368 1.592 -21.462 1.00 97.25 449 CYS A CA 1
ATOM 3513 C C . CYS A 1 449 ? 23.816 2.654 -22.479 1.00 97.25 449 CYS A C 1
ATOM 3515 O O . CYS A 1 449 ? 24.991 3.021 -22.545 1.00 97.25 449 CYS A O 1
ATOM 3517 N N . ARG A 1 450 ? 22.863 3.179 -23.257 1.00 96.38 450 ARG A N 1
ATOM 3518 C CA . ARG A 1 450 ? 23.128 4.225 -24.252 1.00 96.38 450 ARG A CA 1
ATOM 3519 C C . ARG A 1 450 ? 23.450 5.561 -23.590 1.00 96.38 450 ARG A C 1
ATOM 3521 O O . ARG A 1 450 ? 24.359 6.261 -24.028 1.00 96.38 450 ARG A O 1
ATOM 3528 N N . ARG A 1 451 ? 22.708 5.912 -22.538 1.00 95.50 451 ARG A N 1
ATOM 3529 C CA . ARG A 1 451 ? 22.888 7.154 -21.778 1.00 95.50 451 ARG A CA 1
ATOM 3530 C C . ARG A 1 451 ? 24.265 7.220 -21.123 1.00 95.50 451 ARG A C 1
ATOM 3532 O O . ARG A 1 451 ? 24.873 8.280 -21.144 1.00 95.50 451 ARG A O 1
ATOM 3539 N N . THR A 1 452 ? 24.773 6.093 -20.625 1.00 96.12 452 THR A N 1
ATOM 3540 C CA . THR A 1 452 ? 26.097 6.002 -19.989 1.00 96.12 452 THR A CA 1
ATOM 3541 C C . THR A 1 452 ? 27.254 5.832 -20.971 1.00 96.12 452 THR A C 1
ATOM 3543 O O . THR A 1 452 ? 28.397 5.648 -20.555 1.00 96.12 452 THR A O 1
ATOM 3546 N N . LYS A 1 453 ? 26.971 5.874 -22.282 1.00 95.06 453 LYS A N 1
ATOM 3547 C CA . LYS A 1 453 ? 27.951 5.710 -23.369 1.00 95.06 453 LYS A CA 1
ATOM 3548 C C . LYS A 1 453 ? 28.726 4.381 -23.300 1.00 95.06 453 LYS A C 1
ATOM 3550 O O . LYS A 1 453 ? 29.830 4.291 -23.830 1.00 95.06 453 LYS A O 1
ATOM 3555 N N . ASP A 1 454 ? 28.144 3.344 -22.690 1.00 93.81 454 ASP A N 1
ATOM 3556 C CA . ASP A 1 454 ? 28.758 2.007 -22.608 1.00 93.81 454 ASP A CA 1
ATOM 3557 C C . ASP A 1 454 ? 28.597 1.206 -23.917 1.00 93.81 454 ASP A C 1
ATOM 3559 O O . ASP A 1 454 ? 29.265 0.193 -24.120 1.00 93.81 454 ASP A O 1
ATOM 3563 N N . GLY A 1 455 ? 27.717 1.656 -24.815 1.00 94.94 455 GLY A N 1
ATOM 3564 C CA . GLY A 1 455 ? 27.524 1.090 -26.146 1.00 94.94 455 GLY A CA 1
ATOM 3565 C C . GLY A 1 455 ? 26.678 1.995 -27.040 1.00 94.94 455 GLY A C 1
ATOM 3566 O O . GLY A 1 455 ? 25.986 2.901 -26.570 1.00 94.94 455 GLY A O 1
ATOM 3567 N N . ASP A 1 456 ? 26.735 1.749 -28.348 1.00 95.69 456 ASP A N 1
ATOM 3568 C CA . ASP A 1 456 ? 25.807 2.355 -29.303 1.00 95.69 456 ASP A CA 1
ATOM 3569 C C . ASP A 1 456 ? 24.429 1.669 -29.257 1.00 95.69 456 ASP A C 1
ATOM 3571 O O . ASP A 1 456 ? 24.172 0.776 -28.443 1.00 95.69 456 ASP A O 1
ATOM 3575 N N . ARG A 1 457 ? 23.503 2.114 -30.116 1.00 94.94 457 ARG A N 1
ATOM 3576 C CA . ARG A 1 457 ? 22.136 1.578 -30.148 1.00 94.94 457 ARG A CA 1
ATOM 3577 C C . ARG A 1 457 ? 22.126 0.066 -30.364 1.00 94.94 457 ARG A C 1
ATOM 3579 O O . ARG A 1 457 ? 21.477 -0.629 -29.593 1.00 94.94 457 ARG A O 1
ATOM 3586 N N . ASP A 1 458 ? 22.848 -0.429 -31.362 1.00 96.25 458 ASP A N 1
ATOM 3587 C CA . ASP A 1 458 ? 22.813 -1.844 -31.739 1.00 96.25 458 ASP A CA 1
ATOM 3588 C C . ASP A 1 458 ? 23.505 -2.714 -30.682 1.00 96.25 458 ASP A C 1
ATOM 3590 O O . ASP A 1 458 ? 22.984 -3.763 -30.289 1.00 96.25 458 ASP A O 1
ATOM 3594 N N . THR A 1 459 ? 24.630 -2.240 -30.141 1.00 96.81 459 THR A N 1
ATOM 3595 C CA . THR A 1 459 ? 25.358 -2.912 -29.062 1.00 96.81 459 THR A CA 1
ATOM 3596 C C . THR A 1 459 ? 24.486 -3.028 -27.818 1.00 96.81 459 THR A C 1
ATOM 3598 O O . THR A 1 459 ? 24.306 -4.135 -27.316 1.00 96.81 459 THR A O 1
ATOM 3601 N N . CYS A 1 460 ? 23.895 -1.928 -27.339 1.00 97.25 460 CYS A N 1
ATOM 3602 C CA . CYS A 1 460 ? 23.032 -1.951 -26.157 1.00 97.25 460 CYS A CA 1
ATOM 3603 C C . CYS A 1 460 ? 21.747 -2.754 -26.397 1.00 97.25 460 CYS A C 1
ATOM 3605 O O . CYS A 1 460 ? 21.348 -3.538 -25.541 1.00 97.25 460 CYS A O 1
ATOM 3607 N N . HIS A 1 461 ? 21.116 -2.618 -27.564 1.00 97.31 461 HIS A N 1
ATOM 3608 C CA . HIS A 1 461 ? 19.889 -3.344 -27.889 1.00 97.31 461 HIS A CA 1
ATOM 3609 C C . HIS A 1 461 ? 20.124 -4.861 -27.906 1.00 97.31 461 HIS A C 1
ATOM 3611 O O . HIS A 1 461 ? 19.392 -5.626 -27.273 1.00 97.31 461 HIS A O 1
ATOM 3617 N N . SER A 1 462 ? 21.219 -5.304 -28.531 1.00 96.75 462 SER A N 1
ATOM 3618 C CA . SER A 1 462 ? 21.588 -6.720 -28.583 1.00 96.75 462 SER A CA 1
ATOM 3619 C C . SER A 1 462 ? 21.921 -7.324 -27.212 1.00 96.75 462 SER A C 1
ATOM 3621 O O . SER A 1 462 ? 21.910 -8.547 -27.083 1.00 96.75 462 SER A O 1
ATOM 3623 N N . GLN A 1 463 ? 22.184 -6.525 -26.170 1.00 96.06 463 GLN A N 1
ATOM 3624 C CA . GLN A 1 463 ? 22.372 -7.042 -24.808 1.00 96.06 463 GLN A CA 1
ATOM 3625 C C . GLN A 1 463 ? 21.057 -7.520 -24.182 1.00 96.06 463 GLN A C 1
ATOM 3627 O O . GLN A 1 463 ? 21.070 -8.491 -23.427 1.00 96.06 463 GLN A O 1
ATOM 3632 N N . PHE A 1 464 ? 19.930 -6.886 -24.520 1.00 96.88 464 PHE A N 1
ATOM 3633 C CA . PHE A 1 464 ? 18.644 -7.114 -23.852 1.00 96.88 464 PHE A CA 1
ATOM 3634 C C . PHE A 1 464 ? 17.600 -7.803 -24.738 1.00 96.88 464 PHE A C 1
ATOM 3636 O O . PHE A 1 464 ? 16.688 -8.439 -24.211 1.00 96.88 464 PHE A O 1
ATOM 3643 N N . PHE A 1 465 ? 17.758 -7.754 -26.062 1.00 97.31 465 PHE A N 1
ATOM 3644 C CA . PHE A 1 465 ? 16.839 -8.362 -27.025 1.00 97.31 465 PHE A CA 1
ATOM 3645 C C . PHE A 1 465 ? 17.519 -9.461 -27.847 1.00 97.31 465 PHE A C 1
ATOM 3647 O O . PHE A 1 465 ? 18.700 -9.389 -28.191 1.00 97.31 465 PHE A O 1
ATOM 3654 N N . ALA A 1 466 ? 16.771 -10.523 -28.150 1.00 95.19 466 ALA A N 1
ATOM 3655 C CA . ALA A 1 466 ? 17.267 -11.715 -28.839 1.00 95.19 466 ALA A CA 1
ATOM 3656 C C . ALA A 1 466 ? 17.265 -11.596 -30.376 1.00 95.19 466 ALA A C 1
ATOM 3658 O O . ALA A 1 466 ? 17.682 -12.532 -31.054 1.00 95.19 466 ALA A O 1
ATOM 3659 N N . GLY A 1 467 ? 16.776 -10.482 -30.935 1.00 91.50 467 GLY A N 1
ATOM 3660 C CA . GLY A 1 467 ? 16.623 -10.298 -32.386 1.00 91.50 467 GLY A CA 1
ATOM 3661 C C . GLY A 1 467 ? 15.524 -11.168 -33.015 1.00 91.50 467 GLY A C 1
ATOM 3662 O O . GLY A 1 467 ? 15.460 -11.310 -34.233 1.00 91.50 467 GLY A O 1
ATOM 3663 N N . GLN A 1 468 ? 14.666 -11.767 -32.187 1.00 92.62 468 GLN A N 1
ATOM 3664 C CA . GLN A 1 468 ? 13.498 -12.554 -32.584 1.00 92.62 468 GLN A CA 1
ATOM 3665 C C . GLN A 1 468 ? 12.226 -11.837 -32.132 1.00 92.62 468 GLN A C 1
ATOM 3667 O O . GLN A 1 468 ? 12.276 -11.000 -31.231 1.00 92.62 468 GLN A O 1
ATOM 3672 N N . LYS A 1 469 ? 11.086 -12.176 -32.736 1.00 92.75 469 LYS A N 1
ATOM 3673 C CA . LYS A 1 469 ? 9.776 -11.694 -32.291 1.00 92.75 469 LYS A CA 1
ATOM 3674 C C . LYS A 1 469 ? 8.950 -12.857 -31.765 1.00 92.75 469 LYS A C 1
ATOM 3676 O O . LYS A 1 469 ? 8.828 -13.867 -32.454 1.00 92.75 469 LYS A O 1
ATOM 3681 N N . ASP A 1 470 ? 8.376 -12.677 -30.586 1.00 89.75 470 ASP A N 1
ATOM 3682 C CA . ASP A 1 470 ? 7.364 -13.562 -30.023 1.00 89.75 470 ASP A CA 1
ATOM 3683 C C . ASP A 1 470 ? 5.981 -12.937 -30.261 1.00 89.75 470 ASP A C 1
ATOM 3685 O O . ASP A 1 470 ? 5.832 -11.714 -30.303 1.00 89.75 470 ASP A O 1
ATOM 3689 N N . MET A 1 471 ? 4.952 -13.764 -30.431 1.00 91.44 471 MET A N 1
ATOM 3690 C CA . MET A 1 471 ? 3.577 -13.265 -30.386 1.00 91.44 471 MET A CA 1
ATOM 3691 C C . MET A 1 471 ? 3.195 -12.999 -28.932 1.00 91.44 471 MET A C 1
ATOM 3693 O O . MET A 1 471 ? 3.513 -13.793 -28.041 1.00 91.44 471 MET A O 1
ATOM 3697 N N . VAL A 1 472 ? 2.507 -11.886 -28.692 1.00 90.88 472 VAL A N 1
ATOM 3698 C CA . VAL A 1 472 ? 1.890 -11.646 -27.386 1.00 90.88 472 VAL A CA 1
ATOM 3699 C C . VAL A 1 472 ? 0.830 -12.726 -27.149 1.00 90.88 472 VAL A C 1
ATOM 3701 O O . VAL A 1 472 ? 0.060 -13.018 -28.061 1.00 90.88 472 VAL A O 1
ATOM 3704 N N . ALA A 1 473 ? 0.816 -13.329 -25.956 1.00 87.25 473 ALA A N 1
ATOM 3705 C CA . ALA A 1 473 ? -0.045 -14.469 -25.633 1.00 87.25 473 ALA A CA 1
ATOM 3706 C C . ALA A 1 473 ? -1.520 -14.135 -25.896 1.00 87.25 473 ALA A C 1
ATOM 3708 O O . ALA A 1 473 ? -2.174 -14.797 -26.6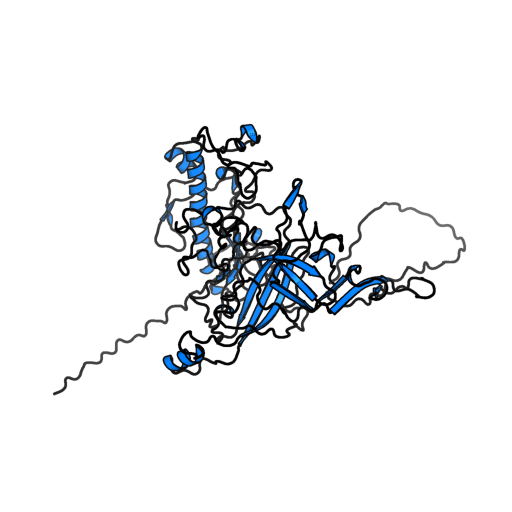94 1.00 87.25 473 ALA A O 1
ATOM 3709 N N . PHE A 1 474 ? -1.983 -13.014 -25.342 1.00 82.50 474 PHE A N 1
ATOM 3710 C CA . PHE A 1 474 ? -3.274 -12.420 -25.655 1.00 82.50 474 PHE A CA 1
ATOM 3711 C C . PHE A 1 474 ? -3.099 -11.183 -26.548 1.00 82.50 474 PHE A C 1
ATOM 3713 O O . PHE A 1 474 ? -3.066 -10.043 -26.079 1.00 82.50 474 PHE A O 1
ATOM 3720 N N . GLY A 1 475 ? -2.960 -11.389 -27.859 1.00 70.25 475 GLY A N 1
ATOM 3721 C CA . GLY A 1 475 ? -2.846 -10.281 -28.805 1.00 70.25 475 GLY A CA 1
ATOM 3722 C C . GLY A 1 475 ? -2.538 -10.708 -30.237 1.00 70.25 475 GLY A C 1
ATOM 3723 O O . GLY A 1 475 ? -1.963 -11.756 -30.499 1.00 70.25 475 GLY A O 1
ATOM 3724 N N . GLY A 1 476 ? -2.920 -9.865 -31.196 1.00 73.69 476 GLY A N 1
ATOM 3725 C CA . GLY A 1 476 ? -2.661 -10.079 -32.625 1.00 73.69 476 GLY A CA 1
ATOM 3726 C C . GLY A 1 476 ? -1.371 -9.428 -33.136 1.00 73.69 476 GLY A C 1
ATOM 3727 O O . GLY A 1 476 ? -1.273 -9.174 -34.334 1.00 73.69 476 GLY A O 1
ATOM 3728 N N . TRP A 1 477 ? -0.416 -9.091 -32.262 1.00 84.62 477 TRP A N 1
ATOM 3729 C CA . TRP A 1 477 ? 0.811 -8.375 -32.631 1.00 84.62 477 TRP A CA 1
ATOM 3730 C C . TRP A 1 477 ? 2.073 -9.032 -32.061 1.00 84.62 477 TRP A C 1
ATOM 3732 O O . TRP A 1 477 ? 2.037 -9.730 -31.047 1.00 84.62 477 TRP A O 1
ATOM 3742 N N . GLY A 1 478 ? 3.198 -8.806 -32.744 1.00 88.75 478 GLY A N 1
ATOM 3743 C CA . GLY A 1 478 ? 4.509 -9.303 -32.335 1.00 88.75 478 GLY A CA 1
ATOM 3744 C C . GLY A 1 478 ? 5.218 -8.344 -31.380 1.00 88.75 478 GLY A C 1
ATOM 3745 O O . GLY A 1 478 ? 5.162 -7.127 -31.559 1.00 88.75 478 GLY A O 1
ATOM 3746 N N . LEU A 1 479 ? 5.922 -8.909 -30.409 1.00 92.25 479 LEU A N 1
ATOM 3747 C CA . LEU A 1 479 ? 6.800 -8.234 -29.462 1.00 92.25 479 LEU A CA 1
ATOM 3748 C C . LEU A 1 479 ? 8.231 -8.726 -29.686 1.00 92.25 479 LEU A C 1
ATOM 3750 O O . LEU A 1 479 ? 8.443 -9.901 -29.983 1.00 92.25 479 LEU A O 1
ATOM 3754 N N . GLU A 1 480 ? 9.227 -7.856 -29.554 1.00 93.69 480 GLU A N 1
ATOM 3755 C CA . GLU A 1 480 ? 10.613 -8.320 -29.576 1.00 93.69 480 GLU A CA 1
ATOM 3756 C C . GLU A 1 480 ? 10.916 -9.176 -28.350 1.00 93.69 480 GLU A C 1
ATOM 3758 O O . GLU A 1 480 ? 10.609 -8.821 -27.212 1.00 93.69 480 GLU A O 1
ATOM 3763 N N . LYS A 1 481 ? 11.529 -10.328 -28.600 1.00 94.50 481 LYS A N 1
ATOM 3764 C CA . LYS A 1 481 ? 11.871 -11.291 -27.570 1.00 94.50 481 LYS A CA 1
ATOM 3765 C C . LYS A 1 481 ? 12.995 -10.748 -26.702 1.00 94.50 481 LYS A C 1
ATOM 3767 O O . LYS A 1 481 ? 14.106 -10.510 -27.184 1.00 94.50 481 LYS A O 1
ATOM 3772 N N . THR A 1 482 ? 12.719 -10.604 -25.415 1.00 95.38 482 THR A N 1
ATOM 3773 C CA . THR A 1 482 ? 13.715 -10.221 -24.415 1.00 95.38 482 THR A CA 1
ATOM 3774 C C . THR A 1 482 ? 14.621 -11.397 -24.069 1.00 95.38 482 THR A C 1
ATOM 3776 O O . THR A 1 482 ? 14.196 -12.552 -24.087 1.00 95.38 482 THR A O 1
ATOM 3779 N N . LYS A 1 483 ? 15.874 -11.109 -23.723 1.00 95.62 483 LYS A N 1
ATOM 3780 C CA . LYS A 1 483 ? 16.806 -12.094 -23.169 1.00 95.62 483 LYS A CA 1
ATOM 3781 C C . LYS A 1 483 ? 16.574 -12.263 -21.671 1.00 95.62 483 LYS A C 1
ATOM 3783 O O . LYS A 1 483 ? 16.383 -11.277 -20.963 1.00 95.62 483 LYS A O 1
ATOM 3788 N N . ASP A 1 484 ? 16.682 -13.496 -21.189 1.00 92.88 484 ASP A N 1
ATOM 3789 C CA . ASP A 1 484 ? 16.741 -13.762 -19.754 1.00 92.88 484 ASP A CA 1
ATOM 3790 C C . ASP A 1 484 ? 18.087 -13.283 -19.209 1.00 92.88 484 ASP A C 1
ATOM 3792 O O . ASP A 1 484 ? 19.148 -13.769 -19.616 1.00 92.88 484 ASP A O 1
ATOM 3796 N N . LEU A 1 485 ? 18.056 -12.314 -18.293 1.00 94.25 485 LEU A N 1
ATOM 3797 C CA . LEU A 1 485 ? 19.274 -11.802 -17.680 1.00 94.25 485 LEU A CA 1
ATOM 3798 C C . LEU A 1 485 ? 19.582 -12.552 -16.377 1.00 94.25 485 LEU A C 1
ATOM 3800 O O . LEU A 1 485 ? 18.684 -12.750 -15.553 1.00 94.25 485 LEU A O 1
ATOM 3804 N N . PRO A 1 486 ? 20.856 -12.904 -16.112 1.00 94.88 486 PRO A N 1
ATOM 3805 C CA . PRO A 1 486 ? 21.244 -13.574 -14.869 1.00 94.88 486 PRO A CA 1
ATOM 3806 C C . PRO A 1 486 ? 20.828 -12.821 -13.597 1.00 94.88 486 PRO A C 1
ATOM 3808 O O . PRO A 1 486 ? 20.492 -13.450 -12.593 1.00 94.88 486 PRO A O 1
ATOM 3811 N N . VAL A 1 487 ? 20.813 -11.483 -13.646 1.00 94.75 487 VAL A N 1
ATOM 3812 C CA . VAL A 1 487 ? 20.412 -10.619 -12.523 1.00 94.75 487 VAL A CA 1
ATOM 3813 C C . VAL A 1 487 ? 18.960 -10.856 -12.087 1.00 94.75 487 VAL A C 1
ATOM 3815 O O . VAL A 1 487 ? 18.659 -10.741 -10.902 1.00 94.75 487 VAL A O 1
ATOM 3818 N N . ASP A 1 488 ? 18.086 -11.271 -13.008 1.00 93.88 488 ASP A N 1
ATOM 3819 C CA . ASP A 1 488 ? 16.656 -11.478 -12.755 1.00 93.88 488 ASP A CA 1
ATOM 3820 C C . ASP A 1 488 ? 16.342 -12.867 -12.191 1.00 93.88 488 ASP A C 1
ATOM 3822 O O . ASP A 1 488 ? 15.240 -13.104 -11.700 1.00 93.88 488 ASP A O 1
ATOM 3826 N N . LYS A 1 489 ? 17.307 -13.799 -12.229 1.00 93.12 489 LYS A N 1
ATOM 3827 C CA . LYS A 1 489 ? 17.176 -15.165 -11.685 1.00 93.12 489 LYS A CA 1
ATOM 3828 C C . LYS A 1 489 ? 15.945 -15.922 -12.212 1.00 93.12 489 LYS A C 1
ATOM 3830 O O . LYS A 1 489 ? 15.356 -16.721 -11.487 1.00 93.12 489 LYS A O 1
ATOM 3835 N N . GLY A 1 490 ? 15.549 -15.653 -13.458 1.00 90.19 490 GLY A N 1
ATOM 3836 C CA . GLY A 1 490 ? 14.385 -16.272 -14.099 1.00 90.19 490 GLY A CA 1
ATOM 3837 C C . GLY A 1 490 ? 13.033 -15.869 -13.497 1.00 90.19 490 GLY A C 1
ATOM 3838 O O . GLY A 1 490 ? 12.040 -16.548 -13.743 1.00 90.19 490 GLY A O 1
ATOM 3839 N N . GLN A 1 491 ? 12.978 -14.804 -12.691 1.00 91.00 491 GLN A N 1
ATOM 3840 C CA . GLN A 1 491 ? 11.724 -14.304 -12.134 1.00 91.00 491 GLN A CA 1
ATOM 3841 C C . GLN A 1 491 ? 10.893 -13.593 -13.215 1.00 91.00 491 GLN A C 1
ATOM 3843 O O . GLN A 1 491 ? 11.444 -12.797 -13.981 1.00 91.00 491 GLN A O 1
ATOM 3848 N N . PRO A 1 492 ? 9.573 -13.832 -13.283 1.00 93.69 492 PRO A N 1
ATOM 3849 C CA . PRO A 1 492 ? 8.687 -12.957 -14.038 1.00 93.69 492 PRO A CA 1
ATOM 3850 C C . PRO A 1 492 ? 8.574 -11.588 -13.349 1.00 93.69 492 PRO A C 1
ATOM 3852 O O . PRO A 1 492 ? 8.806 -11.456 -12.149 1.00 93.69 492 PRO A O 1
ATOM 3855 N N . VAL A 1 493 ? 8.195 -10.554 -14.095 1.00 93.88 493 VAL A N 1
ATOM 3856 C CA . VAL A 1 493 ? 7.859 -9.244 -13.522 1.00 93.88 493 VAL A CA 1
ATOM 3857 C C . VAL A 1 493 ? 6.510 -9.320 -12.811 1.00 93.88 493 VAL A C 1
ATOM 3859 O O . VAL A 1 493 ? 6.373 -8.794 -11.708 1.00 93.88 493 VAL A O 1
ATOM 3862 N N . ILE A 1 494 ? 5.526 -9.999 -13.410 1.00 92.38 494 ILE A N 1
ATOM 3863 C CA . ILE A 1 494 ? 4.198 -10.218 -12.820 1.00 92.38 494 ILE A CA 1
ATOM 3864 C C . ILE A 1 494 ? 3.838 -11.702 -12.870 1.00 92.38 494 ILE A C 1
ATOM 3866 O O . ILE A 1 494 ? 4.117 -12.382 -13.853 1.00 92.38 494 ILE A O 1
ATOM 3870 N N . ALA A 1 495 ? 3.188 -12.201 -11.818 1.00 93.25 495 ALA A N 1
ATOM 3871 C CA . ALA A 1 495 ? 2.677 -13.565 -11.773 1.00 93.25 495 ALA A CA 1
ATOM 3872 C C . ALA A 1 495 ? 1.259 -13.651 -11.201 1.00 93.25 495 ALA A C 1
ATOM 3874 O O . ALA A 1 495 ? 0.888 -12.884 -10.311 1.00 93.25 495 ALA A O 1
ATOM 3875 N N . THR A 1 496 ? 0.488 -14.628 -11.682 1.00 94.31 496 THR A N 1
ATOM 3876 C CA . THR A 1 496 ? -0.780 -15.010 -11.057 1.00 94.31 496 THR A CA 1
ATOM 3877 C C . THR A 1 496 ? -0.485 -15.815 -9.796 1.00 94.31 496 THR A C 1
ATOM 3879 O O . THR A 1 496 ? 0.368 -16.699 -9.798 1.00 94.31 496 THR A O 1
ATOM 3882 N N . CYS A 1 497 ? -1.210 -15.511 -8.727 1.00 95.38 497 CYS A N 1
ATOM 3883 C CA . CYS A 1 497 ? -1.197 -16.248 -7.478 1.00 95.38 497 CYS A CA 1
ATOM 3884 C C . CYS A 1 497 ? -2.573 -16.864 -7.257 1.00 95.38 497 CYS A C 1
ATOM 3886 O O . CYS A 1 497 ? -3.572 -16.150 -7.147 1.00 95.38 497 CYS A O 1
ATOM 3888 N N . HIS A 1 498 ? -2.649 -18.188 -7.186 1.00 95.00 498 HIS A N 1
ATOM 3889 C CA . HIS A 1 498 ? -3.922 -18.838 -6.924 1.00 95.00 498 HIS A CA 1
ATOM 3890 C C . HIS A 1 498 ? -4.313 -18.674 -5.456 1.00 95.00 498 HIS A C 1
ATOM 3892 O O . HIS A 1 498 ? -3.488 -18.409 -4.579 1.00 95.00 498 HIS A O 1
ATOM 3898 N N . ASN A 1 499 ? -5.607 -18.817 -5.189 1.00 93.31 499 ASN A N 1
ATOM 3899 C CA . ASN A 1 499 ? -6.158 -18.707 -3.850 1.00 93.31 499 ASN A CA 1
ATOM 3900 C C . ASN A 1 499 ? -7.184 -19.831 -3.625 1.00 93.31 499 ASN A C 1
ATOM 3902 O O . ASN A 1 499 ? -8.318 -19.706 -4.090 1.00 93.31 499 ASN A O 1
ATOM 3906 N N . PRO A 1 500 ? -6.803 -20.936 -2.956 1.00 94.12 500 PRO A N 1
ATOM 3907 C CA . PRO A 1 500 ? -5.522 -21.153 -2.271 1.00 94.12 500 PRO A CA 1
ATOM 3908 C C . PRO A 1 500 ? -4.311 -21.305 -3.205 1.00 94.12 500 PRO A C 1
ATOM 3910 O O . PRO A 1 500 ? -4.451 -21.744 -4.347 1.00 94.12 500 PRO A O 1
ATOM 3913 N N . VAL A 1 501 ? -3.121 -20.987 -2.689 1.00 94.94 501 VAL A N 1
ATOM 3914 C CA . VAL A 1 501 ? -1.846 -21.055 -3.429 1.00 94.94 501 VAL A CA 1
ATOM 3915 C C . VAL A 1 501 ? -1.561 -22.483 -3.902 1.00 94.94 501 VAL A C 1
ATOM 3917 O O . VAL A 1 501 ? -1.602 -23.433 -3.109 1.00 94.94 501 VAL A O 1
ATOM 3920 N N . ARG A 1 502 ? -1.239 -22.646 -5.189 1.00 93.06 502 ARG A N 1
ATOM 3921 C CA . ARG A 1 502 ? -0.924 -23.940 -5.818 1.00 93.06 502 ARG A CA 1
ATOM 3922 C C . ARG A 1 502 ? 0.566 -24.277 -5.711 1.00 93.06 502 ARG A C 1
ATOM 3924 O O . ARG A 1 502 ? 1.406 -23.433 -5.426 1.00 93.06 502 ARG A O 1
ATOM 3931 N N . ALA A 1 503 ? 0.912 -25.545 -5.938 1.00 93.06 503 ALA A N 1
ATOM 3932 C CA . ALA A 1 503 ? 2.278 -26.046 -5.750 1.00 93.06 503 ALA A CA 1
ATOM 3933 C C . ALA A 1 503 ? 3.314 -25.481 -6.737 1.00 93.06 503 ALA A C 1
ATOM 3935 O O . ALA A 1 503 ? 4.506 -25.515 -6.439 1.00 93.06 503 ALA A O 1
ATOM 3936 N N . TYR A 1 504 ? 2.863 -25.005 -7.898 1.00 91.88 504 TYR A N 1
ATOM 3937 C CA . TYR A 1 504 ? 3.700 -24.416 -8.943 1.00 91.88 504 TYR A CA 1
ATOM 3938 C C . TYR A 1 504 ? 3.652 -22.883 -8.958 1.00 91.88 504 TYR A C 1
ATOM 3940 O O . TYR A 1 504 ? 4.340 -22.266 -9.771 1.00 91.88 504 TYR A O 1
ATOM 3948 N N . ASP A 1 505 ? 2.865 -22.271 -8.068 1.00 93.19 505 ASP A N 1
ATOM 3949 C CA . ASP A 1 505 ? 2.813 -20.819 -7.956 1.00 93.19 505 ASP A CA 1
ATOM 3950 C C . ASP A 1 505 ? 4.174 -20.273 -7.503 1.00 93.19 505 ASP A C 1
ATOM 3952 O O . ASP A 1 505 ? 4.863 -20.905 -6.690 1.00 93.19 505 ASP A O 1
ATOM 3956 N N . PRO A 1 506 ? 4.582 -19.085 -7.982 1.00 91.88 506 PRO A N 1
ATOM 3957 C CA . PRO A 1 506 ? 5.823 -18.470 -7.536 1.00 91.88 506 PRO A CA 1
ATOM 3958 C C . PRO A 1 506 ? 5.839 -18.225 -6.025 1.00 91.88 506 PRO A C 1
ATOM 3960 O O . PRO A 1 506 ? 4.815 -17.964 -5.397 1.00 91.88 506 PRO A O 1
ATOM 3963 N N . THR A 1 507 ? 7.033 -18.219 -5.432 1.00 91.94 507 THR A N 1
ATOM 3964 C CA . THR A 1 507 ? 7.214 -18.084 -3.975 1.00 91.94 507 THR A CA 1
ATOM 3965 C C . THR A 1 507 ? 6.631 -16.797 -3.387 1.00 91.94 507 THR A C 1
ATOM 3967 O O . THR A 1 507 ? 6.313 -16.764 -2.200 1.00 91.94 507 THR A O 1
ATOM 3970 N N . VAL A 1 508 ? 6.453 -15.750 -4.203 1.00 91.94 508 VAL A N 1
ATOM 3971 C CA . VAL A 1 508 ? 5.781 -14.502 -3.801 1.00 91.94 508 VAL A CA 1
ATOM 3972 C C . VAL A 1 508 ? 4.323 -14.729 -3.383 1.00 91.94 508 VAL A C 1
ATOM 3974 O O . VAL A 1 508 ? 3.802 -13.976 -2.561 1.00 91.94 508 VAL A O 1
ATOM 3977 N N . CYS A 1 509 ? 3.674 -15.772 -3.908 1.00 93.81 509 CYS A N 1
ATOM 3978 C CA . CYS A 1 509 ? 2.260 -16.057 -3.688 1.00 93.81 509 CYS A CA 1
ATOM 3979 C C . CYS A 1 509 ? 1.949 -16.529 -2.262 1.00 93.81 509 CYS A C 1
ATOM 3981 O O . CYS A 1 509 ? 0.840 -16.295 -1.780 1.00 93.81 509 CYS A O 1
ATOM 3983 N N . GLY A 1 510 ? 2.931 -17.112 -1.570 1.00 93.44 510 GLY A N 1
ATOM 3984 C CA . GLY A 1 510 ? 2.790 -17.670 -0.225 1.00 93.44 510 GLY A CA 1
ATOM 3985 C C . GLY A 1 510 ? 3.117 -19.160 -0.185 1.00 93.44 510 GLY A C 1
ATOM 3986 O O . GLY A 1 510 ? 3.708 -19.718 -1.111 1.00 93.44 510 GLY A O 1
ATOM 3987 N N . LYS A 1 511 ? 2.765 -19.822 0.917 1.00 95.19 511 LYS A N 1
ATOM 3988 C CA . LYS A 1 511 ? 2.927 -21.276 1.055 1.00 95.19 511 LYS A CA 1
ATOM 3989 C C . LYS A 1 511 ? 1.797 -21.998 0.330 1.00 95.19 511 LYS A C 1
ATOM 3991 O O . LYS A 1 511 ? 0.669 -21.529 0.319 1.00 95.19 511 LYS A O 1
ATOM 3996 N N . VAL A 1 512 ? 2.072 -23.186 -0.202 1.00 94.62 512 VAL A N 1
ATOM 3997 C CA . VAL A 1 512 ? 1.040 -24.031 -0.829 1.00 94.62 512 VAL A CA 1
ATOM 3998 C C . VAL A 1 512 ? -0.129 -24.259 0.136 1.00 94.62 512 VAL A C 1
ATOM 4000 O O . VAL A 1 512 ? 0.081 -24.647 1.287 1.00 94.62 512 VAL A O 1
ATOM 4003 N N . GLY A 1 513 ? -1.352 -24.022 -0.339 1.00 92.94 513 GLY A N 1
ATOM 4004 C CA . GLY A 1 513 ? -2.588 -24.109 0.441 1.00 92.94 513 GLY A CA 1
ATOM 4005 C C . GLY A 1 513 ? -2.904 -22.876 1.293 1.00 92.94 513 GLY A C 1
ATOM 4006 O O . GLY A 1 513 ? -3.959 -22.838 1.923 1.00 92.94 513 GLY A O 1
ATOM 4007 N N . GLU A 1 514 ? -2.031 -21.866 1.322 1.00 92.94 514 GLU A N 1
ATOM 4008 C CA . GLU A 1 514 ? -2.321 -20.585 1.963 1.00 92.94 514 GLU A CA 1
ATOM 4009 C C . GLU A 1 514 ? -3.450 -19.875 1.209 1.00 92.94 514 GLU A C 1
ATOM 4011 O O . GLU A 1 514 ? -3.442 -19.801 -0.021 1.00 92.94 514 GLU A O 1
ATOM 4016 N N . ALA A 1 515 ? -4.438 -19.381 1.952 1.00 91.19 515 ALA A N 1
ATOM 4017 C CA . ALA A 1 515 ? -5.562 -18.638 1.406 1.00 91.19 515 ALA A CA 1
ATOM 4018 C C . ALA A 1 515 ? -5.446 -17.168 1.806 1.00 91.19 515 ALA A C 1
ATOM 4020 O O . ALA A 1 515 ? -5.185 -16.845 2.965 1.00 91.19 515 ALA A O 1
ATOM 4021 N N . THR A 1 516 ? -5.656 -16.279 0.842 1.00 90.62 516 THR A N 1
ATOM 4022 C CA . THR A 1 516 ? -5.590 -14.831 1.046 1.00 90.62 516 THR A CA 1
ATOM 4023 C C . THR A 1 516 ? -6.997 -14.251 1.168 1.00 90.62 516 THR A C 1
ATOM 4025 O O . THR A 1 516 ? -7.896 -14.590 0.396 1.00 90.62 516 THR A O 1
ATOM 4028 N N . ARG A 1 517 ? -7.190 -13.336 2.121 1.00 91.00 517 ARG A N 1
ATOM 4029 C CA . ARG A 1 517 ? -8.443 -12.600 2.312 1.00 91.00 517 ARG A CA 1
ATOM 4030 C C . ARG A 1 517 ? -8.582 -11.484 1.282 1.00 91.00 517 ARG A C 1
ATOM 4032 O O . ARG A 1 517 ? -7.745 -10.584 1.227 1.00 91.00 517 ARG A O 1
ATOM 4039 N N . LEU A 1 518 ? -9.667 -11.493 0.506 1.00 89.69 518 LEU A N 1
ATOM 4040 C CA . LEU A 1 518 ? -9.997 -10.377 -0.384 1.00 89.69 518 LEU A CA 1
ATOM 4041 C C . LEU A 1 518 ? -10.072 -9.091 0.442 1.00 89.69 518 LEU A C 1
ATOM 4043 O O . LEU A 1 518 ? -10.812 -9.046 1.414 1.00 89.69 518 LEU A O 1
ATOM 4047 N N . GLY A 1 519 ? -9.298 -8.059 0.112 1.00 86.81 519 GLY A N 1
ATOM 4048 C CA . GLY A 1 519 ? -9.206 -6.882 0.989 1.00 86.81 519 GLY A CA 1
ATOM 4049 C C . GLY A 1 519 ? -7.828 -6.659 1.598 1.00 86.81 519 GLY A C 1
ATOM 4050 O O . GLY A 1 519 ? -7.554 -5.517 1.955 1.00 86.81 519 GLY A O 1
ATOM 4051 N N . ASP A 1 520 ? -6.950 -7.663 1.628 1.00 91.50 520 ASP A N 1
ATOM 4052 C CA . ASP A 1 520 ? -5.584 -7.508 2.147 1.00 91.50 520 ASP A CA 1
ATOM 4053 C C . ASP A 1 520 ? -4.798 -6.439 1.359 1.00 91.50 520 ASP A C 1
ATOM 4055 O O . ASP A 1 520 ? -4.701 -6.495 0.133 1.00 91.50 520 ASP A O 1
ATOM 4059 N N . VAL A 1 521 ? -4.275 -5.428 2.062 1.00 88.06 521 VAL A N 1
ATOM 4060 C CA . VAL A 1 521 ? -3.551 -4.287 1.466 1.00 88.06 521 VAL A CA 1
ATOM 4061 C C . VAL A 1 521 ? -2.152 -4.663 0.980 1.00 88.06 521 VAL A C 1
ATOM 4063 O O . VAL A 1 521 ? -1.566 -3.932 0.196 1.00 88.06 521 VAL A O 1
ATOM 4066 N N . ARG A 1 522 ? -1.631 -5.823 1.385 1.00 89.31 522 ARG A N 1
ATOM 4067 C CA . ARG A 1 522 ? -0.319 -6.338 0.965 1.00 89.31 522 ARG A CA 1
ATOM 4068 C C . ARG A 1 522 ? -0.358 -7.007 -0.409 1.00 89.31 522 ARG A C 1
ATOM 4070 O O . ARG A 1 522 ? 0.676 -7.428 -0.925 1.00 89.31 522 ARG A O 1
ATOM 4077 N N . LYS A 1 523 ? -1.558 -7.216 -0.962 1.00 89.25 523 LYS A N 1
ATOM 4078 C CA . LYS A 1 523 ? -1.818 -8.136 -2.074 1.00 89.25 523 LYS A CA 1
ATOM 4079 C C . LYS A 1 523 ? -2.568 -7.419 -3.192 1.00 89.25 523 LYS A C 1
ATOM 4081 O O . LYS A 1 523 ? -3.540 -6.708 -2.946 1.00 89.25 523 LYS A O 1
ATOM 4086 N N . ASN A 1 524 ? -2.139 -7.640 -4.431 1.00 87.88 524 ASN A N 1
ATOM 4087 C CA . ASN A 1 524 ? -2.897 -7.206 -5.606 1.00 87.88 524 ASN A CA 1
ATOM 4088 C C . ASN A 1 524 ? -3.920 -8.280 -5.942 1.00 87.88 524 ASN A C 1
ATOM 4090 O O . ASN A 1 524 ? -3.600 -9.458 -5.820 1.00 87.88 524 ASN A O 1
ATOM 4094 N N . PHE A 1 525 ? -5.118 -7.911 -6.384 1.00 86.31 525 PHE A N 1
ATOM 4095 C CA . PHE A 1 525 ? -6.143 -8.907 -6.708 1.00 86.31 525 PHE A CA 1
ATOM 4096 C C . PHE A 1 525 ? -6.583 -8.835 -8.161 1.00 86.31 525 PHE A C 1
ATOM 4098 O O . PHE A 1 525 ? -6.898 -7.755 -8.664 1.00 86.31 525 PHE A O 1
ATOM 4105 N N . THR A 1 526 ? -6.686 -10.007 -8.781 1.00 85.44 526 THR A N 1
ATOM 4106 C CA . THR A 1 526 ? -7.498 -10.231 -9.973 1.00 85.44 526 THR A CA 1
ATOM 4107 C C . THR A 1 526 ? -8.819 -10.835 -9.509 1.00 85.44 526 THR A C 1
ATOM 4109 O O . THR A 1 526 ? -8.843 -11.940 -8.973 1.00 85.44 526 THR A O 1
ATOM 4112 N N . ILE A 1 527 ? -9.907 -10.075 -9.624 1.00 82.81 527 ILE A N 1
ATOM 4113 C CA . ILE A 1 527 ? -11.178 -10.399 -8.959 1.00 82.81 527 ILE A CA 1
ATOM 4114 C C . ILE A 1 527 ? -12.181 -10.924 -9.978 1.00 82.81 527 ILE A C 1
ATOM 4116 O O . ILE A 1 527 ? -12.495 -10.245 -10.955 1.00 82.81 527 ILE A O 1
ATOM 4120 N N . TYR A 1 528 ? -12.749 -12.090 -9.702 1.00 84.88 528 TYR A N 1
ATOM 4121 C CA . TYR A 1 528 ? -13.940 -12.587 -10.369 1.00 84.88 528 TYR A CA 1
ATOM 4122 C C . TYR A 1 528 ? -15.165 -12.395 -9.474 1.00 84.88 528 TYR A C 1
ATOM 4124 O O . TYR A 1 528 ? -15.177 -12.836 -8.327 1.00 84.88 528 TYR A O 1
ATOM 4132 N N . TRP A 1 529 ? -16.221 -11.774 -9.995 1.00 83.00 529 TRP A N 1
ATOM 4133 C CA . TRP A 1 529 ? -17.482 -11.634 -9.269 1.00 83.00 529 TRP A CA 1
ATOM 4134 C C . TRP A 1 529 ? -18.595 -12.403 -9.994 1.00 83.00 529 TRP A C 1
ATOM 4136 O O . TRP A 1 529 ? -18.921 -12.073 -11.134 1.00 83.00 529 TRP A O 1
ATOM 4146 N N . PRO A 1 530 ? -19.192 -13.438 -9.371 1.00 82.38 530 PRO A N 1
ATOM 4147 C CA . PRO A 1 530 ? -20.167 -14.300 -10.042 1.00 82.38 530 PRO A CA 1
ATOM 4148 C C . PRO A 1 530 ? -21.552 -13.655 -10.201 1.00 82.38 530 PRO A C 1
ATOM 4150 O O . PRO A 1 530 ? -22.394 -14.183 -10.931 1.00 82.38 530 PRO A O 1
ATOM 4153 N N . PHE A 1 531 ? -21.813 -12.539 -9.515 1.00 80.75 531 PHE A N 1
ATOM 4154 C CA . PHE A 1 531 ? -23.120 -11.884 -9.490 1.00 80.75 531 PHE A CA 1
ATOM 4155 C C . PHE A 1 531 ? -23.138 -10.606 -10.336 1.00 80.75 531 PHE A C 1
ATOM 4157 O O . PHE A 1 531 ? -22.114 -10.136 -10.826 1.00 80.75 531 PHE A O 1
ATOM 4164 N N . ALA A 1 532 ? -24.321 -10.027 -10.538 1.00 75.94 532 ALA A N 1
ATOM 4165 C CA . ALA A 1 532 ? -24.409 -8.709 -11.153 1.00 75.94 532 ALA A CA 1
ATOM 4166 C C . ALA A 1 532 ? -23.775 -7.666 -10.217 1.00 75.94 532 ALA A C 1
ATOM 4168 O O . ALA A 1 532 ? -24.073 -7.646 -9.025 1.00 75.94 532 ALA A O 1
ATOM 4169 N N . SER A 1 533 ? -22.917 -6.809 -10.765 1.00 72.75 533 SER A N 1
ATOM 4170 C CA . SER A 1 533 ? -22.392 -5.621 -10.092 1.00 72.75 533 SER A CA 1
ATOM 4171 C C . SER A 1 533 ? -22.634 -4.417 -10.991 1.00 72.75 533 SER A C 1
ATOM 4173 O O . SER A 1 533 ? -22.590 -4.541 -12.218 1.00 72.75 533 SER A O 1
ATOM 4175 N N . ARG A 1 534 ? -22.895 -3.259 -10.384 1.00 68.31 534 ARG A N 1
ATOM 4176 C CA . ARG A 1 534 ? -23.027 -1.981 -11.097 1.00 68.31 534 ARG A CA 1
ATOM 4177 C C . ARG A 1 534 ? -21.716 -1.212 -11.181 1.00 68.31 534 ARG A C 1
ATOM 4179 O O . ARG A 1 534 ? -21.715 -0.070 -11.621 1.00 68.31 534 ARG A O 1
ATOM 4186 N N . ALA A 1 535 ? -20.610 -1.841 -10.787 1.00 64.31 535 ALA A N 1
ATOM 4187 C CA . ALA A 1 535 ? -19.299 -1.229 -10.864 1.00 64.31 535 ALA A CA 1
ATOM 4188 C C . ALA A 1 535 ? -19.008 -0.773 -12.307 1.00 64.31 535 ALA A C 1
ATOM 4190 O O . ALA A 1 535 ? -19.032 -1.607 -13.228 1.00 64.31 535 ALA A O 1
ATOM 4191 N N . PRO A 1 536 ? -18.744 0.525 -12.537 1.00 52.09 536 PRO A N 1
ATOM 4192 C CA . PRO A 1 536 ? -18.472 1.038 -13.870 1.00 52.09 536 PRO A CA 1
ATOM 4193 C C . PRO A 1 536 ? -17.356 0.276 -14.578 1.00 52.09 536 PRO A C 1
ATOM 4195 O O . PRO A 1 536 ? -16.414 -0.220 -13.961 1.00 52.09 536 PRO A O 1
ATOM 4198 N N . TYR A 1 537 ? -17.469 0.185 -15.905 1.00 51.03 537 TYR A N 1
ATOM 4199 C CA . TYR A 1 537 ? -16.471 -0.438 -16.789 1.00 51.03 537 TYR A CA 1
ATOM 4200 C C . TYR A 1 537 ? -16.240 -1.937 -16.564 1.00 51.03 537 TYR A C 1
ATOM 4202 O O . TYR A 1 537 ? -15.208 -2.466 -16.973 1.00 51.03 537 TYR A O 1
ATOM 4210 N N . GLY A 1 538 ? -17.186 -2.636 -15.930 1.00 51.31 538 GLY A N 1
ATOM 4211 C CA . GLY A 1 538 ? -16.935 -4.002 -15.489 1.00 51.31 538 GLY A CA 1
ATOM 4212 C C . GLY A 1 538 ? -15.889 -3.989 -14.381 1.00 51.31 538 GLY A C 1
ATOM 4213 O O . GLY A 1 538 ? -14.864 -4.650 -14.464 1.00 51.31 538 GLY A O 1
ATOM 4214 N N . GLY A 1 539 ? -16.115 -3.200 -13.335 1.00 52.25 539 GLY A N 1
ATOM 4215 C CA . GLY A 1 539 ? -15.398 -3.343 -12.076 1.00 52.25 539 GLY A CA 1
ATOM 4216 C C . GLY A 1 539 ? -14.006 -2.746 -11.958 1.00 52.25 539 GLY A C 1
ATOM 4217 O O . GLY A 1 539 ? -13.419 -3.012 -10.931 1.00 52.25 539 GLY A O 1
ATOM 4218 N N . VAL A 1 540 ? -13.440 -1.972 -12.891 1.00 54.22 540 VAL A N 1
ATOM 4219 C CA . VAL A 1 540 ? -12.057 -1.455 -12.723 1.00 54.22 540 VAL A CA 1
ATOM 4220 C C . VAL A 1 540 ? -11.858 -0.859 -11.318 1.00 54.22 540 VAL A C 1
ATOM 4222 O O . VAL A 1 540 ? -12.434 0.171 -10.993 1.00 54.22 540 VAL A O 1
ATOM 4225 N N . ALA A 1 541 ? -11.083 -1.554 -10.480 1.00 59.00 541 ALA A N 1
ATOM 4226 C CA . ALA A 1 541 ? -10.981 -1.259 -9.059 1.00 59.00 541 ALA A CA 1
ATOM 4227 C C . ALA A 1 541 ? -9.777 -0.352 -8.799 1.00 59.00 541 ALA A C 1
ATOM 4229 O O . ALA A 1 541 ? -8.771 -0.410 -9.505 1.00 59.00 541 ALA A O 1
ATOM 4230 N N . SER A 1 542 ? -9.889 0.488 -7.773 1.00 59.66 542 SER A N 1
ATOM 4231 C CA . SER A 1 542 ? -8.864 1.433 -7.327 1.00 59.66 542 SER A CA 1
ATOM 4232 C C . SER A 1 542 ? -7.419 0.924 -7.464 1.00 59.66 542 SER A C 1
ATOM 4234 O O . SER A 1 542 ? -7.007 -0.041 -6.801 1.00 59.66 542 SER A O 1
ATOM 4236 N N . ILE A 1 543 ? -6.616 1.663 -8.231 1.00 64.88 543 ILE A N 1
ATOM 4237 C CA . ILE A 1 543 ? -5.159 1.500 -8.379 1.00 64.88 543 ILE A CA 1
ATOM 4238 C C . ILE A 1 543 ? -4.393 2.451 -7.447 1.00 64.88 543 ILE A C 1
ATOM 4240 O O . ILE A 1 543 ? -3.384 3.040 -7.831 1.00 64.88 543 ILE A O 1
ATOM 4244 N N . GLY A 1 544 ? -4.906 2.611 -6.221 1.00 67.81 544 GLY A N 1
ATOM 4245 C CA . GLY A 1 544 ? -4.354 3.520 -5.220 1.00 67.81 544 GLY A CA 1
ATOM 4246 C C . GLY A 1 544 ? -2.836 3.391 -5.081 1.00 67.81 544 GLY A C 1
ATOM 4247 O O . GLY A 1 544 ? -2.292 2.289 -4.962 1.00 67.81 544 GLY A O 1
ATOM 4248 N N . ALA A 1 545 ? -2.169 4.537 -5.114 1.00 77.81 545 ALA A N 1
ATOM 4249 C CA . ALA A 1 545 ? -0.737 4.646 -4.916 1.00 77.81 545 ALA A CA 1
ATOM 4250 C C . ALA A 1 545 ? -0.453 5.231 -3.538 1.00 77.81 545 ALA A C 1
ATOM 4252 O O . ALA A 1 545 ? -1.248 6.006 -3.004 1.00 77.81 545 ALA A O 1
ATOM 4253 N N . ASP A 1 546 ? 0.696 4.882 -2.978 1.00 84.94 546 ASP A N 1
ATOM 4254 C CA . ASP A 1 546 ? 1.215 5.551 -1.803 1.00 84.94 546 ASP A CA 1
ATOM 4255 C C . ASP A 1 546 ? 1.311 7.064 -2.079 1.00 84.94 546 ASP A C 1
ATOM 4257 O O . ASP A 1 546 ? 1.992 7.467 -3.028 1.00 84.94 546 ASP A O 1
ATOM 4261 N N . PRO A 1 547 ? 0.652 7.908 -1.269 1.00 80.94 547 PRO A N 1
ATOM 4262 C CA . PRO A 1 547 ? 0.531 9.333 -1.554 1.00 80.94 547 PRO A CA 1
ATOM 4263 C C . PRO A 1 547 ? 1.880 10.055 -1.536 1.00 80.94 547 PRO A C 1
ATOM 4265 O O . PRO A 1 547 ? 2.014 11.094 -2.169 1.00 80.94 547 PRO A O 1
ATOM 4268 N N . LEU A 1 548 ? 2.888 9.520 -0.837 1.00 84.75 548 LEU A N 1
ATOM 4269 C CA . LEU A 1 548 ? 4.191 10.170 -0.693 1.00 84.75 548 LEU A CA 1
ATOM 4270 C C . LEU A 1 548 ? 5.218 9.736 -1.735 1.00 84.75 548 LEU A C 1
ATOM 4272 O O . LEU A 1 548 ? 6.231 10.416 -1.887 1.00 84.75 548 LEU A O 1
ATOM 4276 N N . THR A 1 549 ? 4.997 8.607 -2.411 1.00 85.38 549 THR A N 1
ATOM 4277 C CA . THR A 1 549 ? 5.996 8.032 -3.324 1.00 85.38 549 THR A CA 1
ATOM 4278 C C . THR A 1 549 ? 5.455 7.688 -4.705 1.00 85.38 549 THR A C 1
ATOM 4280 O O . THR A 1 549 ? 6.241 7.606 -5.640 1.00 85.38 549 THR A O 1
ATOM 4283 N N . GLY A 1 550 ? 4.150 7.468 -4.871 1.00 82.31 550 GLY A N 1
ATOM 4284 C CA . GLY A 1 550 ? 3.596 6.918 -6.111 1.00 82.31 550 GLY A CA 1
ATOM 4285 C C . GLY A 1 550 ? 3.747 5.400 -6.248 1.00 82.31 550 GLY A C 1
ATOM 4286 O O . GLY A 1 550 ? 3.397 4.834 -7.280 1.00 82.31 550 GLY A O 1
ATOM 4287 N N . GLU A 1 551 ? 4.222 4.696 -5.219 1.00 86.12 551 GLU A N 1
ATOM 4288 C CA . GLU A 1 551 ? 4.273 3.231 -5.251 1.00 86.12 551 GLU A CA 1
ATOM 4289 C C . GLU A 1 551 ? 2.851 2.653 -5.292 1.00 86.12 551 GLU A C 1
ATOM 4291 O O . GLU A 1 551 ? 2.049 2.889 -4.388 1.00 86.12 551 GLU A O 1
ATOM 4296 N N . TRP A 1 552 ? 2.525 1.866 -6.317 1.00 81.44 552 TRP A N 1
ATOM 4297 C CA . TRP A 1 552 ? 1.277 1.108 -6.353 1.00 81.44 552 TRP A CA 1
ATOM 4298 C C . TRP A 1 552 ? 1.242 0.081 -5.234 1.00 81.44 552 TRP A C 1
ATOM 4300 O O . TRP A 1 552 ? 2.119 -0.780 -5.133 1.00 81.44 552 TRP A O 1
ATOM 4310 N N . TRP A 1 553 ? 0.174 0.142 -4.442 1.00 73.69 553 TRP A N 1
ATOM 4311 C CA . TRP A 1 553 ? -0.004 -0.717 -3.283 1.00 73.69 553 TRP A CA 1
ATOM 4312 C C . TRP A 1 553 ? -1.417 -1.304 -3.263 1.00 73.69 553 TRP A C 1
ATOM 4314 O O . TRP A 1 553 ? -2.415 -0.579 -3.241 1.00 73.69 553 TRP A O 1
ATOM 4324 N N . ALA A 1 554 ? -1.507 -2.633 -3.340 1.00 62.03 554 ALA A N 1
ATOM 4325 C CA . ALA A 1 554 ? -2.746 -3.368 -3.600 1.00 62.03 554 ALA A CA 1
ATOM 4326 C C . ALA A 1 554 ? -3.649 -2.776 -4.713 1.00 62.03 554 ALA A C 1
ATOM 4328 O O . ALA A 1 554 ? -4.845 -2.539 -4.458 1.00 62.03 554 ALA A O 1
ATOM 4329 N N . PRO A 1 555 ? -3.152 -2.526 -5.947 1.00 52.34 555 PRO A N 1
ATOM 4330 C CA . PRO A 1 555 ? -4.018 -2.414 -7.114 1.00 52.34 555 PRO A CA 1
ATOM 4331 C C . PRO A 1 555 ? -4.920 -3.638 -7.253 1.00 52.34 555 PRO A C 1
ATOM 4333 O O . PRO A 1 555 ? -4.552 -4.776 -6.942 1.00 52.34 555 PRO A O 1
ATOM 4336 N N . ARG A 1 556 ? -6.139 -3.394 -7.719 1.00 54.50 556 ARG A N 1
ATOM 4337 C CA . ARG A 1 556 ? -7.141 -4.437 -7.910 1.00 54.50 556 ARG A CA 1
ATOM 4338 C C . ARG A 1 556 ? -7.707 -4.304 -9.299 1.00 54.50 556 ARG A C 1
ATOM 4340 O O . ARG A 1 556 ? -7.991 -3.209 -9.763 1.00 54.50 556 ARG A O 1
ATOM 4347 N N . ARG A 1 557 ? -7.883 -5.431 -9.966 1.00 44.66 557 ARG A N 1
ATOM 4348 C CA . ARG A 1 557 ? -8.466 -5.464 -11.293 1.00 44.66 557 ARG A CA 1
ATOM 4349 C C . ARG A 1 557 ? -9.518 -6.553 -11.338 1.00 44.66 557 ARG A C 1
ATOM 4351 O O . ARG A 1 557 ? -9.182 -7.730 -11.255 1.00 44.66 557 ARG A O 1
ATOM 4358 N N . PRO A 1 558 ? -10.791 -6.198 -11.486 1.00 40.94 558 PRO A N 1
ATOM 4359 C CA . PRO A 1 558 ? -11.788 -7.195 -11.804 1.00 40.94 558 PRO A CA 1
ATOM 4360 C C . PRO A 1 558 ? -11.569 -7.715 -13.212 1.00 40.94 558 PRO A C 1
ATOM 4362 O O . PRO A 1 558 ? -11.464 -6.957 -14.176 1.00 40.94 558 PRO A O 1
ATOM 4365 N N . SER A 1 559 ? -11.441 -9.028 -13.313 1.00 36.09 559 SER A N 1
ATOM 4366 C CA . SER A 1 559 ? -11.453 -9.750 -14.570 1.00 36.09 559 SER A CA 1
ATOM 4367 C C . SER A 1 559 ? -12.872 -10.253 -14.781 1.00 36.09 559 SER A C 1
ATOM 4369 O O . SER A 1 559 ? -13.288 -11.252 -14.193 1.00 36.09 559 SER A O 1
ATOM 4371 N N . TRP A 1 560 ? -13.627 -9.563 -15.631 1.00 35.97 560 TRP A N 1
ATOM 4372 C CA . TRP A 1 560 ? -14.880 -10.100 -16.139 1.00 35.97 560 TRP A CA 1
ATOM 4373 C C . TRP A 1 560 ? -14.576 -10.792 -17.450 1.00 35.97 560 TRP A C 1
ATOM 4375 O O . TRP A 1 560 ? -14.375 -10.145 -18.477 1.00 35.97 560 TRP A O 1
ATOM 4385 N N . VAL A 1 561 ? -14.568 -12.121 -17.432 1.00 29.77 561 VAL A N 1
ATOM 4386 C CA . VAL A 1 561 ? -14.785 -12.852 -18.674 1.00 29.77 561 VAL A CA 1
ATOM 4387 C C . VAL A 1 561 ? -16.237 -12.586 -19.043 1.00 29.77 561 VAL A C 1
ATOM 4389 O O . VAL A 1 561 ? -17.165 -13.072 -18.392 1.00 29.77 561 VAL A O 1
ATOM 4392 N N . ALA A 1 562 ? -16.433 -11.719 -20.039 1.00 25.31 562 ALA A N 1
ATOM 4393 C CA . ALA A 1 562 ? -17.729 -11.495 -20.651 1.00 25.31 562 ALA A CA 1
ATOM 4394 C C . ALA A 1 562 ? -18.372 -12.861 -20.911 1.00 25.31 562 ALA A C 1
ATOM 4396 O O . ALA A 1 562 ? -17.718 -13.756 -21.452 1.00 25.31 562 ALA A O 1
ATOM 4397 N N . ARG A 1 563 ? -19.638 -13.025 -20.494 1.00 22.17 563 ARG A N 1
ATOM 4398 C CA . ARG A 1 563 ? -20.448 -14.215 -20.799 1.00 22.17 563 ARG A CA 1
ATOM 4399 C C . ARG A 1 563 ? -20.113 -14.702 -22.214 1.00 22.17 563 ARG A C 1
ATOM 4401 O O . ARG A 1 563 ? -20.112 -13.858 -23.116 1.00 22.17 563 ARG A O 1
ATOM 4408 N N . PRO A 1 564 ? -19.894 -16.015 -22.434 1.00 23.12 564 PRO A N 1
ATOM 4409 C CA . PRO A 1 564 ? -19.694 -16.528 -23.782 1.00 23.12 564 PRO A CA 1
ATOM 4410 C C . PRO A 1 564 ? -20.824 -15.984 -24.663 1.00 23.12 564 PRO A C 1
ATOM 4412 O O . PRO A 1 564 ? -21.976 -15.951 -24.200 1.00 23.12 564 PRO A O 1
ATOM 4415 N N . PRO A 1 565 ? -20.518 -15.481 -25.874 1.00 24.17 565 PRO A N 1
ATOM 4416 C CA . PRO A 1 565 ?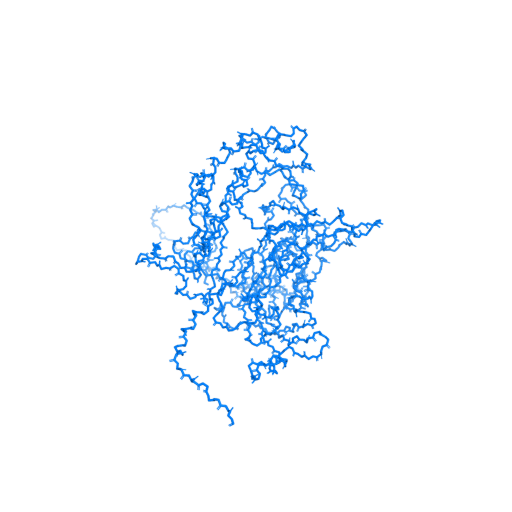 -21.515 -14.849 -26.716 1.00 24.17 565 PRO A CA 1
ATOM 4417 C C . PRO A 1 565 ? -22.704 -15.795 -26.818 1.00 24.17 565 PRO A C 1
ATOM 4419 O O . PRO A 1 565 ? -22.551 -16.978 -27.140 1.00 24.17 565 PRO A O 1
ATOM 4422 N N . ARG A 1 566 ? -23.895 -15.285 -26.473 1.00 27.25 566 ARG A N 1
ATOM 4423 C CA . ARG A 1 566 ? -25.150 -15.990 -26.738 1.00 27.25 566 ARG A CA 1
ATOM 4424 C C . ARG A 1 566 ? -25.049 -16.496 -28.172 1.00 27.25 566 ARG A C 1
ATOM 4426 O O . ARG A 1 566 ? -24.837 -15.683 -29.071 1.00 27.25 566 ARG A O 1
ATOM 4433 N N . ARG A 1 567 ? -25.167 -17.819 -28.359 1.00 25.06 567 ARG A N 1
ATOM 4434 C CA . ARG A 1 567 ? -25.273 -18.449 -29.682 1.00 25.06 567 ARG A CA 1
ATOM 4435 C C . ARG A 1 567 ? -26.116 -17.533 -30.576 1.00 25.06 567 ARG A C 1
ATOM 4437 O O . ARG A 1 567 ? -27.186 -17.119 -30.110 1.00 25.06 567 ARG A O 1
ATOM 4444 N N . PRO A 1 568 ? -25.677 -17.198 -31.801 1.00 27.50 568 PRO A N 1
ATOM 4445 C CA . PRO A 1 568 ? -26.513 -16.415 -32.692 1.00 27.50 568 PRO A CA 1
ATOM 4446 C C . PRO A 1 568 ? -27.848 -17.149 -32.803 1.00 27.50 568 PRO A C 1
ATOM 4448 O O . PRO A 1 568 ? -27.887 -18.337 -33.129 1.00 27.50 568 PRO A O 1
ATOM 4451 N N . ARG A 1 569 ? -28.942 -16.468 -32.438 1.00 26.80 569 ARG A N 1
ATOM 4452 C CA . ARG A 1 569 ? -30.286 -16.966 -32.718 1.00 26.80 569 ARG A CA 1
ATOM 4453 C C . ARG A 1 569 ? -30.329 -17.222 -34.218 1.00 26.80 569 ARG A C 1
ATOM 4455 O O . ARG A 1 569 ? -30.263 -16.279 -35.003 1.00 26.80 569 ARG A O 1
ATOM 4462 N N . SER A 1 570 ? -30.436 -18.489 -34.600 1.00 34.06 570 SER A N 1
ATOM 4463 C CA . SER A 1 570 ? -30.848 -18.881 -35.937 1.00 34.06 570 SER A CA 1
ATOM 4464 C C . SER A 1 570 ? -32.179 -18.190 -36.224 1.00 34.06 570 SER A C 1
ATOM 4466 O O . SER A 1 570 ? -33.214 -18.567 -35.679 1.00 34.06 570 SER A O 1
ATOM 4468 N N . SER A 1 571 ? -32.140 -17.134 -37.025 1.00 29.11 571 SER A N 1
ATOM 4469 C CA . SER A 1 571 ? -33.328 -16.467 -37.546 1.00 29.11 571 SER A CA 1
ATOM 4470 C C . SER A 1 571 ? -33.094 -16.167 -39.019 1.00 29.11 571 SER A C 1
ATOM 4472 O O . SER A 1 571 ? -32.858 -15.042 -39.433 1.00 29.11 571 SER A O 1
ATOM 4474 N N . ALA A 1 572 ? -33.144 -17.230 -39.818 1.00 28.59 572 ALA A N 1
ATOM 4475 C CA . ALA A 1 572 ? -33.535 -17.139 -41.214 1.00 28.59 572 ALA A CA 1
ATOM 4476 C C . ALA A 1 572 ? -34.939 -17.746 -41.321 1.00 28.59 572 ALA A C 1
ATOM 4478 O O . ALA A 1 572 ? -35.124 -18.873 -41.764 1.00 28.59 572 ALA A O 1
ATOM 4479 N N . THR A 1 573 ? -35.931 -16.999 -40.844 1.00 28.77 573 THR A N 1
ATOM 4480 C CA . THR A 1 573 ? -37.317 -17.147 -41.292 1.00 28.77 573 THR A CA 1
ATOM 4481 C C . THR A 1 573 ? -37.643 -15.889 -42.069 1.00 28.77 573 THR A C 1
ATOM 4483 O O . THR A 1 573 ? -37.839 -14.818 -41.502 1.00 28.77 573 THR A O 1
ATOM 4486 N N . SER A 1 574 ? -37.612 -16.044 -43.387 1.00 28.77 574 SER A N 1
ATOM 4487 C CA . SER A 1 574 ? -38.103 -15.103 -44.380 1.00 28.77 574 SER A CA 1
ATOM 4488 C C . SER A 1 574 ? -39.528 -14.665 -44.046 1.00 28.77 574 SER A C 1
ATOM 4490 O O . SER A 1 574 ? -40.434 -15.498 -44.030 1.00 28.77 574 SER A O 1
ATOM 4492 N N . PHE A 1 575 ? -39.734 -13.367 -43.846 1.00 25.55 575 PHE A N 1
ATOM 4493 C CA . PHE A 1 575 ? -41.046 -12.749 -43.990 1.00 25.55 575 PHE A CA 1
ATOM 4494 C C . PHE A 1 575 ? -40.957 -11.699 -45.093 1.00 25.55 575 PHE A C 1
ATOM 4496 O O . PHE A 1 575 ? -40.315 -10.661 -44.956 1.00 25.55 575 PHE A O 1
ATOM 4503 N N . SER A 1 576 ? -41.565 -12.048 -46.221 1.00 27.97 576 SER A N 1
ATOM 4504 C CA . SER A 1 576 ? -41.869 -11.182 -47.350 1.00 27.97 576 SER A CA 1
ATOM 4505 C C . SER A 1 576 ? -42.856 -10.090 -46.935 1.00 27.97 576 SER A C 1
ATOM 4507 O O . SER A 1 576 ? -43.892 -10.387 -46.339 1.00 27.97 576 SER A O 1
ATOM 4509 N N . SER A 1 577 ? -42.550 -8.845 -47.290 1.00 26.38 577 SER A N 1
ATOM 4510 C CA . SER A 1 577 ? -43.450 -7.696 -47.177 1.00 26.38 577 SER A CA 1
ATOM 4511 C C . SER A 1 577 ? -44.754 -7.917 -47.958 1.00 26.38 577 SER A C 1
ATOM 4513 O O . SER A 1 577 ? -44.681 -8.311 -49.123 1.00 26.38 577 SER A O 1
ATOM 4515 N N . PRO A 1 578 ? -45.932 -7.584 -47.405 1.00 29.89 578 PRO A N 1
ATOM 4516 C CA . PRO A 1 578 ? -47.113 -7.311 -48.204 1.00 29.89 578 PRO A CA 1
ATOM 4517 C C . PRO A 1 578 ? -47.161 -5.815 -48.533 1.00 29.89 578 PRO A C 1
ATOM 4519 O O . PRO A 1 578 ? -47.238 -4.959 -47.653 1.00 29.89 578 PRO A O 1
ATOM 4522 N N . SER A 1 579 ? -47.091 -5.513 -49.824 1.00 26.83 579 SER A N 1
ATOM 4523 C CA . SER A 1 579 ? -47.437 -4.223 -50.413 1.00 26.83 579 SER A CA 1
ATOM 4524 C C . SER A 1 579 ? -48.892 -3.859 -50.103 1.00 26.83 579 SER A C 1
ATOM 4526 O O . SER A 1 579 ? -49.788 -4.659 -50.373 1.00 26.83 579 SER A O 1
ATOM 4528 N N . ALA A 1 580 ? -49.123 -2.648 -49.597 1.00 28.88 580 ALA A N 1
ATOM 4529 C CA . ALA A 1 580 ? -50.440 -2.024 -49.606 1.00 28.88 580 ALA A CA 1
ATOM 4530 C C . ALA A 1 580 ? -50.649 -1.297 -50.943 1.00 28.88 580 ALA A C 1
ATOM 4532 O O . ALA A 1 580 ? -49.865 -0.418 -51.310 1.00 28.88 580 ALA A O 1
ATOM 4533 N N . THR A 1 581 ? -51.708 -1.685 -51.645 1.00 31.06 581 THR A N 1
ATOM 4534 C CA . THR A 1 581 ? -52.742 -0.731 -52.073 1.00 31.06 581 THR A CA 1
ATOM 4535 C C . THR A 1 581 ? -53.833 -0.736 -51.026 1.00 31.06 581 THR A C 1
ATOM 4537 O O . THR A 1 581 ? -54.188 -1.866 -50.613 1.00 31.06 581 THR A O 1
#

Secondary structure (DSSP, 8-state):
-------------------------------PPPEE-PPS--EETHHHH-S-TT--TTPPPEEEEEEEEEE-TT--SGGGSTT-BPPPEEEEEEE-SSEEEEEESS-SSTTS-SSSPPPEEEETTEEE-SS-S-S-EEEEEEEEEEEEEEEEE-TTT-PEEEEEEEE-SSS-GGG-SEEEEE-S----S-SSS-TTTSS-SS--EEEE----S-TT-TTS-EE-SSEEEEEEEEEEPPPBPTTT-SBHHHHHHHHHTSS----SPEEEEEEEEEEE--S-------B-SS-TT--SS--TTT--TT-TTSS---EEEEETTTEEEEEEEE-B--B---BS--EEEEE-S----SS-SSS-GGGSHHHH---S-S---EETTTTEEEPPGGGPPB--EEEEEPTT--GGGSPEE-TTSSSEEE--HHHHHHHHHHHHHHHHHHHHHHHHHHHTTSS-HHHHHHHHEEEEEEEPTTSSSEEEEEPPPGGGTT--SEEEE-SSPPTTS-GGG-STT--PPTT-TTSEEEE---S----HHHH-----B-TTT-BB-S-EEE-----------------PPPPP-

Radius of gyration: 29.42 Å; chains: 1; bounding box: 87×81×108 Å

Foldseek 3Di:
DDDDDDDDDDDDDDDDDDDDDDDDPPPPPPLPQFAEPDDPQKDFCCLQQNPDLVFNFQGWKKKKKKAFPDWDLQPQFQLQFHQRMAFIFMFGWDDDFWKIFTFGQPDLAAPPDDANHHWDCPDVLRTTDPDDHGHDTQWMWTWPAFFAFDFDADPVPRHGDSYTDTHRPDDDRSPGRITGIQLQWTPDFHNHPPNDGNQHDVKGWDWDRDADPDPPDLQHWDDDSFKIKHKTKTWIFADQDPPPRHGPLVVCCVVVVDPPHDRGTIMIMMMMMIGTDSSPDADQWDWDLPCLQDDDQDDPPPSALCDQQAFAHWHFHQDPVPGTDSVRTTGTAQDAPFFPHWFDPFFAADQDDPVQLQGRPCQACVNRVDDDDGRWGQRNLVRTITDQLLLTATDEAEAEEAPPDDCQQAFDDDPVQAHGPDGGVVQLVQQLVLLVVLLVSLVSQLVSCVSNVVDDNVVSNVVFFVPDWDDRSPDPDTDTHTDDDVSHVPHGSYGYAYAQGTPNGDVVNDDHRDGDRDNHQQHAYAYEDPDNTSNPPQNQHGQHAHNSRSHRTRGYGHDDPDDDPDDPPPDPDDDDDDDDD

Sequence (581 aa):
MRKSWLGRVGLVGLVGSAVLGSGVLAGCAGERDPIDRTQQGVLNKSFFVGANLEDFRDDPEFRTKSFNIDSAANTDNYSGTIGGASAVDRVRWEITENMLFARRSYQESPGADNRGLPRKEVSPGKWEFPGKPNGTIIAAYRIVNHFDVRRDYNSSTGEEMNVIVENSSDRPWYQRQQMRVDWSMNLADSTSGDTSWVWGGNAKGTPIQYSPTNENDEDRPHFEEAYFDVTNKFTLASEEMPGWGIPECVIIGYFNGTSSFDCTPTEVKFRSSFERLTGNEDFEPFEESKAQRDIVGNWGNAGNTFNREYGAPPITAWDPQYGYTDAKTKAFYSLHNIWTKSHQDKACTSNVDDDADGSADQCANTSTGYKGSKGSQCDVHIGKCTLPVRDRQIKTVGYWLNKETPVELTDTVAADGKTVTQVGAIEEMTITWDQLLKSSVATRREVECRRTKDGDRDTCHSQFFAGQKDMVAFGGWGLEKTKDLPVDKGQPVIATCHNPVRAYDPTVCGKVGEATRLGDVRKNFTIYWPFASRAPYGGVASIGADPLTGEWWAPRRPSWVARPPRRPRSSATSFSSPSAT

pLDDT: mean 80.57, std 19.89, range [22.17, 97.94]